Protein AF-A0A2E6I2Q7-F1 (afdb_monomer)

Mean predicted aligned error: 8.38 Å

Radius of gyration: 29.11 Å; Cα contacts (8 Å, |Δi|>4): 1209; chains: 1; bounding box: 66×93×83 Å

Structure (mmCIF, N/CA/C/O backbone):
data_AF-A0A2E6I2Q7-F1
#
_entry.id   AF-A0A2E6I2Q7-F1
#
loop_
_atom_site.group_PDB
_atom_site.id
_atom_site.type_symbol
_atom_site.label_atom_id
_atom_site.label_alt_id
_atom_site.label_comp_id
_atom_site.label_asym_id
_atom_site.label_entity_id
_atom_site.label_seq_id
_atom_site.pdbx_PDB_ins_code
_atom_site.Cartn_x
_atom_site.Cartn_y
_atom_site.Cartn_z
_atom_site.occupancy
_atom_site.B_iso_or_equiv
_atom_site.auth_seq_id
_atom_site.auth_comp_id
_atom_site.auth_asym_id
_atom_site.auth_atom_id
_atom_site.pdbx_PDB_model_num
ATOM 1 N N . MET A 1 1 ? 5.937 -63.994 14.236 1.00 36.28 1 MET A N 1
ATOM 2 C CA . MET A 1 1 ? 5.675 -63.828 15.689 1.00 36.28 1 MET A CA 1
ATOM 3 C C . MET A 1 1 ? 6.270 -62.483 16.083 1.00 36.28 1 MET A C 1
ATOM 5 O O . MET A 1 1 ? 7.462 -62.324 15.919 1.00 36.28 1 MET A O 1
ATOM 9 N N . LYS A 1 2 ? 5.528 -61.443 16.451 1.00 28.77 2 LYS A N 1
ATOM 10 C CA . LYS A 1 2 ? 4.569 -61.344 17.556 1.00 28.77 2 LYS A CA 1
ATOM 11 C C . LYS A 1 2 ? 3.398 -60.422 17.185 1.00 28.77 2 LYS A C 1
ATOM 13 O O . LYS A 1 2 ? 3.476 -59.636 16.251 1.00 28.77 2 LYS A O 1
ATOM 18 N N . ARG A 1 3 ? 2.306 -60.644 17.910 1.00 29.02 3 ARG A N 1
ATOM 19 C CA . ARG A 1 3 ? 0.933 -60.189 17.692 1.00 29.02 3 ARG A CA 1
ATOM 20 C C . ARG A 1 3 ? 0.737 -58.694 17.960 1.00 29.02 3 ARG A C 1
ATOM 22 O O . ARG A 1 3 ? 1.338 -58.149 18.880 1.00 29.02 3 ARG A O 1
ATOM 29 N N . LEU A 1 4 ? -0.186 -58.116 17.191 1.00 35.72 4 LEU A N 1
ATOM 30 C CA . LEU A 1 4 ? -0.936 -56.898 17.498 1.00 35.72 4 LEU A CA 1
ATOM 31 C C . LEU A 1 4 ? -1.652 -57.019 18.856 1.00 35.72 4 LEU A C 1
ATOM 33 O O . LEU A 1 4 ? -2.206 -58.074 19.171 1.00 35.72 4 LEU A O 1
ATOM 37 N N . LEU A 1 5 ? -1.672 -55.922 19.616 1.00 29.50 5 LEU A N 1
ATOM 38 C CA . LEU A 1 5 ? -2.554 -55.685 20.767 1.00 29.50 5 LEU A CA 1
ATOM 39 C C . LEU A 1 5 ? -3.507 -54.512 20.437 1.00 29.50 5 LEU A C 1
ATOM 41 O O . LEU A 1 5 ? -3.139 -53.656 19.631 1.00 29.50 5 LEU A O 1
ATOM 45 N N . PRO A 1 6 ? -4.734 -54.499 20.994 1.00 28.12 6 PRO A N 1
ATOM 46 C CA . PRO A 1 6 ? -5.872 -53.750 20.467 1.00 28.12 6 PRO A CA 1
ATOM 47 C C . PRO A 1 6 ? -5.968 -52.303 20.975 1.00 28.12 6 PRO A C 1
ATOM 49 O O . PRO A 1 6 ? -5.444 -51.937 22.025 1.00 28.12 6 PRO A O 1
ATOM 52 N N . LEU A 1 7 ? -6.714 -51.508 20.206 1.00 31.45 7 LEU A N 1
ATOM 53 C CA . LEU A 1 7 ? -6.889 -50.051 20.241 1.00 31.45 7 LEU A CA 1
ATOM 54 C C . LEU A 1 7 ? -7.639 -49.482 21.473 1.00 31.45 7 LEU A C 1
ATOM 56 O O . LEU A 1 7 ? -8.220 -48.406 21.387 1.00 31.45 7 LEU A O 1
ATOM 60 N N . SER A 1 8 ? -7.669 -50.174 22.613 1.00 27.73 8 SER A N 1
ATOM 61 C CA . SER A 1 8 ? -8.579 -49.849 23.728 1.00 27.73 8 SER A CA 1
ATOM 62 C C . SER A 1 8 ? -7.911 -49.614 25.092 1.00 27.73 8 SER A C 1
ATOM 64 O O . SER A 1 8 ? -8.584 -49.685 26.114 1.00 27.73 8 SER A O 1
ATOM 66 N N . VAL A 1 9 ? -6.610 -49.289 25.142 1.00 29.27 9 VAL A N 1
ATOM 67 C CA . VAL A 1 9 ? -5.896 -48.964 26.409 1.00 29.27 9 VAL A CA 1
ATOM 68 C C . VAL A 1 9 ? -5.180 -47.596 26.392 1.00 29.27 9 VAL A C 1
ATOM 70 O O . VAL A 1 9 ? -4.558 -47.198 27.369 1.00 29.27 9 VAL A O 1
ATOM 73 N N . LEU A 1 10 ? -5.339 -46.783 25.344 1.00 28.17 10 LEU A N 1
ATOM 74 C CA . LEU A 1 10 ? -4.699 -45.456 25.237 1.00 28.17 10 LEU A CA 1
ATOM 75 C C . LEU A 1 10 ? -5.596 -44.274 25.668 1.00 28.17 10 LEU A C 1
ATOM 77 O O . LEU A 1 10 ? -5.403 -43.158 25.204 1.00 28.17 10 LEU A O 1
ATOM 81 N N . ILE A 1 11 ? -6.567 -44.509 26.564 1.00 31.52 11 ILE A N 1
ATOM 82 C CA . ILE A 1 11 ? -7.495 -43.472 27.075 1.00 31.52 11 ILE A CA 1
ATOM 83 C C . ILE A 1 11 ? -7.308 -43.154 28.579 1.00 31.52 11 ILE A C 1
ATOM 85 O O . ILE A 1 11 ? -7.930 -42.231 29.085 1.00 31.52 11 ILE A O 1
ATOM 89 N N . ALA A 1 12 ? -6.407 -43.810 29.319 1.00 29.00 12 ALA A N 1
ATOM 90 C CA . ALA A 1 12 ? -6.385 -43.675 30.789 1.00 29.00 12 ALA A CA 1
ATOM 91 C C . ALA A 1 12 ? -5.090 -43.134 31.433 1.00 29.00 12 ALA A C 1
ATOM 93 O O . ALA A 1 12 ? -4.896 -43.348 32.625 1.00 29.00 12 ALA A O 1
ATOM 94 N N . LEU A 1 13 ? -4.209 -42.427 30.710 1.00 27.28 13 LEU A N 1
ATOM 95 C CA . LEU A 1 13 ? -2.953 -41.896 31.290 1.00 27.28 13 LEU A CA 1
ATOM 96 C C . LEU A 1 13 ? -2.546 -40.489 30.796 1.00 27.28 13 LEU A C 1
ATOM 98 O O . LEU A 1 13 ? -1.367 -40.158 30.756 1.00 27.28 13 LEU A O 1
ATOM 102 N N . ALA A 1 14 ? -3.522 -39.636 30.466 1.00 27.73 14 ALA A N 1
ATOM 103 C CA . ALA A 1 14 ? -3.295 -38.227 30.109 1.00 27.73 14 ALA A CA 1
ATOM 104 C C . ALA A 1 14 ? -4.132 -37.249 30.961 1.00 27.73 14 ALA A C 1
ATOM 106 O O . ALA A 1 14 ? -4.573 -36.215 30.470 1.00 27.73 14 ALA A O 1
ATOM 107 N N . SER A 1 15 ? -4.362 -37.579 32.239 1.00 27.61 15 SER A N 1
ATOM 108 C CA . SER A 1 15 ? -5.183 -36.766 33.160 1.00 27.61 15 SER A CA 1
ATOM 109 C C . SER A 1 15 ? -4.407 -36.163 34.336 1.00 27.61 15 SER A C 1
ATOM 111 O O . SER A 1 15 ? -5.010 -35.661 35.279 1.00 27.61 15 SER A O 1
ATOM 113 N N . CYS A 1 16 ? -3.076 -36.165 34.301 1.00 29.89 16 CYS A N 1
ATOM 114 C CA . CYS A 1 16 ? -2.260 -35.449 35.279 1.00 29.89 16 CYS A CA 1
ATOM 115 C C . CYS A 1 16 ? -1.178 -34.679 34.525 1.00 29.89 16 CYS A C 1
ATOM 117 O O . CYS A 1 16 ? -0.432 -35.290 33.767 1.00 29.89 16 CYS A O 1
ATOM 119 N N . LEU A 1 17 ? -1.096 -33.366 34.770 1.00 28.59 17 LEU A N 1
ATOM 120 C CA . LEU A 1 17 ? -0.281 -32.353 34.075 1.00 28.59 17 LEU A CA 1
ATOM 121 C C . LEU A 1 17 ? -0.970 -31.667 32.880 1.00 28.59 17 LEU A C 1
ATOM 123 O O . LEU A 1 17 ? -0.380 -31.475 31.821 1.00 28.59 17 LEU A O 1
ATOM 127 N N . ALA A 1 18 ? -2.207 -31.210 33.086 1.00 23.94 18 ALA A N 1
ATOM 128 C CA . ALA A 1 18 ? -2.623 -29.953 32.470 1.00 23.94 18 ALA A CA 1
ATOM 129 C C . ALA A 1 18 ? -1.931 -28.808 33.239 1.00 23.94 18 ALA A C 1
ATOM 131 O O . ALA A 1 18 ? -1.984 -28.822 34.473 1.00 23.94 18 ALA A O 1
ATOM 132 N N . PRO A 1 19 ? -1.294 -27.818 32.586 1.00 23.38 19 PRO A N 1
ATOM 133 C CA . PRO A 1 19 ? -1.153 -26.527 33.231 1.00 23.38 19 PRO A CA 1
ATOM 134 C C . PRO A 1 19 ? -2.575 -26.030 33.471 1.00 23.38 19 PRO A C 1
ATOM 136 O O . PRO A 1 19 ? -3.390 -26.009 32.544 1.00 23.38 19 PRO A O 1
ATOM 139 N N . SER A 1 20 ? -2.886 -25.708 34.723 1.00 22.42 20 SER A N 1
ATOM 140 C CA . SER A 1 20 ? -4.082 -24.957 35.060 1.00 22.42 20 SER A CA 1
ATOM 141 C C . SER A 1 20 ? -4.194 -23.799 34.070 1.00 22.42 20 SER A C 1
ATOM 143 O O . SER A 1 20 ? -3.276 -22.990 33.920 1.00 22.42 20 SER A O 1
ATOM 145 N N . SER A 1 21 ? -5.315 -23.740 33.349 1.00 25.91 21 SER A N 1
ATOM 146 C CA . SER A 1 21 ? -5.830 -22.469 32.846 1.00 25.91 21 SER A CA 1
ATOM 147 C C . SER A 1 21 ? -5.632 -21.438 33.956 1.00 25.91 21 SER A C 1
ATOM 149 O O . SER A 1 21 ? -5.912 -21.802 35.103 1.00 25.91 21 SER A O 1
ATOM 151 N N . PRO A 1 22 ? -5.134 -20.214 33.688 1.00 26.28 22 PRO A N 1
ATOM 152 C CA . PRO A 1 22 ? -5.161 -19.202 34.725 1.00 26.28 22 PRO A CA 1
ATOM 153 C C . PRO A 1 22 ? -6.625 -19.114 35.128 1.00 26.28 22 PRO A C 1
ATOM 155 O O . PRO A 1 22 ? -7.479 -18.770 34.306 1.00 26.28 22 PRO A O 1
ATOM 158 N N . GLU A 1 23 ? -6.926 -19.558 36.348 1.00 26.41 23 GLU A N 1
ATOM 159 C CA . GLU A 1 23 ? -8.170 -19.204 36.992 1.00 26.41 23 GLU A CA 1
ATOM 160 C C . GLU A 1 23 ? -8.253 -17.696 36.784 1.00 26.41 23 GLU A C 1
ATOM 162 O O . GLU A 1 23 ? -7.325 -16.957 37.126 1.00 26.41 23 GLU A O 1
ATOM 167 N N . GLN A 1 24 ? -9.305 -17.241 36.105 1.00 34.22 24 GLN A N 1
ATOM 168 C CA . GLN A 1 24 ? -9.755 -15.885 36.331 1.00 34.22 24 GLN A CA 1
ATOM 169 C C . GLN A 1 24 ? -10.048 -15.857 37.826 1.00 34.22 24 GLN A C 1
ATOM 171 O O . GLN A 1 24 ? -11.134 -16.256 38.243 1.00 34.22 24 GLN A O 1
ATOM 176 N N . GLU A 1 25 ? -9.046 -15.492 38.632 1.00 30.83 25 GLU A N 1
ATOM 177 C CA . GLU A 1 25 ? -9.269 -15.025 39.985 1.00 30.83 25 GLU A CA 1
ATOM 178 C C . GLU A 1 25 ? -10.396 -14.014 39.837 1.00 30.83 25 GLU A C 1
ATOM 180 O O . GLU A 1 25 ? -10.262 -13.000 39.143 1.00 30.83 25 GLU A O 1
ATOM 185 N N . LEU A 1 26 ? -11.559 -14.369 40.380 1.00 37.34 26 LEU A N 1
ATOM 186 C CA . LEU A 1 26 ? -12.657 -13.443 40.552 1.00 37.34 26 LEU A CA 1
ATOM 187 C C . LEU A 1 26 ? -12.105 -12.354 41.465 1.00 37.34 26 LEU A C 1
ATOM 189 O O . LEU A 1 26 ? -12.083 -12.507 42.683 1.00 37.34 26 LEU A O 1
ATOM 193 N N . LEU A 1 27 ? -11.566 -11.306 40.841 1.00 45.16 27 LEU A N 1
ATOM 194 C CA . LEU A 1 27 ? -11.111 -10.101 41.509 1.00 45.16 27 LEU A CA 1
ATOM 195 C C . LEU A 1 27 ? -12.231 -9.646 42.442 1.00 45.16 27 LEU A C 1
ATOM 197 O O . LEU A 1 27 ? -13.401 -9.644 42.049 1.00 45.16 27 LEU A O 1
ATOM 201 N N . ASP A 1 28 ? -11.864 -9.271 43.667 1.00 51.41 28 ASP A N 1
ATOM 202 C CA . ASP A 1 28 ? -12.798 -8.698 44.631 1.00 51.41 28 ASP A CA 1
ATOM 203 C C . ASP A 1 28 ? -13.603 -7.587 43.926 1.00 51.41 28 ASP A C 1
ATOM 205 O O . ASP A 1 28 ? -12.982 -6.679 43.356 1.00 51.41 28 ASP A O 1
ATOM 209 N N . PRO A 1 29 ? -14.950 -7.635 43.904 1.00 50.03 29 PRO A N 1
ATOM 210 C CA . PRO A 1 29 ? -15.783 -6.610 43.280 1.00 50.03 29 PRO A CA 1
ATOM 211 C C . PRO A 1 29 ? -15.428 -5.182 43.715 1.00 50.03 29 PRO A C 1
ATOM 213 O O . PRO A 1 29 ? -15.603 -4.249 42.934 1.00 50.03 29 PRO A O 1
ATOM 216 N N . ALA A 1 30 ? -14.870 -5.006 44.920 1.00 56.25 30 ALA A N 1
ATOM 217 C CA . ALA A 1 30 ? -14.390 -3.717 45.419 1.00 56.25 30 ALA A CA 1
ATOM 218 C C . ALA A 1 30 ? -13.174 -3.153 44.645 1.00 56.25 30 ALA A C 1
ATOM 220 O O . ALA A 1 30 ? -12.947 -1.943 44.632 1.00 56.25 30 ALA A O 1
ATOM 221 N N . SER A 1 31 ? -12.405 -4.004 43.959 1.00 67.69 31 SER A N 1
ATOM 222 C CA . SER A 1 31 ? -11.188 -3.636 43.218 1.00 67.69 31 SER A CA 1
ATOM 223 C C . SER A 1 31 ? -11.434 -3.211 41.761 1.00 67.69 31 SER A C 1
ATOM 225 O O . SER A 1 31 ? -10.535 -2.668 41.116 1.00 67.69 31 SER A O 1
ATOM 227 N N . SER A 1 32 ? -12.648 -3.415 41.239 1.00 75.44 32 SER A N 1
ATOM 228 C CA . SER A 1 32 ? -13.034 -3.012 39.880 1.00 75.44 32 SER A CA 1
ATOM 229 C C . SER A 1 32 ? -13.739 -1.650 39.884 1.00 75.44 32 SER A C 1
ATOM 231 O O . SER A 1 32 ? -14.563 -1.391 40.759 1.00 75.44 32 SER A O 1
ATOM 233 N N . PRO A 1 33 ? -13.464 -0.761 38.914 1.00 81.06 33 PRO A N 1
ATOM 234 C CA . PRO A 1 33 ? -14.113 0.529 38.829 1.00 81.06 33 PRO A CA 1
ATOM 235 C C . PRO A 1 33 ? -15.605 0.333 38.537 1.00 81.06 33 PRO A C 1
ATOM 237 O O . PRO A 1 33 ? -15.950 -0.486 37.674 1.00 81.06 33 PRO A O 1
ATOM 240 N N . PRO A 1 34 ? -16.487 1.114 39.188 1.00 84.81 34 PRO A N 1
ATOM 241 C CA . PRO A 1 34 ? -17.928 1.055 38.969 1.00 84.81 34 PRO A CA 1
ATOM 242 C C . PRO A 1 34 ? -18.341 1.065 37.493 1.00 84.81 34 PRO A C 1
ATOM 244 O O . PRO A 1 34 ? -19.224 0.311 37.090 1.00 84.81 34 PRO A O 1
ATOM 247 N N . ALA A 1 35 ? -17.687 1.890 36.673 1.00 89.31 35 ALA A N 1
ATOM 248 C CA . ALA A 1 35 ? -17.925 1.945 35.237 1.00 89.31 35 ALA A CA 1
ATOM 249 C C . ALA A 1 35 ? -16.655 2.333 34.478 1.00 89.31 35 ALA A C 1
ATOM 251 O O . ALA A 1 35 ? -15.845 3.131 34.956 1.00 89.31 35 ALA A O 1
ATOM 252 N N . TRP A 1 36 ? -16.485 1.812 33.265 1.00 88.69 36 TRP A N 1
ATOM 253 C CA . TRP A 1 36 ? -15.361 2.167 32.403 1.00 88.69 36 TRP A CA 1
ATOM 254 C C . TRP A 1 36 ? -15.689 1.972 30.927 1.00 88.69 36 TRP A C 1
ATOM 256 O O . TRP A 1 36 ? -16.446 1.074 30.562 1.00 88.69 36 TRP A O 1
ATOM 266 N N . ILE A 1 37 ? -15.093 2.806 30.076 1.00 87.44 37 ILE A N 1
ATOM 267 C CA . ILE A 1 37 ? -15.157 2.670 28.622 1.00 87.44 37 ILE A CA 1
ATOM 268 C C . ILE A 1 37 ? -13.765 2.838 28.012 1.00 87.44 37 ILE A C 1
ATOM 270 O O . ILE A 1 37 ? -13.032 3.785 28.315 1.00 87.44 37 ILE A O 1
ATOM 274 N N . HIS A 1 38 ? -13.416 1.903 27.133 1.00 86.81 38 HIS A N 1
ATOM 275 C CA . HIS A 1 38 ? -12.323 2.035 26.181 1.00 86.81 38 HIS A CA 1
ATOM 276 C C . HIS A 1 38 ? -12.922 2.093 24.785 1.00 86.81 38 HIS A C 1
ATOM 278 O O . HIS A 1 38 ? -13.833 1.326 24.473 1.00 86.81 38 HIS A O 1
ATOM 284 N N . PHE A 1 39 ? -12.417 3.011 23.970 1.00 88.31 39 PHE A N 1
ATOM 285 C CA . PHE A 1 39 ? -12.888 3.154 22.604 1.00 88.31 39 PHE A CA 1
ATOM 286 C C . PHE A 1 39 ? -12.444 1.963 21.751 1.00 88.31 39 PHE A C 1
ATOM 288 O O . PHE A 1 39 ? -11.485 1.249 22.062 1.00 88.31 39 PHE A O 1
ATOM 295 N N . THR A 1 40 ? -13.154 1.760 20.656 1.00 87.75 40 THR A N 1
ATOM 296 C CA . THR A 1 40 ? -12.981 0.681 19.692 1.00 87.75 40 THR A CA 1
ATOM 297 C C . THR A 1 40 ? -13.114 1.252 18.284 1.00 87.75 40 THR A C 1
ATOM 299 O O . THR A 1 40 ? -13.756 2.276 18.089 1.00 87.75 40 THR A O 1
ATOM 302 N N . ARG A 1 41 ? -12.612 0.551 17.264 1.00 86.25 41 ARG A N 1
ATOM 303 C CA . ARG A 1 41 ? -12.817 0.907 15.839 1.00 86.25 41 ARG A CA 1
ATOM 304 C C . ARG A 1 41 ? -14.274 1.041 15.385 1.00 86.25 41 ARG A C 1
ATOM 306 O O . ARG A 1 41 ? -14.517 1.500 14.272 1.00 86.25 41 ARG A O 1
ATOM 313 N N . PHE A 1 42 ? -15.222 0.549 16.182 1.00 89.94 42 PHE A N 1
ATOM 314 C CA . PHE A 1 42 ? -16.650 0.647 15.896 1.00 89.94 42 PHE A CA 1
ATOM 315 C C . PHE A 1 42 ? -17.273 1.917 16.470 1.00 89.94 42 PHE A C 1
ATOM 317 O O . PHE A 1 42 ? -18.465 2.145 16.272 1.00 89.94 42 PHE A O 1
ATOM 324 N N . ASP A 1 43 ? -16.504 2.732 17.184 1.00 89.38 43 ASP A N 1
ATOM 325 C CA . ASP A 1 43 ? -16.955 4.040 17.621 1.00 89.38 43 ASP A CA 1
ATOM 326 C C . ASP A 1 43 ? -16.769 5.059 16.488 1.00 89.38 43 ASP A C 1
ATOM 328 O O . ASP A 1 43 ? -15.783 5.022 15.746 1.00 89.38 43 ASP A O 1
ATOM 332 N N . ARG A 1 44 ? -17.768 5.923 16.276 1.00 87.06 44 ARG A N 1
ATOM 333 C CA . ARG A 1 44 ? -17.753 6.899 15.172 1.00 87.06 44 ARG A CA 1
ATOM 334 C C . ARG A 1 44 ? -16.731 7.994 15.461 1.00 87.06 44 ARG A C 1
ATOM 336 O O . ARG A 1 44 ? -16.617 8.401 16.605 1.00 87.06 44 ARG A O 1
ATOM 343 N N . ASP A 1 45 ? -16.010 8.473 14.452 1.00 84.12 45 ASP A N 1
ATOM 344 C CA . ASP A 1 45 ? -14.980 9.530 14.562 1.00 84.12 45 ASP A CA 1
ATOM 345 C C . ASP A 1 45 ? -13.732 9.146 15.382 1.00 84.12 45 ASP A C 1
ATOM 347 O O . ASP A 1 45 ? -12.889 9.986 15.696 1.00 84.12 45 ASP A O 1
ATOM 351 N N . VAL A 1 46 ? -13.588 7.864 15.721 1.00 86.69 46 VAL A N 1
ATOM 352 C CA . VAL A 1 46 ? -12.443 7.367 16.480 1.00 86.69 46 VAL A CA 1
ATOM 353 C C . VAL A 1 46 ? -11.181 7.318 15.620 1.00 86.69 46 VAL A C 1
ATOM 355 O O . VAL A 1 46 ? -11.212 6.946 14.447 1.00 86.69 46 VAL A O 1
ATOM 358 N N . ALA A 1 47 ? -10.046 7.623 16.233 1.00 81.81 47 ALA A N 1
ATOM 359 C CA . ALA A 1 47 ? -8.733 7.545 15.617 1.00 81.81 47 ALA A CA 1
ATOM 360 C C . ALA A 1 47 ? -7.917 6.382 16.193 1.00 81.81 47 ALA A C 1
ATOM 362 O O . ALA A 1 47 ? -8.004 6.097 17.384 1.00 81.81 47 ALA A O 1
ATOM 363 N N . LEU A 1 48 ? -7.091 5.727 15.375 1.00 80.50 48 LEU A N 1
ATOM 364 C CA . LEU A 1 48 ? -6.095 4.772 15.874 1.00 80.50 48 LEU A CA 1
ATOM 365 C C . LEU A 1 48 ? -4.789 5.517 16.192 1.00 80.50 48 LEU A C 1
ATOM 367 O O . LEU A 1 48 ? -4.344 6.374 15.421 1.00 80.50 48 LEU A O 1
ATOM 371 N N . TYR A 1 49 ? -4.210 5.234 17.359 1.00 77.38 49 TYR A N 1
ATOM 372 C CA . TYR A 1 49 ? -2.899 5.735 17.754 1.00 77.38 49 TYR A CA 1
ATOM 373 C C . TYR A 1 49 ? -2.157 4.752 18.663 1.00 77.38 49 TYR A C 1
ATOM 375 O O . TYR A 1 49 ? -2.577 4.511 19.800 1.00 77.38 49 TYR A O 1
ATOM 383 N N . ASN A 1 50 ? -1.017 4.222 18.203 1.00 71.94 50 ASN A N 1
ATOM 384 C CA . ASN A 1 50 ? -0.167 3.297 18.972 1.00 71.94 50 ASN A CA 1
ATOM 385 C C . ASN A 1 50 ? -0.961 2.125 19.592 1.00 71.94 50 ASN A C 1
ATOM 387 O O . ASN A 1 50 ? -0.761 1.758 20.755 1.00 71.94 50 ASN A O 1
ATOM 391 N N . GLY A 1 51 ? -1.908 1.579 18.826 1.00 72.75 51 GLY A N 1
ATOM 392 C CA . GLY A 1 51 ? -2.759 0.461 19.241 1.00 72.75 51 GLY A CA 1
ATOM 393 C C . GLY A 1 51 ? -3.905 0.835 20.188 1.00 72.75 51 GLY A C 1
ATOM 394 O O . GLY A 1 51 ? -4.587 -0.058 20.687 1.00 72.75 51 GLY A O 1
ATOM 395 N N . TYR A 1 52 ? -4.133 2.125 20.445 1.00 78.88 52 TYR A N 1
ATOM 396 C CA . TYR A 1 52 ? -5.309 2.617 21.157 1.00 78.88 52 TYR A CA 1
ATOM 397 C C . TYR A 1 52 ? -6.252 3.327 20.201 1.00 78.88 52 TYR A C 1
ATOM 399 O O . TYR A 1 52 ? -5.829 4.118 19.363 1.00 78.88 52 TYR A O 1
ATOM 407 N N . TYR A 1 53 ? -7.541 3.086 20.389 1.00 84.38 53 TYR A N 1
ATOM 408 C CA . TYR A 1 53 ? -8.583 3.912 19.809 1.00 84.38 53 TYR A CA 1
ATOM 409 C C . TYR A 1 53 ? -8.759 5.151 20.682 1.00 84.38 53 TYR A C 1
ATOM 411 O O . TYR A 1 53 ? -8.878 5.041 21.907 1.00 84.38 53 TYR A O 1
ATOM 419 N N . ILE A 1 54 ? -8.692 6.321 20.062 1.00 86.88 54 ILE A N 1
ATOM 420 C CA . ILE A 1 54 ? -8.620 7.612 20.733 1.00 86.88 54 ILE A CA 1
ATOM 421 C C . ILE A 1 54 ? -9.620 8.588 20.124 1.00 86.88 54 ILE A C 1
ATOM 423 O O . ILE A 1 54 ? -9.943 8.507 18.941 1.00 86.88 54 ILE A O 1
ATOM 427 N N . TYR A 1 55 ? -10.060 9.545 20.928 1.00 88.88 55 TYR A N 1
ATOM 428 C CA . TYR A 1 55 ? -10.836 10.686 20.472 1.00 88.88 55 TYR A CA 1
ATOM 429 C C . TYR A 1 55 ? -10.052 11.968 20.645 1.00 88.88 55 TYR A C 1
ATOM 431 O O . TYR A 1 55 ? -9.468 12.209 21.703 1.00 88.88 55 TYR A O 1
ATOM 439 N N . TYR A 1 56 ? -10.101 12.805 19.618 1.00 85.19 56 TYR A N 1
ATOM 440 C CA . TYR A 1 56 ? -9.798 14.217 19.752 1.00 85.19 56 TYR A CA 1
ATOM 441 C C . TYR A 1 56 ? -11.060 14.903 20.266 1.00 85.19 56 TYR A C 1
ATOM 443 O O . TYR A 1 56 ? -12.156 14.638 19.786 1.00 85.19 56 TYR A O 1
ATOM 451 N N . THR A 1 57 ? -10.919 15.772 21.258 1.00 81.94 57 THR A N 1
ATOM 452 C CA . THR A 1 57 ? -12.036 16.569 21.801 1.00 81.94 57 THR A CA 1
ATOM 453 C C . THR A 1 57 ? -12.423 17.735 20.887 1.00 81.94 57 THR A C 1
ATOM 455 O O . THR A 1 57 ? -12.950 18.724 21.386 1.00 81.94 57 THR A O 1
ATOM 458 N N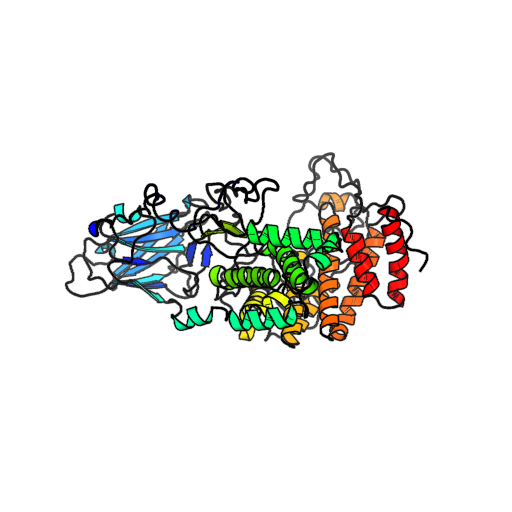 . ASP A 1 58 ? -12.102 17.640 19.592 1.00 73.62 58 ASP A N 1
ATOM 459 C CA . ASP A 1 58 ? -12.055 18.735 18.626 1.00 73.62 58 ASP A CA 1
ATOM 460 C C . ASP A 1 58 ? -13.318 19.617 18.597 1.00 73.62 58 ASP A C 1
ATOM 462 O O . ASP A 1 58 ? -14.370 19.329 19.172 1.00 73.62 58 ASP A O 1
ATOM 466 N N . ARG A 1 59 ? -13.210 20.762 17.923 1.00 58.81 59 ARG A N 1
ATOM 467 C CA . ARG A 1 59 ? -14.256 21.796 17.933 1.00 58.81 59 ARG A CA 1
ATOM 468 C C . ARG A 1 59 ? -15.540 21.412 17.176 1.00 58.81 59 ARG A C 1
ATOM 470 O O . ARG A 1 59 ? -16.453 22.232 17.126 1.00 58.81 59 ARG A O 1
ATOM 477 N N . GLY A 1 60 ? -15.616 20.230 16.561 1.00 69.56 60 GLY A N 1
ATOM 478 C CA . GLY A 1 60 ? -16.757 19.813 15.747 1.00 69.56 60 GLY A CA 1
ATOM 479 C C . GLY A 1 60 ? -17.891 19.214 16.573 1.00 69.56 60 GLY A C 1
ATOM 480 O O . GLY A 1 60 ? -19.004 19.743 16.578 1.00 69.56 60 GLY A O 1
ATOM 481 N N . THR A 1 61 ? -17.605 18.121 17.281 1.00 82.25 61 THR A N 1
ATOM 482 C CA . THR A 1 61 ? -18.627 17.313 17.961 1.00 82.25 61 THR A CA 1
ATOM 483 C C . THR A 1 61 ? -18.160 16.919 19.362 1.00 82.25 61 THR A C 1
ATOM 485 O O . THR A 1 61 ? -17.247 16.106 19.498 1.00 82.25 61 THR A O 1
ATOM 488 N N . PRO A 1 62 ? -18.798 17.434 20.427 1.00 90.69 62 PRO A N 1
ATOM 489 C CA . PRO A 1 62 ? -18.468 17.045 21.792 1.00 90.69 62 PRO A CA 1
ATOM 490 C C . PRO A 1 62 ? -18.694 15.556 22.046 1.00 90.69 62 PRO A C 1
ATOM 492 O O . PRO A 1 62 ? -19.655 14.958 21.547 1.00 90.69 62 PRO A O 1
ATOM 495 N N . LEU A 1 63 ? -17.834 14.984 22.886 1.00 94.06 63 LEU A N 1
ATOM 496 C CA . LEU A 1 63 ? -18.018 13.631 23.387 1.00 94.06 63 LEU A CA 1
ATOM 497 C C . LEU A 1 63 ? -19.070 13.660 24.485 1.00 94.06 63 LEU A C 1
ATOM 499 O O . LEU A 1 63 ? -18.912 14.374 25.475 1.00 94.06 63 LEU A O 1
ATOM 503 N N . GLU A 1 64 ? -20.116 12.861 24.341 1.00 95.50 64 GLU A N 1
ATOM 504 C CA . GLU A 1 64 ? -21.170 12.757 25.345 1.00 95.50 64 GLU A CA 1
ATOM 505 C C . GLU A 1 64 ? -21.268 11.337 25.878 1.00 95.50 64 GLU A C 1
ATOM 507 O O . GLU A 1 64 ? -21.239 10.372 25.113 1.00 95.50 64 GLU A O 1
ATOM 512 N N . PHE A 1 65 ? -21.410 11.205 27.195 1.00 96.00 65 PHE A N 1
ATOM 513 C CA . PHE A 1 65 ? -21.492 9.918 27.875 1.00 96.00 65 PHE A CA 1
ATOM 514 C C . PHE A 1 65 ? -22.644 9.892 28.872 1.00 96.00 65 PHE A C 1
ATOM 516 O O . PHE A 1 65 ? -22.941 10.892 29.527 1.00 96.00 65 PHE A O 1
ATOM 523 N N . ASN A 1 66 ? -23.238 8.713 29.036 1.00 96.31 66 ASN A N 1
ATOM 524 C CA . ASN A 1 66 ? -24.141 8.414 30.141 1.00 96.31 66 ASN A CA 1
ATOM 525 C C . ASN A 1 66 ? -23.576 7.250 30.960 1.00 96.31 66 ASN A C 1
ATOM 527 O O . ASN A 1 66 ? -23.276 6.200 30.388 1.00 96.31 66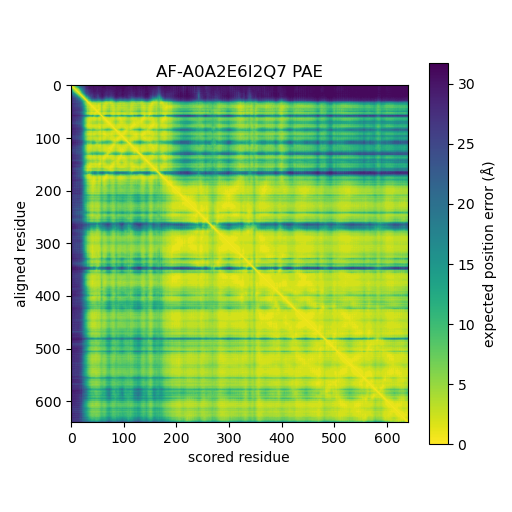 ASN A O 1
ATOM 531 N N . ILE A 1 67 ? -23.450 7.425 32.276 1.00 95.31 67 ILE A N 1
ATOM 532 C CA . ILE A 1 67 ? -23.021 6.382 33.216 1.00 95.31 67 ILE A CA 1
ATOM 533 C C . ILE A 1 67 ? -24.187 6.063 34.147 1.00 95.31 67 ILE A C 1
ATOM 535 O O . ILE A 1 67 ? -24.594 6.910 34.943 1.00 95.31 67 ILE A O 1
ATOM 539 N N . GLU A 1 68 ? -24.719 4.848 34.052 1.00 94.62 68 GLU A N 1
ATOM 540 C CA . GLU A 1 68 ? -25.896 4.374 34.790 1.00 94.62 68 GLU A CA 1
ATOM 541 C C . GLU A 1 68 ? -25.528 3.985 36.237 1.00 94.62 68 GLU A C 1
ATOM 543 O O . GLU A 1 68 ? -25.622 2.828 36.648 1.00 94.62 68 GLU A O 1
ATOM 548 N N . VAL A 1 69 ? -25.063 4.982 36.996 1.00 92.81 69 VAL A N 1
ATOM 549 C CA . VAL A 1 69 ? -24.669 4.904 38.410 1.00 92.81 69 VAL A CA 1
ATOM 550 C C . VAL A 1 69 ? -25.218 6.133 39.139 1.00 92.81 69 VAL A C 1
ATOM 552 O O . VAL A 1 69 ? -24.978 7.247 38.663 1.00 92.81 69 VAL A O 1
ATOM 555 N N . PRO A 1 70 ? -25.899 5.975 40.291 1.00 93.44 70 PRO A N 1
ATOM 556 C CA . PRO A 1 70 ? -26.301 7.107 41.116 1.00 93.44 70 PRO A CA 1
ATOM 557 C C . PRO A 1 70 ? -25.087 7.940 41.554 1.00 93.44 70 PRO A C 1
ATOM 559 O O . PRO A 1 70 ? -24.094 7.365 42.016 1.00 93.44 70 PRO A O 1
ATOM 562 N N . PRO A 1 71 ? -25.138 9.276 41.427 1.00 94.38 71 PRO A N 1
ATOM 563 C CA . PRO A 1 71 ? -24.042 10.114 41.876 1.00 94.38 71 PRO A CA 1
ATOM 564 C C . PRO A 1 71 ? -23.715 9.951 43.368 1.00 94.38 71 PRO A C 1
ATOM 566 O O . PRO A 1 71 ? -24.590 10.020 44.229 1.00 94.38 71 PRO A O 1
ATOM 569 N N . ASP A 1 72 ? -22.434 9.745 43.674 1.00 94.25 72 ASP A N 1
ATOM 570 C CA . ASP A 1 72 ? -21.908 9.612 45.036 1.00 94.25 72 ASP A CA 1
ATOM 571 C C . ASP A 1 72 ? -20.657 10.500 45.167 1.00 94.25 72 ASP A C 1
ATOM 573 O O . ASP A 1 72 ? -19.798 10.458 44.279 1.00 94.25 72 ASP A O 1
ATOM 577 N N . PRO A 1 73 ? -20.523 11.314 46.230 1.00 93.19 73 PRO A N 1
ATOM 578 C CA . PRO A 1 73 ? -19.370 12.195 46.424 1.00 93.19 73 PRO A CA 1
ATOM 579 C C . PRO A 1 73 ? -18.036 11.446 46.571 1.00 93.19 73 PRO A C 1
ATOM 581 O O . PRO A 1 73 ? -16.982 12.055 46.399 1.00 93.19 73 PRO A O 1
ATOM 584 N N . ALA A 1 74 ? -18.052 10.139 46.860 1.00 93.12 74 ALA A N 1
ATOM 585 C CA . ALA A 1 74 ? -16.850 9.307 46.861 1.00 93.12 74 ALA A CA 1
ATOM 586 C C . ALA A 1 74 ? -16.322 8.999 45.446 1.00 93.12 74 ALA A C 1
ATOM 588 O O . ALA A 1 74 ? -15.170 8.583 45.298 1.00 93.12 74 ALA A O 1
ATOM 589 N N . HIS A 1 75 ? -17.134 9.189 44.402 1.00 95.44 75 HIS A N 1
ATOM 590 C CA . HIS A 1 75 ? -16.723 8.915 43.031 1.00 95.44 75 HIS A CA 1
ATOM 591 C C . HIS A 1 75 ? -15.729 9.956 42.493 1.00 95.44 75 HIS A C 1
ATOM 593 O O . HIS A 1 75 ? -15.757 11.150 42.803 1.00 95.44 75 HIS A O 1
ATOM 599 N N . LYS A 1 76 ? -14.864 9.496 41.594 1.00 96.44 76 LYS A N 1
ATOM 600 C CA . LYS A 1 76 ? -13.919 10.297 40.820 1.00 96.44 76 LYS A CA 1
ATOM 601 C C . LYS A 1 76 ? -14.031 9.898 39.355 1.00 96.44 76 LYS A C 1
ATOM 603 O O . LYS A 1 76 ? -14.142 8.716 39.028 1.00 96.44 76 LYS A O 1
ATOM 608 N N . LEU A 1 77 ? -13.973 10.883 38.470 1.00 96.50 77 LEU A N 1
ATOM 609 C CA . LEU A 1 77 ? -13.870 10.670 37.033 1.00 96.50 77 LEU A CA 1
ATOM 610 C C . LEU A 1 77 ? -12.397 10.642 36.646 1.00 96.50 77 LEU A C 1
ATOM 612 O O . LEU A 1 77 ? -11.666 11.600 36.890 1.00 96.50 77 LEU A O 1
ATOM 616 N N . ALA A 1 78 ? -11.968 9.538 36.049 1.00 95.25 78 ALA A N 1
ATOM 617 C CA . ALA A 1 78 ? -10.617 9.350 35.562 1.00 95.25 78 ALA A CA 1
ATOM 618 C C . ALA A 1 78 ? -10.596 9.342 34.030 1.00 95.25 78 ALA A C 1
ATOM 620 O O . ALA A 1 78 ? -11.308 8.570 33.386 1.00 95.25 78 ALA A O 1
ATOM 621 N N . PHE A 1 79 ? -9.737 10.171 33.447 1.00 94.69 79 PHE A N 1
ATOM 622 C CA . PHE A 1 79 ? -9.586 10.334 32.003 1.00 94.69 79 PHE A CA 1
ATOM 623 C C . PHE A 1 79 ? -8.200 9.869 31.572 1.00 94.69 79 PHE A C 1
ATOM 625 O O . PHE A 1 79 ? -7.198 10.310 32.137 1.00 94.69 79 PHE A O 1
ATOM 632 N N . LYS A 1 80 ? -8.122 8.985 30.572 1.00 92.44 80 LYS A N 1
ATOM 633 C CA . LYS A 1 80 ? -6.838 8.544 30.015 1.00 92.44 80 LYS A CA 1
ATOM 634 C C . LYS A 1 80 ? -6.391 9.528 28.941 1.00 92.44 80 LYS A C 1
ATOM 636 O O . LYS A 1 80 ? -6.804 9.403 27.788 1.00 92.44 80 LYS A O 1
ATOM 641 N N . TRP A 1 81 ? -5.569 10.493 29.331 1.00 91.88 81 TRP A N 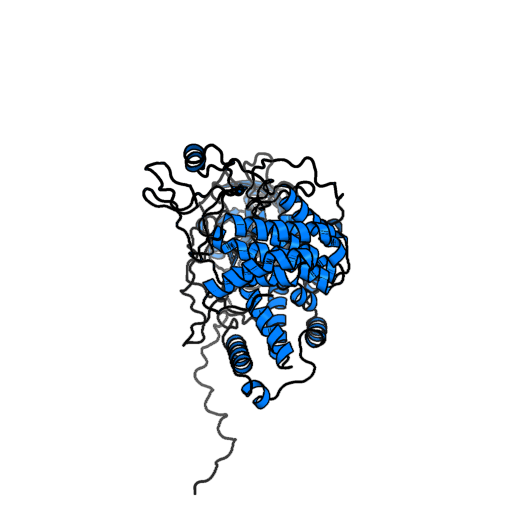1
ATOM 642 C CA . TRP A 1 81 ? -5.026 11.528 28.457 1.00 91.88 81 TRP A CA 1
ATOM 643 C C . TRP A 1 81 ? -3.876 11.026 27.599 1.00 91.88 81 TRP A C 1
ATOM 645 O O . TRP A 1 81 ? -3.124 10.138 28.006 1.00 91.88 81 TRP A O 1
ATOM 655 N N . ILE A 1 82 ? -3.715 11.665 26.441 1.00 86.75 82 ILE A N 1
ATOM 656 C CA . ILE A 1 82 ? -2.517 11.589 25.609 1.00 86.75 82 ILE A CA 1
ATOM 657 C C . ILE A 1 82 ? -1.996 13.010 25.370 1.00 86.75 82 ILE A C 1
ATOM 659 O O . ILE A 1 82 ? -2.652 13.808 24.700 1.00 86.75 82 ILE A O 1
ATOM 663 N N . THR A 1 83 ? -0.799 13.329 25.872 1.00 85.06 83 THR A N 1
ATOM 664 C CA . THR A 1 83 ? -0.130 14.614 25.601 1.00 85.06 83 THR A CA 1
ATOM 665 C C . THR A 1 83 ? 1.251 14.400 24.980 1.00 85.06 83 THR A C 1
ATOM 667 O O . THR A 1 83 ? 2.248 14.144 25.656 1.00 85.06 83 THR A O 1
ATOM 670 N N . LYS A 1 84 ? 1.313 14.495 23.647 1.00 76.69 84 LYS A N 1
ATOM 671 C CA . LYS A 1 84 ? 2.574 14.417 22.889 1.00 76.69 84 LYS A CA 1
ATOM 672 C C . LYS A 1 84 ? 3.356 15.728 22.975 1.00 76.69 84 LYS A C 1
ATOM 674 O O . LYS A 1 84 ? 2.778 16.730 23.385 1.00 76.69 84 LYS A O 1
ATOM 679 N N . HIS A 1 85 ? 4.621 15.744 22.536 1.00 74.62 85 HIS A N 1
ATOM 680 C CA . HIS A 1 85 ? 5.370 16.991 22.311 1.00 74.62 85 HIS A CA 1
ATOM 681 C C . HIS A 1 85 ? 4.533 18.018 21.547 1.00 74.62 85 HIS A C 1
ATOM 683 O O . HIS A 1 85 ? 3.982 17.700 20.493 1.00 74.62 85 HIS A O 1
ATOM 689 N N . GLY A 1 86 ? 4.466 19.233 22.082 1.00 80.38 86 GLY A N 1
ATOM 690 C CA . GLY A 1 86 ? 3.620 20.277 21.533 1.00 80.38 86 GLY A CA 1
ATOM 691 C C . GLY A 1 86 ? 3.118 21.250 22.601 1.00 80.38 86 GLY A C 1
ATOM 692 O O . GLY A 1 86 ? 3.627 21.237 23.726 1.00 80.38 86 GLY A O 1
ATOM 693 N N . PRO A 1 87 ? 2.149 22.098 22.227 1.00 85.94 87 PRO A N 1
ATOM 694 C CA . PRO A 1 87 ? 1.510 23.064 23.117 1.00 85.94 87 PRO A CA 1
ATOM 695 C C . PRO A 1 87 ? 0.696 22.402 24.242 1.00 85.94 87 PRO A C 1
ATOM 697 O O . PRO A 1 87 ? 0.578 21.175 24.340 1.00 85.94 87 PRO A O 1
ATOM 700 N N . ILE A 1 88 ? 0.133 23.231 25.122 1.00 91.44 88 ILE A N 1
ATOM 701 C CA . ILE A 1 88 ? -0.740 22.771 26.205 1.00 91.44 88 ILE A CA 1
ATOM 702 C C . ILE A 1 88 ? -2.057 22.260 25.614 1.00 91.44 88 ILE A C 1
ATOM 704 O O . ILE A 1 88 ? -2.756 22.972 24.895 1.00 91.44 88 ILE A O 1
ATOM 708 N N . ARG A 1 89 ? -2.447 21.038 25.986 1.00 91.81 89 ARG A N 1
ATOM 709 C CA . ARG A 1 89 ? -3.730 20.457 25.576 1.00 91.81 89 ARG A CA 1
ATOM 710 C C . ARG A 1 89 ? -4.804 20.711 26.612 1.00 91.81 89 ARG A C 1
ATOM 712 O O . ARG A 1 89 ? -4.544 20.640 27.814 1.00 91.81 89 ARG A O 1
ATOM 719 N N . SER A 1 90 ? -6.015 20.980 26.142 1.00 93.38 90 SER A N 1
ATOM 720 C CA . SER A 1 90 ? -7.121 21.405 26.995 1.00 93.38 90 SER A CA 1
ATOM 721 C C . SER A 1 90 ? -8.434 20.710 26.660 1.00 93.38 90 SER A C 1
ATOM 723 O O . SER A 1 90 ? -8.738 20.483 25.493 1.00 93.38 90 SER A O 1
ATOM 725 N N . MET A 1 91 ? -9.247 20.446 27.684 1.00 95.31 91 MET A N 1
ATOM 726 C CA . MET A 1 91 ? -10.663 20.112 27.513 1.00 95.31 91 MET A CA 1
ATOM 727 C C . MET A 1 91 ? -11.517 20.752 28.598 1.00 95.31 91 MET A C 1
ATOM 729 O O . MET A 1 91 ? -11.088 20.940 29.739 1.00 95.31 91 MET A O 1
ATOM 733 N N . THR A 1 92 ? -12.752 21.045 28.233 1.00 95.88 92 THR A N 1
ATOM 734 C CA . THR A 1 92 ? -13.841 21.345 29.147 1.00 95.88 92 THR A CA 1
ATOM 735 C C . THR A 1 92 ? -14.649 20.078 29.362 1.00 95.88 92 THR A C 1
ATOM 737 O O . THR A 1 92 ? -15.029 19.413 28.404 1.00 95.88 92 THR A O 1
ATOM 740 N N . ILE A 1 93 ? -14.919 19.767 30.623 1.00 96.94 93 ILE A N 1
ATOM 741 C CA . ILE A 1 93 ? -15.755 18.659 31.063 1.00 96.94 93 ILE A CA 1
ATOM 742 C C . ILE A 1 93 ? -16.970 19.261 31.759 1.00 96.94 93 ILE A C 1
ATOM 744 O O . ILE A 1 93 ? -16.837 20.097 32.655 1.00 96.94 93 ILE A O 1
ATOM 748 N N . GLU A 1 94 ? -18.148 18.815 31.365 1.00 97.44 94 GLU A N 1
ATOM 749 C CA . GLU A 1 94 ? -19.416 19.152 31.992 1.00 97.44 94 GLU A CA 1
ATOM 750 C C . GLU A 1 94 ? -20.045 17.865 32.524 1.00 97.44 94 GLU A C 1
ATOM 752 O O . GLU A 1 94 ? -20.105 16.869 31.805 1.00 97.44 94 GLU A O 1
ATOM 757 N N . VAL A 1 95 ? -20.476 17.864 33.784 1.00 97.25 95 VAL A N 1
ATOM 758 C CA . VAL A 1 95 ? -21.058 16.702 34.471 1.00 97.25 95 VAL A CA 1
ATOM 759 C C . VAL A 1 95 ? -22.283 17.166 35.239 1.00 97.25 95 VAL A C 1
ATOM 761 O O . VAL A 1 95 ? -22.165 17.994 36.138 1.00 97.25 95 VAL A O 1
ATOM 764 N N . ASN A 1 96 ? -23.464 16.657 34.880 1.00 95.38 96 ASN A N 1
ATOM 765 C CA . ASN A 1 96 ? -24.742 16.993 35.529 1.00 95.38 96 ASN A CA 1
ATOM 766 C C . ASN A 1 96 ? -24.977 18.514 35.721 1.00 95.38 96 ASN A C 1
ATOM 768 O O . ASN A 1 96 ? -25.608 18.936 36.684 1.00 95.38 96 ASN A O 1
ATOM 772 N N . GLY A 1 97 ? -24.477 19.344 34.797 1.00 91.00 97 GLY A N 1
ATOM 773 C CA . GLY A 1 97 ? -24.604 20.809 34.825 1.00 91.00 97 GLY A CA 1
ATOM 774 C C . GLY A 1 97 ? -23.433 21.559 35.476 1.00 91.00 97 GLY A C 1
ATOM 775 O O . GLY A 1 97 ? -23.284 22.756 35.236 1.00 91.00 97 GLY A O 1
ATOM 776 N N . GLY A 1 98 ? -22.568 20.882 36.236 1.00 95.81 98 GLY A N 1
ATOM 777 C CA . GLY A 1 98 ? -21.295 21.439 36.697 1.00 95.81 98 GLY A CA 1
ATOM 778 C C . GLY A 1 98 ? -20.242 21.413 35.593 1.00 95.81 98 GLY A C 1
ATOM 779 O O . GLY A 1 98 ? -20.239 20.506 34.765 1.00 95.81 98 GLY A O 1
ATOM 780 N N . LYS A 1 99 ? -19.329 22.389 35.573 1.00 96.69 99 LYS A N 1
ATOM 781 C CA . LYS A 1 99 ? -18.345 22.571 34.495 1.00 96.69 99 LYS A CA 1
ATOM 782 C C . LYS A 1 99 ? -16.945 22.799 35.045 1.00 96.69 99 LYS A C 1
ATOM 784 O O . LYS A 1 99 ? -16.754 23.633 35.926 1.00 96.69 99 LYS A O 1
ATOM 789 N N . LYS A 1 100 ? -15.956 22.117 34.467 1.00 96.69 100 LYS A N 1
ATOM 790 C CA . LYS A 1 100 ? -14.536 22.292 34.782 1.00 96.69 100 LYS A CA 1
ATOM 791 C C . LYS A 1 100 ? -13.688 22.218 33.523 1.00 96.69 100 LYS A C 1
ATOM 793 O O . LYS A 1 100 ? -13.888 21.353 32.678 1.00 96.69 100 LYS A O 1
ATOM 798 N N . THR A 1 101 ? -12.707 23.104 33.421 1.00 96.38 101 THR A N 1
ATOM 799 C CA . THR A 1 101 ? -11.708 23.073 32.352 1.00 96.38 101 THR A CA 1
ATOM 800 C C . THR A 1 101 ? -10.376 22.615 32.922 1.00 96.38 101 THR A C 1
ATOM 802 O O . THR A 1 101 ? -9.938 23.104 33.962 1.00 96.38 101 THR A O 1
ATOM 805 N N . VAL A 1 102 ? -9.736 21.672 32.238 1.00 96.44 102 VAL A N 1
ATOM 806 C CA . VAL A 1 102 ? -8.440 21.101 32.617 1.00 96.44 102 VAL A CA 1
ATOM 807 C C . VAL A 1 102 ? -7.437 21.279 31.485 1.00 96.44 102 VAL A C 1
ATOM 809 O O . VAL A 1 102 ? -7.800 21.260 30.304 1.00 96.44 102 VAL A O 1
ATOM 812 N N . ARG A 1 103 ? -6.174 21.497 31.859 1.00 95.88 103 ARG A N 1
ATOM 813 C CA . ARG A 1 103 ? -5.073 21.817 30.946 1.00 95.88 103 ARG A CA 1
ATOM 814 C C . ARG A 1 103 ? -3.836 21.031 31.346 1.00 95.88 103 ARG A C 1
ATOM 816 O O . ARG A 1 103 ? -3.460 21.061 32.516 1.00 95.88 103 ARG A O 1
ATOM 823 N N . HIS A 1 104 ? -3.195 20.370 30.387 1.00 94.56 104 HIS A N 1
ATOM 824 C CA . HIS A 1 104 ? -1.993 19.572 30.631 1.00 94.56 104 HIS A CA 1
ATOM 825 C C . HIS A 1 104 ? -0.890 19.892 29.615 1.00 94.56 104 HIS A C 1
ATOM 827 O O . HIS A 1 104 ? -1.164 19.919 28.412 1.00 94.56 104 HIS A O 1
ATOM 833 N N . PRO A 1 105 ? 0.365 20.095 30.062 1.00 92.31 105 PRO A N 1
ATOM 834 C CA . PRO A 1 105 ? 1.500 20.224 29.156 1.00 92.31 105 PRO A CA 1
ATOM 835 C C . PRO A 1 105 ? 1.843 18.881 28.488 1.00 92.31 105 PRO A C 1
ATOM 837 O O . PRO A 1 105 ? 1.434 17.801 28.937 1.00 92.31 105 PRO A O 1
ATOM 840 N N . SER A 1 106 ? 2.638 18.938 27.418 1.00 85.75 106 SER A N 1
ATOM 841 C CA . SER A 1 106 ? 3.185 17.748 26.760 1.00 85.75 106 SER A CA 1
ATOM 842 C C . SER A 1 106 ? 4.031 16.895 27.711 1.00 85.75 106 SER A C 1
ATOM 844 O O . SER A 1 106 ? 4.864 17.445 28.433 1.00 85.75 106 SER A O 1
ATOM 846 N N . ARG A 1 107 ? 3.892 15.563 27.660 1.00 85.12 107 ARG A N 1
ATOM 847 C CA . ARG A 1 107 ? 4.684 14.601 28.455 1.00 85.12 107 ARG A CA 1
ATOM 848 C C . ARG A 1 107 ? 5.629 13.725 27.617 1.00 85.12 107 ARG A C 1
ATOM 850 O O . ARG A 1 107 ? 6.030 12.657 28.058 1.00 85.12 107 ARG A O 1
ATOM 857 N N . GLY A 1 108 ? 6.002 14.168 26.415 1.00 72.50 108 GLY A N 1
ATOM 858 C CA . GLY A 1 108 ? 6.954 13.455 25.550 1.00 72.50 108 GLY A CA 1
ATOM 859 C C . GLY A 1 108 ? 6.281 12.604 24.471 1.00 72.50 108 GLY A C 1
ATOM 860 O O . GLY A 1 108 ? 5.281 13.020 23.891 1.00 72.50 108 GLY A O 1
ATOM 861 N N . GLN A 1 109 ? 6.846 11.442 24.138 1.00 66.06 109 GLN A N 1
ATOM 862 C CA . GLN A 1 109 ? 6.350 10.542 23.081 1.00 66.06 109 GLN A CA 1
ATOM 863 C C . GLN A 1 109 ? 6.126 9.120 23.612 1.00 66.06 109 GLN A C 1
ATOM 865 O O . GLN A 1 109 ? 6.510 8.775 24.728 1.00 66.06 109 GLN A O 1
ATOM 870 N N . GLY A 1 110 ? 5.479 8.271 22.811 1.00 64.69 110 GLY A N 1
ATOM 871 C CA . GLY A 1 110 ? 5.268 6.864 23.164 1.00 64.69 110 GLY A CA 1
ATOM 872 C C . GLY A 1 110 ? 4.422 6.692 24.432 1.00 64.69 110 GLY A C 1
ATOM 873 O O . GLY A 1 110 ? 3.423 7.388 24.613 1.00 64.69 110 GLY A O 1
ATOM 874 N N . LYS A 1 111 ? 4.799 5.755 25.313 1.00 64.81 111 LYS A N 1
ATOM 875 C CA . LYS A 1 111 ? 4.036 5.442 26.539 1.00 64.81 111 LYS A CA 1
ATOM 876 C C . LYS A 1 111 ? 3.976 6.595 27.542 1.00 64.81 111 LYS A C 1
ATOM 878 O O . LYS A 1 111 ? 2.971 6.715 28.229 1.00 64.81 111 LYS A O 1
ATOM 883 N N . GLU A 1 112 ? 5.011 7.428 27.605 1.00 70.44 112 GLU A N 1
ATOM 884 C CA . GLU A 1 112 ? 5.108 8.549 28.555 1.00 70.44 112 GLU A CA 1
ATOM 885 C C . GLU A 1 112 ? 4.046 9.623 28.292 1.00 70.44 112 GLU A C 1
ATOM 887 O O . GLU A 1 112 ? 3.606 10.312 29.211 1.00 70.44 112 GLU A O 1
ATOM 892 N N . SER A 1 113 ? 3.557 9.697 27.049 1.00 77.00 113 SER A N 1
ATOM 893 C CA . SER A 1 113 ? 2.451 10.583 26.686 1.00 77.00 113 SER A CA 1
ATOM 894 C C . SER A 1 113 ? 1.104 10.169 27.294 1.00 77.00 113 SER A C 1
ATOM 896 O O . SER A 1 113 ? 0.205 11.005 27.348 1.00 77.00 113 SER A O 1
ATOM 898 N N . PHE A 1 114 ? 0.948 8.922 27.764 1.00 84.88 114 PHE A N 1
ATOM 899 C CA . PHE A 1 114 ? -0.300 8.414 28.341 1.00 84.88 114 PHE A CA 1
ATOM 900 C C . PHE A 1 114 ? -0.304 8.537 29.866 1.00 84.88 114 PHE A C 1
ATOM 902 O O . PHE A 1 114 ? 0.587 8.022 30.540 1.00 84.88 114 PHE A O 1
ATOM 909 N N . PHE A 1 115 ? -1.355 9.124 30.434 1.00 89.56 115 PHE A N 1
ATOM 910 C CA . PHE A 1 115 ? -1.546 9.179 31.885 1.00 89.56 115 PHE A CA 1
ATOM 911 C C . PHE A 1 115 ? -3.026 9.264 32.258 1.00 89.56 115 PHE A C 1
ATOM 913 O O . PHE A 1 115 ? -3.865 9.632 31.438 1.00 89.56 115 PHE A O 1
ATOM 920 N N . TRP A 1 116 ? -3.343 8.912 33.503 1.00 92.38 116 TRP A N 1
ATOM 921 C CA . TRP A 1 116 ? -4.672 9.126 34.066 1.00 92.38 116 TRP A CA 1
ATOM 922 C C . TRP A 1 116 ? -4.726 10.471 34.788 1.00 92.38 116 TRP A C 1
ATOM 924 O O . TRP A 1 116 ? -3.870 10.759 35.622 1.00 92.38 116 TRP A O 1
ATOM 934 N N . ASP A 1 117 ? -5.741 11.267 34.473 1.00 94.44 117 ASP A N 1
ATOM 935 C CA . ASP A 1 117 ? -6.114 12.483 35.195 1.00 94.44 117 ASP A CA 1
ATOM 936 C C . ASP A 1 117 ? -7.384 12.206 36.003 1.00 94.44 117 ASP A C 1
ATOM 938 O O . ASP A 1 117 ? -8.359 11.715 35.431 1.00 94.44 117 ASP A O 1
ATOM 942 N N . LEU A 1 1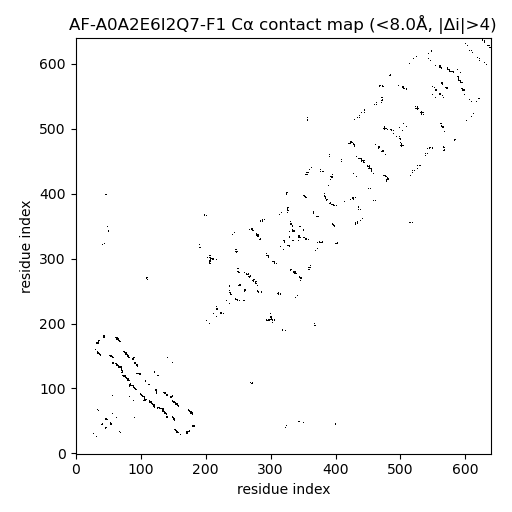18 ? -7.364 12.461 37.313 1.00 95.81 118 LEU A N 1
ATOM 943 C CA . LEU A 1 118 ? -8.472 12.149 38.221 1.00 95.81 118 LEU A CA 1
ATOM 944 C C . LEU A 1 118 ? -9.108 13.434 38.733 1.00 95.81 118 LEU A C 1
ATOM 946 O O . LEU A 1 118 ? -8.434 14.260 39.346 1.00 95.81 118 LEU A O 1
ATOM 950 N N . LEU A 1 119 ? -10.423 13.540 38.578 1.00 96.69 119 LEU A N 1
ATOM 951 C CA . LEU A 1 119 ? -11.213 14.665 39.060 1.00 96.69 119 LEU A CA 1
ATOM 952 C C . LEU A 1 119 ? -12.310 14.157 40.006 1.00 96.69 119 LEU A C 1
ATOM 954 O O . LEU A 1 119 ? -13.129 13.333 39.584 1.00 96.69 119 LEU A O 1
ATOM 958 N N . PRO A 1 120 ? -12.355 14.596 41.276 1.00 96.44 120 PRO A N 1
ATOM 959 C CA . PRO A 1 120 ? -13.463 14.264 42.163 1.00 96.44 120 PRO A CA 1
ATOM 960 C C . PRO A 1 120 ? -14.769 14.862 41.634 1.00 96.44 120 PRO A C 1
ATOM 962 O O . PRO A 1 120 ? -14.789 15.981 41.121 1.00 96.44 120 PRO A O 1
ATOM 965 N N . VAL A 1 121 ? -15.886 14.143 41.775 1.00 96.12 121 VAL A N 1
ATOM 966 C CA . VAL A 1 121 ? -17.180 14.630 41.255 1.00 96.12 121 VAL A CA 1
ATOM 967 C C . VAL A 1 121 ? -17.675 15.896 41.972 1.00 96.12 121 VAL A C 1
ATOM 969 O O . VAL A 1 121 ? -18.463 16.656 41.409 1.00 96.12 121 VAL A O 1
ATOM 972 N N . SER A 1 122 ? -17.148 16.182 43.167 1.00 95.19 122 SER A N 1
ATOM 973 C CA . SER A 1 122 ? -17.380 17.432 43.900 1.00 95.19 122 SER A CA 1
ATOM 974 C C . SER A 1 122 ? -16.932 18.677 43.135 1.00 95.19 122 SER A C 1
ATOM 976 O O . SER A 1 122 ? -17.525 19.738 43.315 1.00 95.19 122 SER A O 1
ATOM 978 N N . ASP A 1 123 ? -15.946 18.555 42.239 1.00 96.19 123 ASP A N 1
ATOM 979 C CA . ASP A 1 123 ? -15.515 19.648 41.356 1.00 96.19 123 ASP A CA 1
ATOM 980 C C . ASP A 1 123 ? -16.622 20.109 40.396 1.00 96.19 123 ASP A C 1
ATOM 982 O O . ASP A 1 123 ? -16.554 21.208 39.848 1.00 96.19 123 ASP A O 1
ATOM 986 N N . PHE A 1 124 ? -17.642 19.273 40.198 1.00 96.50 124 PHE A N 1
ATOM 987 C CA . PHE A 1 124 ? -18.809 19.541 39.364 1.00 96.50 124 PHE A CA 1
ATOM 988 C C . PHE A 1 124 ? -20.069 19.813 40.205 1.00 96.50 124 PHE A C 1
ATOM 990 O O . PHE A 1 124 ? -21.177 19.801 39.679 1.00 96.50 124 PHE A O 1
ATOM 997 N N . GLY A 1 125 ? -19.921 20.060 41.512 1.00 93.38 125 GLY A N 1
ATOM 998 C CA . GLY A 1 125 ? -21.029 20.390 42.416 1.00 93.38 125 GLY A CA 1
ATOM 999 C C . GLY A 1 125 ? -21.756 19.188 43.031 1.00 93.38 125 GLY A C 1
ATOM 1000 O O . GLY A 1 125 ? -22.728 19.381 43.757 1.00 93.38 125 GLY A O 1
ATOM 1001 N N . ILE A 1 126 ? -21.283 17.959 42.799 1.00 93.12 126 ILE A N 1
ATOM 1002 C CA . ILE A 1 126 ? -21.868 16.737 43.370 1.00 93.12 126 ILE A CA 1
ATOM 1003 C C . ILE A 1 126 ? -21.235 16.481 44.742 1.00 93.12 126 ILE A C 1
ATOM 1005 O O . ILE A 1 126 ? -20.169 15.879 44.855 1.00 93.12 126 ILE A O 1
ATOM 1009 N N . THR A 1 127 ? -21.874 16.986 45.795 1.00 92.44 127 THR A N 1
ATOM 1010 C CA . THR A 1 127 ? -21.363 16.926 47.179 1.00 92.44 127 THR A CA 1
ATOM 1011 C C . THR A 1 127 ? -22.175 16.013 48.098 1.00 92.44 127 THR A C 1
ATOM 1013 O O . THR A 1 127 ? -21.741 15.721 49.210 1.00 92.44 127 THR A O 1
ATOM 1016 N N . GLY A 1 128 ? -23.336 15.541 47.640 1.00 89.12 128 GLY A N 1
ATOM 1017 C CA . GLY A 1 128 ? -24.222 14.640 48.372 1.00 89.12 128 GLY A CA 1
ATOM 1018 C C . GLY A 1 128 ? -24.496 13.364 47.587 1.00 89.12 128 GLY A C 1
ATOM 1019 O O . GLY A 1 128 ? -24.367 13.336 46.365 1.00 89.12 128 GLY A O 1
ATOM 1020 N N . LYS A 1 129 ? -24.861 12.299 48.302 1.00 89.06 129 LYS A N 1
ATOM 1021 C CA . LYS A 1 129 ? -25.236 11.026 47.690 1.00 89.06 129 LYS A CA 1
ATOM 1022 C C . LYS A 1 129 ? -26.657 11.104 47.140 1.00 89.06 129 LYS A C 1
ATOM 1024 O O . LYS A 1 129 ? -27.587 11.433 47.876 1.00 89.06 129 LYS A O 1
ATOM 1029 N N . GLU A 1 130 ? -26.827 10.757 45.875 1.00 89.69 130 GLU A N 1
ATOM 1030 C CA . GLU A 1 130 ? -28.128 10.674 45.221 1.00 89.69 130 GLU A CA 1
ATOM 1031 C C . GLU A 1 130 ? -28.651 9.231 45.273 1.00 89.69 130 GLU A C 1
ATOM 1033 O O . GLU A 1 130 ? -27.924 8.275 45.008 1.00 89.69 130 GLU A O 1
ATOM 1038 N N . ALA A 1 131 ? -29.927 9.051 45.629 1.00 76.50 131 ALA A N 1
ATOM 1039 C CA . ALA A 1 131 ? -30.547 7.721 45.699 1.00 76.50 131 ALA A CA 1
ATOM 1040 C C . ALA A 1 131 ? -30.886 7.148 44.310 1.00 76.50 131 ALA A C 1
ATOM 1042 O O . ALA A 1 131 ? -30.942 5.935 44.124 1.00 76.50 131 ALA A O 1
ATOM 1043 N N . THR A 1 132 ? -31.118 8.028 43.336 1.00 78.94 132 THR A N 1
ATOM 1044 C CA . THR A 1 132 ? -31.461 7.708 41.947 1.00 78.94 132 THR A CA 1
ATOM 1045 C C . THR A 1 132 ? -30.806 8.741 41.045 1.00 78.94 132 THR A C 1
ATOM 1047 O O . THR A 1 132 ? -30.881 9.925 41.357 1.00 78.94 132 THR A O 1
ATOM 1050 N N . GLY A 1 133 ? -30.218 8.332 39.924 1.00 85.94 133 GLY A N 1
ATOM 1051 C CA . GLY A 1 133 ? -29.579 9.265 38.999 1.00 85.94 133 GLY A CA 1
ATOM 1052 C C . GLY A 1 133 ? -28.586 8.573 38.075 1.00 85.94 133 GLY A C 1
ATOM 1053 O O . GLY A 1 133 ? -28.351 7.370 38.185 1.00 85.94 133 GLY A O 1
ATOM 1054 N N . SER A 1 134 ? -28.020 9.343 37.153 1.00 94.31 134 SER A N 1
ATOM 1055 C CA . SER A 1 134 ? -26.928 8.919 36.279 1.00 94.31 134 SER A CA 1
ATOM 1056 C C . SER A 1 134 ? -25.957 10.082 36.087 1.00 94.31 134 SER A C 1
ATOM 1058 O O . SER A 1 134 ? -26.331 11.248 36.249 1.00 94.31 134 SER A O 1
ATOM 1060 N N . TYR A 1 135 ? -24.709 9.786 35.734 1.00 96.25 135 TYR A N 1
ATOM 1061 C CA . TYR A 1 135 ? -23.799 10.829 35.271 1.00 96.25 135 TYR A CA 1
ATOM 1062 C C . TYR A 1 135 ? -24.049 11.082 33.789 1.00 96.25 135 TYR A C 1
ATOM 1064 O O . TYR A 1 135 ? -23.866 10.184 32.967 1.00 96.25 135 TYR A O 1
ATOM 1072 N N . ARG A 1 136 ? -24.425 12.311 33.445 1.00 96.75 136 ARG A N 1
ATOM 1073 C CA . ARG A 1 136 ? -24.426 12.826 32.076 1.00 96.75 136 ARG A CA 1
ATOM 1074 C C . ARG A 1 136 ? -23.213 13.711 31.905 1.00 96.75 136 ARG A C 1
ATOM 1076 O O . ARG A 1 136 ? -23.086 14.725 32.591 1.00 96.75 136 ARG A O 1
ATOM 1083 N N . MET A 1 137 ? -22.329 13.303 31.008 1.00 96.62 137 MET A N 1
ATOM 1084 C CA . MET A 1 137 ? -21.065 13.978 30.774 1.00 96.62 137 MET A CA 1
ATOM 1085 C C . MET A 1 137 ? -20.998 14.515 29.355 1.00 96.62 137 MET A C 1
ATOM 1087 O O . MET A 1 137 ? -21.399 13.825 28.420 1.00 96.62 137 MET A O 1
ATOM 1091 N N . ARG A 1 138 ? -20.420 15.702 29.200 1.00 96.12 138 ARG A N 1
ATOM 1092 C CA . ARG A 1 138 ? -20.066 16.297 27.912 1.00 96.12 138 ARG A CA 1
ATOM 1093 C C . ARG A 1 138 ? -18.629 16.797 27.972 1.00 96.12 138 ARG A C 1
ATOM 1095 O O . ARG A 1 138 ? -18.252 17.473 28.923 1.00 96.12 138 ARG A O 1
ATOM 1102 N N . ILE A 1 139 ? -17.821 16.448 26.979 1.00 95.44 139 ILE A N 1
ATOM 1103 C CA . ILE A 1 139 ? -16.414 16.839 26.880 1.00 95.44 139 ILE A CA 1
ATOM 1104 C C . ILE A 1 139 ? -16.200 17.546 25.548 1.00 95.44 139 ILE A C 1
ATOM 1106 O O . ILE A 1 139 ? -16.551 17.009 24.499 1.00 95.44 139 ILE A O 1
ATOM 1110 N N . SER A 1 140 ? -15.611 18.734 25.581 1.00 93.75 140 SER A N 1
ATOM 1111 C CA . SER A 1 140 ? -15.362 19.550 24.390 1.00 93.75 140 SER A CA 1
ATOM 1112 C C . SER A 1 140 ? -14.049 20.316 24.491 1.00 93.75 140 SER A C 1
ATOM 1114 O O . SER A 1 140 ? -13.592 20.640 25.589 1.00 93.75 140 SER A O 1
ATOM 1116 N N . CYS A 1 141 ? -13.466 20.673 23.352 1.00 92.06 141 CYS A N 1
ATOM 1117 C CA . CYS A 1 141 ? -12.344 21.599 23.300 1.00 92.06 141 CYS A CA 1
ATOM 1118 C C . CYS A 1 141 ? -12.808 23.030 23.653 1.00 92.06 141 CYS A C 1
ATOM 1120 O O . CYS A 1 141 ? -13.781 23.514 23.065 1.00 92.06 141 CYS A O 1
ATOM 1122 N N . PRO A 1 142 ? -12.167 23.719 24.618 1.00 92.12 142 PRO A N 1
ATOM 1123 C CA . PRO A 1 142 ? -12.498 25.104 24.930 1.00 92.12 142 PRO A CA 1
ATOM 1124 C C . PRO A 1 142 ? -12.011 26.060 23.831 1.00 92.12 142 PRO A C 1
ATOM 1126 O O . PRO A 1 142 ? -11.007 25.810 23.167 1.00 92.12 142 PRO A O 1
ATOM 1129 N N . GLU A 1 143 ? -12.701 27.189 23.655 1.00 89.00 143 GLU A N 1
ATOM 1130 C CA . GLU A 1 143 ? -12.408 28.153 22.578 1.00 89.00 143 GLU A CA 1
ATOM 1131 C C . GLU A 1 143 ? -10.983 28.726 22.642 1.00 89.00 143 GLU A C 1
ATOM 1133 O O . GLU A 1 143 ? -10.368 28.974 21.600 1.00 89.00 143 GLU A O 1
ATOM 1138 N N . ASP A 1 144 ? -10.456 28.883 23.860 1.00 91.00 144 ASP A N 1
ATOM 1139 C CA . ASP A 1 144 ? -9.124 29.405 24.170 1.00 91.00 144 ASP A CA 1
ATOM 1140 C C . ASP A 1 144 ? -8.017 28.334 24.176 1.00 91.00 144 ASP A C 1
ATOM 1142 O O . ASP A 1 144 ? -6.883 28.631 24.547 1.00 91.00 144 ASP A O 1
ATOM 1146 N N . ALA A 1 145 ? -8.320 27.087 23.799 1.00 87.06 145 ALA A N 1
ATOM 1147 C CA . ALA A 1 145 ? -7.320 26.026 23.747 1.00 87.06 145 ALA A CA 1
ATOM 1148 C C . ALA A 1 145 ? -6.234 26.316 22.702 1.00 87.06 145 ALA A C 1
ATOM 1150 O O . ALA A 1 145 ? -6.548 26.603 21.544 1.00 87.06 145 ALA A O 1
ATOM 1151 N N . GLU A 1 146 ? -4.968 26.134 23.092 1.00 88.25 146 GLU A N 1
ATOM 1152 C CA . GLU A 1 146 ? -3.853 26.047 22.141 1.00 88.25 146 GLU A CA 1
ATOM 1153 C C . GLU A 1 146 ? -3.978 24.787 21.272 1.00 88.25 146 GLU A C 1
ATOM 1155 O O . GLU A 1 146 ? -3.770 24.845 20.061 1.00 88.25 146 GLU A O 1
ATOM 1160 N N . GLU A 1 147 ? -4.339 23.650 21.883 1.00 86.19 147 GLU A N 1
ATOM 1161 C CA . GLU A 1 147 ? -4.576 22.392 21.179 1.00 86.19 147 GLU A CA 1
ATOM 1162 C C . GLU A 1 147 ? -5.603 21.497 21.898 1.00 86.19 147 GLU A C 1
ATOM 1164 O O . GLU A 1 147 ? -5.751 21.521 23.127 1.00 86.19 147 GLU A O 1
ATOM 1169 N N . ASP A 1 148 ? -6.303 20.677 21.115 1.00 85.31 148 ASP A N 1
ATOM 1170 C CA . ASP A 1 148 ? -7.353 19.776 21.586 1.00 85.31 148 ASP A CA 1
ATOM 1171 C C . ASP A 1 148 ? -6.792 18.672 22.499 1.00 85.31 148 ASP A C 1
ATOM 1173 O O . ASP A 1 148 ? -5.716 18.099 22.257 1.00 85.31 148 ASP A O 1
ATOM 1177 N N . ALA A 1 149 ? -7.549 18.315 23.540 1.00 88.44 149 ALA A N 1
ATOM 1178 C CA . ALA A 1 149 ? -7.271 17.115 24.319 1.00 88.44 149 ALA A CA 1
ATOM 1179 C C . ALA A 1 149 ? -7.499 15.848 23.496 1.00 88.44 149 ALA A C 1
ATOM 1181 O O . ALA A 1 149 ? -8.366 15.798 22.618 1.00 88.44 149 ALA A O 1
ATOM 1182 N N . VAL A 1 150 ? -6.747 14.809 23.852 1.00 88.81 150 VAL A N 1
ATOM 1183 C CA . VAL A 1 150 ? -6.826 13.488 23.238 1.00 88.81 150 VAL A CA 1
ATOM 1184 C C . VAL A 1 150 ? -7.066 12.452 24.327 1.00 88.81 150 VAL A C 1
ATOM 1186 O O . VAL A 1 150 ? -6.303 12.378 25.294 1.00 88.81 150 VAL A O 1
ATOM 1189 N N . LEU A 1 151 ? -8.119 11.654 24.170 1.00 91.94 151 LEU A N 1
ATOM 1190 C CA . LEU A 1 151 ? -8.587 10.695 25.167 1.00 91.94 151 LEU A CA 1
ATOM 1191 C C . LEU A 1 151 ? -8.540 9.268 24.628 1.00 91.94 151 LEU A C 1
ATOM 1193 O O . LEU A 1 151 ? -8.974 9.016 23.512 1.00 91.94 151 LEU A O 1
ATOM 1197 N N . ALA A 1 152 ? -8.085 8.321 25.449 1.00 88.56 152 ALA A N 1
ATOM 1198 C CA . ALA A 1 152 ? -8.059 6.882 25.141 1.00 88.56 152 ALA A CA 1
ATOM 1199 C C . ALA A 1 152 ? -9.058 6.051 25.976 1.00 88.56 152 ALA A C 1
ATOM 1201 O O . ALA A 1 152 ? -9.098 4.820 25.890 1.00 88.56 152 ALA A O 1
ATOM 1202 N N . GLY A 1 153 ? -9.822 6.700 26.854 1.00 90.44 153 GLY A N 1
ATOM 1203 C CA . GLY A 1 153 ? -10.839 6.055 27.679 1.00 90.44 153 GLY A CA 1
ATOM 1204 C C . GLY A 1 153 ? -11.181 6.850 28.932 1.00 90.44 153 GLY A C 1
ATOM 1205 O O . GLY A 1 153 ? -10.482 7.800 29.296 1.00 90.44 153 GLY A O 1
ATOM 1206 N N . ILE A 1 154 ? -12.261 6.433 29.588 1.00 92.94 154 ILE A N 1
ATOM 1207 C CA . ILE A 1 154 ? -12.818 7.073 30.785 1.00 92.94 154 ILE A CA 1
ATOM 1208 C C . ILE A 1 154 ? -13.171 5.987 31.802 1.00 92.94 154 ILE A C 1
ATOM 1210 O O . ILE A 1 154 ? -13.643 4.910 31.429 1.00 92.94 154 ILE A O 1
ATOM 1214 N N . ARG A 1 155 ? -12.944 6.261 33.087 1.00 92.75 155 ARG A N 1
ATOM 1215 C CA . ARG A 1 155 ? -13.353 5.408 34.208 1.00 92.75 155 ARG A CA 1
ATOM 1216 C C . ARG A 1 155 ? -14.056 6.247 35.272 1.00 92.75 155 ARG A C 1
ATOM 1218 O O . ARG A 1 155 ? -13.642 7.369 35.545 1.00 92.75 155 ARG A O 1
ATOM 1225 N N . LEU A 1 156 ? -15.087 5.686 35.887 1.00 94.00 156 LEU A N 1
ATOM 1226 C CA . LEU A 1 156 ? -15.621 6.139 37.166 1.00 94.00 156 LEU A CA 1
ATOM 1227 C C . LEU A 1 156 ? -14.990 5.256 38.240 1.00 94.00 156 LEU A C 1
ATOM 1229 O O . LEU A 1 156 ? -15.105 4.037 38.150 1.00 94.00 156 LEU A O 1
ATOM 1233 N N . VAL A 1 157 ? -14.302 5.852 39.209 1.00 93.00 157 VAL A N 1
ATOM 1234 C CA . VAL A 1 157 ? -13.548 5.137 40.250 1.00 93.00 157 VAL A CA 1
ATOM 1235 C C . VAL A 1 157 ? -13.916 5.659 41.636 1.00 93.00 157 VAL A C 1
ATOM 1237 O O . VAL A 1 157 ? -14.301 6.814 41.782 1.00 93.00 157 VAL A O 1
ATOM 1240 N N . THR A 1 158 ? -13.777 4.829 42.661 1.00 91.44 158 THR A N 1
ATOM 1241 C CA . THR A 1 158 ? -13.825 5.219 44.081 1.00 91.44 158 THR A CA 1
ATOM 1242 C C . THR A 1 158 ? -12.421 5.298 44.678 1.00 91.44 158 THR A C 1
ATOM 1244 O O . THR A 1 158 ? -12.157 6.132 45.543 1.00 91.44 158 THR A O 1
ATOM 1247 N N . ASP A 1 159 ? -11.495 4.482 44.165 1.00 87.44 159 ASP A N 1
ATOM 1248 C CA . ASP A 1 159 ? -10.105 4.400 44.610 1.00 87.44 159 ASP A CA 1
ATOM 1249 C C . ASP A 1 159 ? -9.132 4.571 43.427 1.00 87.44 159 ASP A C 1
ATOM 1251 O O . ASP A 1 159 ? -9.406 4.165 42.298 1.00 87.44 159 ASP A O 1
ATOM 1255 N N . GLN A 1 160 ? -7.979 5.190 43.674 1.00 86.38 160 GLN A N 1
ATOM 1256 C CA . GLN A 1 160 ? -6.930 5.364 42.672 1.00 86.38 160 GLN A CA 1
ATOM 1257 C C . GLN A 1 160 ? -6.261 4.035 42.280 1.00 86.38 160 GLN A C 1
ATOM 1259 O O . GLN A 1 160 ? -5.798 3.906 41.143 1.00 86.38 160 GLN A O 1
ATOM 1264 N N . GLU A 1 161 ? -6.251 3.028 43.158 1.00 85.88 161 GLU A N 1
ATOM 1265 C CA . GLU A 1 161 ? -5.729 1.691 42.848 1.00 85.88 161 GLU A CA 1
ATOM 1266 C C . GLU A 1 161 ? -6.468 1.044 41.662 1.00 85.88 161 GLU A C 1
ATOM 1268 O O . GLU A 1 161 ? -5.849 0.340 40.856 1.00 85.88 161 GLU A O 1
ATOM 1273 N N . GLN A 1 162 ? -7.741 1.409 41.446 1.00 85.50 162 GLN A N 1
ATOM 1274 C CA . GLN A 1 162 ? -8.576 0.981 40.311 1.00 85.50 162 GLN A CA 1
ATOM 1275 C C . GLN A 1 162 ? -8.085 1.525 38.947 1.00 85.50 162 GLN A C 1
ATOM 1277 O O . GLN A 1 162 ? -8.671 1.252 37.899 1.00 85.50 162 GLN A O 1
ATOM 1282 N N . LEU A 1 163 ? -6.999 2.300 38.894 1.00 84.12 163 LEU A N 1
ATOM 1283 C CA . LEU A 1 163 ? -6.376 2.739 37.636 1.00 84.12 163 LEU A CA 1
ATOM 1284 C C . LEU A 1 163 ? -5.207 1.865 37.189 1.00 84.12 163 LEU A C 1
ATOM 1286 O O . LEU A 1 163 ? -4.865 1.870 36.004 1.00 84.12 163 LEU A O 1
ATOM 1290 N N . SER A 1 164 ? -4.612 1.114 38.115 1.00 74.31 164 SER A N 1
ATOM 1291 C CA . SER A 1 164 ? -3.442 0.271 37.854 1.00 74.31 164 SER A CA 1
ATOM 1292 C C . SER A 1 164 ? -3.781 -1.001 37.068 1.00 74.31 164 SER A C 1
ATOM 1294 O O . SER A 1 164 ? -2.906 -1.586 36.428 1.00 74.31 164 SER A O 1
ATOM 1296 N N . GLN A 1 165 ? -5.056 -1.400 37.046 1.00 65.81 165 GLN A N 1
ATOM 1297 C CA . GLN A 1 165 ? -5.484 -2.638 36.408 1.00 65.81 165 GLN A CA 1
ATOM 1298 C C . GLN A 1 165 ? -5.654 -2.477 34.877 1.00 65.81 165 GLN A C 1
ATOM 1300 O O . GLN A 1 165 ? -6.353 -1.560 34.406 1.00 65.81 165 GLN A O 1
ATOM 1305 N N . PRO A 1 166 ? -5.006 -3.348 34.075 1.00 53.56 166 PRO A N 1
ATOM 1306 C CA . PRO A 1 166 ? -4.920 -3.199 32.623 1.00 53.56 166 PRO A CA 1
ATOM 1307 C C . PRO A 1 166 ? -6.182 -3.647 31.869 1.00 53.56 166 PRO A C 1
ATOM 1309 O O . PRO A 1 166 ? -6.388 -3.191 30.744 1.00 53.56 166 PRO A O 1
ATOM 1312 N N . GLN A 1 167 ? -7.024 -4.496 32.467 1.00 54.66 167 GLN A N 1
ATOM 1313 C CA . GLN A 1 167 ? -8.252 -5.020 31.864 1.00 54.66 167 GLN A CA 1
ATOM 1314 C C . GLN A 1 167 ? -9.215 -5.455 32.972 1.00 54.66 167 GLN A C 1
ATOM 1316 O O . GLN A 1 167 ? -8.846 -6.271 33.809 1.00 54.66 167 GLN A O 1
ATOM 1321 N N . PHE A 1 168 ? -10.430 -4.914 32.974 1.00 59.09 168 PHE A N 1
ATOM 1322 C CA . PHE A 1 168 ? -11.489 -5.375 33.870 1.00 59.09 168 PHE A CA 1
ATOM 1323 C C . PHE A 1 168 ? -12.344 -6.434 33.182 1.00 59.09 168 PHE A C 1
ATOM 1325 O O . PHE A 1 168 ? -12.465 -6.457 31.954 1.00 59.09 168 PHE A O 1
ATOM 1332 N N . SER A 1 169 ? -12.998 -7.255 33.999 1.00 58.09 169 SER A N 1
ATOM 1333 C CA . SER A 1 169 ? -14.261 -7.905 33.652 1.00 58.09 169 SER A CA 1
ATOM 1334 C C . SER A 1 169 ? -15.319 -6.859 33.242 1.00 58.09 169 SER A C 1
ATOM 1336 O O . SER A 1 169 ? -15.072 -5.647 33.260 1.00 58.09 169 SER A O 1
ATOM 1338 N N . GLN A 1 170 ? -16.504 -7.307 32.811 1.00 67.75 170 GLN A N 1
ATOM 1339 C CA . GLN A 1 170 ? -17.599 -6.382 32.492 1.00 67.75 170 GLN A CA 1
ATOM 1340 C C . GLN A 1 170 ? -17.806 -5.372 33.637 1.00 67.75 170 GLN A C 1
ATOM 1342 O O . GLN A 1 170 ? -17.801 -5.780 34.800 1.00 67.75 170 GLN A O 1
ATOM 1347 N N . PRO A 1 171 ? -17.954 -4.068 33.334 1.00 77.50 171 PRO A N 1
ATOM 1348 C CA . PRO A 1 171 ? -18.155 -3.068 34.372 1.00 77.50 171 PRO A CA 1
ATOM 1349 C C . PRO A 1 171 ? -19.425 -3.382 35.169 1.00 77.50 171 PRO A C 1
ATOM 1351 O O . PRO A 1 171 ? -20.426 -3.811 34.592 1.00 77.50 171 PRO A O 1
ATOM 1354 N N . ALA A 1 172 ? -19.396 -3.129 36.481 1.00 83.56 172 ALA A N 1
ATOM 1355 C CA . ALA A 1 172 ? -20.554 -3.326 37.358 1.00 83.56 172 ALA A CA 1
ATOM 1356 C C . ALA A 1 172 ? -21.760 -2.478 36.920 1.00 83.56 172 ALA A C 1
ATOM 1358 O O . ALA A 1 172 ? -22.911 -2.856 37.134 1.00 83.56 172 ALA A O 1
ATOM 1359 N N . HIS A 1 173 ? -21.486 -1.349 36.266 1.00 88.94 173 HIS A N 1
ATOM 1360 C CA . HIS A 1 173 ? -22.486 -0.454 35.721 1.00 88.94 173 HIS A CA 1
ATOM 1361 C C . HIS A 1 173 ? -22.189 -0.063 34.279 1.00 88.94 173 HIS A C 1
ATOM 1363 O O . HIS A 1 173 ? -21.044 0.063 33.840 1.00 88.94 173 HIS A O 1
ATOM 1369 N N . LYS A 1 174 ? -23.259 0.179 33.527 1.00 90.50 174 LYS A N 1
ATOM 1370 C CA . LYS A 1 174 ? -23.168 0.514 32.114 1.00 90.50 174 LYS A CA 1
ATOM 1371 C C . LYS A 1 174 ? -22.715 1.960 31.918 1.00 90.50 174 LYS A C 1
ATOM 1373 O O . LYS A 1 174 ? -23.259 2.890 32.509 1.00 90.50 174 LYS A O 1
ATOM 1378 N N . ILE A 1 175 ? -21.768 2.144 31.007 1.00 92.12 175 ILE A N 1
ATOM 1379 C CA . ILE A 1 175 ? -21.403 3.437 30.429 1.00 92.12 175 ILE A CA 1
ATOM 1380 C C . ILE A 1 175 ? -21.652 3.382 28.924 1.00 92.12 175 ILE A C 1
ATOM 1382 O O . ILE A 1 175 ? -21.319 2.400 28.263 1.00 92.12 175 ILE A O 1
ATOM 1386 N N . THR A 1 176 ? -22.269 4.427 28.385 1.00 92.94 176 THR A N 1
ATOM 1387 C CA . THR A 1 176 ? -22.614 4.530 26.964 1.00 92.94 176 THR A CA 1
ATOM 1388 C C . THR A 1 176 ? -21.994 5.792 26.385 1.00 92.94 176 THR A C 1
ATOM 1390 O O . THR A 1 176 ? -22.230 6.877 26.913 1.00 92.94 176 THR A O 1
ATOM 1393 N N . LEU A 1 177 ? -21.238 5.655 25.292 1.00 93.88 177 LEU A N 1
ATOM 1394 C CA . LEU A 1 177 ? -20.876 6.775 24.423 1.00 93.88 177 LEU A CA 1
ATOM 1395 C C . LEU A 1 177 ? -22.125 7.167 23.619 1.00 93.88 177 LEU A C 1
ATOM 1397 O O . LEU A 1 177 ? -22.615 6.378 22.812 1.00 93.88 177 LEU A O 1
ATOM 1401 N N . VAL A 1 178 ? -22.660 8.357 23.878 1.00 94.62 178 VAL A N 1
ATOM 1402 C CA . VAL A 1 178 ? -23.885 8.892 23.264 1.00 94.62 178 VAL A CA 1
ATOM 1403 C C . VAL A 1 178 ? -23.562 9.613 21.958 1.00 94.62 178 VAL A C 1
ATOM 1405 O O . VAL A 1 178 ? -24.188 9.346 20.938 1.00 94.62 178 VAL A O 1
ATOM 1408 N N . SER A 1 179 ? -22.553 10.483 21.983 1.00 92.31 179 SER A N 1
ATOM 1409 C CA . SER A 1 179 ? -22.082 11.252 20.829 1.00 92.31 179 SER A CA 1
ATOM 1410 C C . SER A 1 179 ? -20.558 11.184 20.767 1.00 92.31 179 SER A C 1
ATOM 1412 O O . SER A 1 179 ? -19.931 11.369 21.813 1.00 92.31 179 SER A O 1
ATOM 1414 N N . PRO A 1 180 ? -19.946 10.908 19.599 1.00 89.88 180 PRO A N 1
ATOM 1415 C CA . PRO A 1 180 ? -20.560 10.526 18.310 1.00 89.88 180 PRO A CA 1
ATOM 1416 C C . PRO A 1 180 ? -21.271 9.159 18.315 1.00 89.88 180 PRO A C 1
ATOM 1418 O O . PRO A 1 180 ? -21.987 8.791 17.378 1.00 89.88 180 PRO A O 1
ATOM 1421 N N . GLY A 1 181 ? -21.079 8.399 19.393 1.00 90.06 181 GLY A N 1
ATOM 1422 C CA . GLY A 1 181 ? -21.721 7.114 19.620 1.00 90.06 181 GLY A CA 1
ATOM 1423 C C . GLY A 1 181 ? -21.041 5.951 18.904 1.00 90.06 181 GLY A C 1
ATOM 1424 O O . GLY A 1 181 ? -20.250 6.112 17.973 1.00 90.06 181 GLY A O 1
ATOM 1425 N N . SER A 1 182 ? -21.382 4.743 19.337 1.00 90.56 182 SER A N 1
ATOM 1426 C CA . SER A 1 182 ? -20.909 3.511 18.709 1.00 90.56 182 SER A CA 1
ATOM 1427 C C . SER A 1 182 ? -21.811 3.078 17.554 1.00 90.56 182 SER A C 1
ATOM 1429 O O . SER A 1 182 ? -23.021 3.328 17.554 1.00 90.56 182 SER A O 1
ATOM 1431 N N . MET A 1 183 ? -21.246 2.348 16.595 1.00 91.31 183 MET A N 1
ATOM 1432 C CA . MET A 1 183 ? -22.022 1.545 15.652 1.00 91.31 183 MET A CA 1
ATOM 1433 C C . MET A 1 183 ? -22.910 0.558 16.424 1.00 91.31 183 MET A C 1
ATOM 1435 O O . MET A 1 183 ? -22.459 -0.093 17.378 1.00 91.31 183 MET A O 1
ATOM 1439 N N . SER A 1 184 ? -24.156 0.429 15.981 1.00 91.88 184 SER A N 1
ATOM 1440 C CA . SER A 1 184 ? -25.108 -0.597 16.399 1.00 91.88 184 SER A CA 1
ATOM 1441 C C . SER A 1 184 ? -24.596 -1.999 16.067 1.00 91.88 184 SER A C 1
ATOM 1443 O O . SER A 1 184 ? -23.706 -2.179 15.234 1.00 91.88 184 SER A O 1
ATOM 1445 N N . GLN A 1 185 ? -25.174 -3.017 16.701 1.00 90.75 185 GLN A N 1
ATOM 1446 C CA . GLN A 1 185 ? -24.821 -4.408 16.419 1.00 90.75 185 GLN A CA 1
ATOM 1447 C C . GLN A 1 185 ? -25.025 -4.764 14.937 1.00 90.75 185 GLN A C 1
ATOM 1449 O O . GLN A 1 185 ? -24.120 -5.325 14.330 1.00 90.75 185 GLN A O 1
ATOM 1454 N N . ALA A 1 186 ? -26.146 -4.351 14.338 1.00 92.50 186 ALA A N 1
ATOM 1455 C CA . ALA A 1 186 ? -26.426 -4.581 12.921 1.00 92.50 186 ALA A CA 1
ATOM 1456 C C . ALA A 1 186 ? -25.389 -3.908 12.003 1.00 92.50 186 ALA A C 1
ATOM 1458 O O . ALA A 1 186 ? -24.920 -4.516 11.043 1.00 92.50 186 ALA A O 1
ATOM 1459 N N . GLU A 1 187 ? -24.969 -2.675 12.317 1.00 90.44 187 GLU A N 1
ATOM 1460 C CA . GLU A 1 187 ? -23.893 -1.999 11.581 1.00 90.44 187 GLU A CA 1
ATOM 1461 C C . GLU A 1 187 ? -22.564 -2.763 11.695 1.00 90.44 187 GLU A C 1
ATOM 1463 O O . GLU A 1 187 ? -21.834 -2.856 10.709 1.00 90.44 187 GLU A O 1
ATOM 1468 N N . ARG A 1 188 ? -22.240 -3.326 12.869 1.00 90.38 188 ARG A N 1
ATOM 1469 C CA . ARG A 1 188 ? -21.023 -4.133 13.078 1.00 90.38 188 ARG A CA 1
ATOM 1470 C C . ARG A 1 188 ? -21.088 -5.460 12.331 1.00 90.38 188 ARG A C 1
ATOM 1472 O O . ARG A 1 188 ? -20.116 -5.830 11.677 1.00 90.38 188 ARG A O 1
ATOM 1479 N N . GLU A 1 189 ? -22.216 -6.157 12.387 1.00 89.56 189 GLU A N 1
ATOM 1480 C CA . GLU A 1 189 ? -22.446 -7.405 11.653 1.00 89.56 189 GLU A CA 1
ATOM 1481 C C . GLU A 1 189 ? -22.341 -7.181 10.142 1.00 89.56 189 GLU A C 1
ATOM 1483 O O . GLU A 1 189 ? -21.673 -7.952 9.459 1.00 89.56 189 GLU A O 1
ATOM 1488 N N . ALA A 1 190 ? -22.850 -6.056 9.634 1.00 88.19 190 ALA A N 1
ATOM 1489 C CA . ALA A 1 190 ? -22.700 -5.660 8.235 1.00 88.19 190 ALA A CA 1
ATOM 1490 C C . ALA A 1 190 ? -21.240 -5.386 7.813 1.00 88.19 190 ALA A C 1
ATOM 1492 O O . ALA A 1 190 ? -20.954 -5.265 6.621 1.00 88.19 190 ALA A O 1
ATOM 1493 N N . THR A 1 191 ? -20.295 -5.283 8.759 1.00 88.00 191 THR A N 1
ATOM 1494 C CA . THR A 1 191 ? -18.861 -5.203 8.437 1.00 88.00 191 THR A CA 1
ATOM 1495 C C . THR A 1 191 ? -18.200 -6.564 8.229 1.00 88.00 191 THR A C 1
ATOM 1497 O O . THR A 1 191 ? -17.058 -6.590 7.759 1.00 88.00 191 THR A O 1
ATOM 1500 N N . ARG A 1 192 ? -18.872 -7.669 8.572 1.00 93.94 192 ARG A N 1
ATOM 1501 C CA . ARG A 1 192 ? -18.373 -9.031 8.362 1.00 93.94 192 ARG A CA 1
ATOM 1502 C C . ARG A 1 192 ? -18.485 -9.424 6.890 1.00 93.94 192 ARG A C 1
ATOM 1504 O O . ARG A 1 192 ? -19.330 -8.922 6.151 1.00 93.94 192 ARG A O 1
ATOM 1511 N N . ILE A 1 193 ? -17.592 -10.298 6.452 1.00 97.00 193 ILE A N 1
ATOM 1512 C CA . ILE A 1 193 ? -17.554 -10.827 5.093 1.00 97.00 193 ILE A CA 1
ATOM 1513 C C . ILE A 1 193 ? -18.284 -12.168 5.093 1.00 97.00 193 ILE A C 1
ATOM 1515 O O . ILE A 1 193 ? -17.946 -13.068 5.860 1.00 97.00 193 ILE A O 1
ATOM 1519 N N . ASP A 1 194 ? -19.241 -12.320 4.177 1.00 96.81 194 ASP A N 1
ATOM 1520 C CA . ASP A 1 194 ? -19.864 -13.609 3.874 1.00 96.81 194 ASP A CA 1
ATOM 1521 C C . ASP A 1 194 ? -18.807 -14.571 3.303 1.00 96.81 194 ASP A C 1
ATOM 1523 O O . ASP A 1 194 ? -18.434 -14.502 2.124 1.00 96.81 194 ASP A O 1
ATOM 1527 N N . ARG A 1 195 ? -18.296 -15.451 4.173 1.00 97.06 195 ARG A N 1
ATOM 1528 C CA . ARG A 1 195 ? -17.260 -16.436 3.842 1.00 97.06 195 ARG A CA 1
ATOM 1529 C C . ARG A 1 195 ? -17.725 -17.452 2.812 1.00 97.06 195 ARG A C 1
ATOM 1531 O O . ARG A 1 195 ? -16.909 -17.889 2.007 1.00 97.06 195 ARG A O 1
ATOM 1538 N N . ASP A 1 196 ? -19.007 -17.797 2.777 1.00 98.12 196 ASP A N 1
ATOM 1539 C CA . ASP A 1 196 ? -19.512 -18.778 1.820 1.00 98.12 196 ASP A CA 1
ATOM 1540 C C . ASP A 1 196 ? -19.612 -18.172 0.423 1.00 98.12 196 ASP A C 1
ATOM 1542 O O . ASP A 1 196 ? -19.235 -18.807 -0.564 1.00 98.12 196 ASP A O 1
ATOM 1546 N N . ALA A 1 197 ? -20.061 -16.919 0.319 1.00 98.19 197 ALA A N 1
ATOM 1547 C CA . ALA A 1 197 ? -20.029 -16.187 -0.941 1.00 98.19 197 ALA A CA 1
ATOM 1548 C C . ALA A 1 197 ? -18.597 -15.942 -1.430 1.00 98.19 197 ALA A C 1
ATOM 1550 O O . ALA A 1 197 ? -18.340 -16.087 -2.627 1.00 98.19 197 ALA A O 1
ATOM 1551 N N . ALA A 1 198 ? -17.674 -15.600 -0.527 1.00 98.50 198 ALA A N 1
ATOM 1552 C CA . ALA A 1 198 ? -16.255 -15.477 -0.848 1.00 98.50 198 ALA A CA 1
ATOM 1553 C C . ALA A 1 198 ? -15.695 -16.805 -1.375 1.00 98.50 198 ALA A C 1
ATOM 1555 O O . ALA A 1 198 ? -15.187 -16.845 -2.493 1.00 98.50 198 ALA A O 1
ATOM 1556 N N . ARG A 1 199 ? -15.894 -17.911 -0.646 1.00 98.62 199 ARG A N 1
ATOM 1557 C CA . ARG A 1 199 ? -15.411 -19.244 -1.036 1.00 98.62 199 ARG A CA 1
ATOM 1558 C C . ARG A 1 199 ? -15.936 -19.665 -2.404 1.00 98.62 199 ARG A C 1
ATOM 1560 O O . ARG A 1 199 ? -15.157 -20.145 -3.217 1.00 98.62 199 ARG A O 1
ATOM 1567 N N . ARG A 1 200 ? -17.216 -19.414 -2.713 1.00 98.62 200 ARG A N 1
ATOM 1568 C CA . ARG A 1 200 ? -17.774 -19.688 -4.051 1.00 98.62 200 ARG A CA 1
ATOM 1569 C C . ARG A 1 200 ? -17.032 -18.939 -5.164 1.00 98.62 200 ARG A C 1
ATOM 1571 O O . ARG A 1 200 ? -16.692 -19.558 -6.165 1.00 98.62 200 ARG A O 1
ATOM 1578 N N . ARG A 1 201 ? -16.751 -17.640 -4.993 1.00 98.44 201 ARG A N 1
ATOM 1579 C CA . ARG A 1 201 ? -15.985 -16.854 -5.985 1.00 98.44 201 ARG A CA 1
ATOM 1580 C C . ARG A 1 201 ? -14.537 -17.327 -6.096 1.00 98.44 201 ARG A C 1
ATOM 1582 O O . ARG A 1 201 ? -14.010 -17.405 -7.201 1.00 98.44 201 ARG A O 1
ATOM 1589 N N . ILE A 1 202 ? -13.915 -17.674 -4.969 1.00 98.56 202 ILE A N 1
ATOM 1590 C CA . ILE A 1 202 ? -12.549 -18.202 -4.938 1.00 98.56 202 ILE A CA 1
ATOM 1591 C C . ILE A 1 202 ? -12.451 -19.537 -5.680 1.00 98.56 202 ILE A C 1
ATOM 1593 O O . ILE A 1 202 ? -11.573 -19.691 -6.522 1.00 98.56 202 ILE A O 1
ATOM 1597 N N . HIS A 1 203 ? -13.373 -20.468 -5.443 1.00 98.50 203 HIS A N 1
ATOM 1598 C CA . HIS A 1 203 ? -13.409 -21.747 -6.161 1.00 98.50 203 HIS A CA 1
ATOM 1599 C C . HIS A 1 203 ? -13.632 -21.573 -7.663 1.00 98.50 203 HIS A C 1
ATOM 1601 O O . HIS A 1 203 ? -12.978 -22.238 -8.456 1.00 98.50 203 HIS A O 1
ATOM 1607 N N . ASP A 1 204 ? -14.512 -20.655 -8.058 1.00 98.19 204 ASP A N 1
ATOM 1608 C CA . ASP A 1 204 ? -14.806 -20.390 -9.470 1.00 98.19 204 ASP A CA 1
ATOM 1609 C C . ASP A 1 204 ? -13.603 -19.801 -10.234 1.00 98.19 204 ASP A C 1
ATOM 1611 O O . ASP A 1 204 ? -13.351 -20.166 -11.383 1.00 98.19 204 ASP A O 1
ATOM 1615 N N . ARG A 1 205 ? -12.839 -18.901 -9.598 1.00 97.69 205 ARG A N 1
ATOM 1616 C CA . ARG A 1 205 ? -11.829 -18.069 -10.281 1.00 97.69 205 ARG A CA 1
ATOM 1617 C C . ARG A 1 205 ? -10.380 -18.430 -9.983 1.00 97.69 205 ARG A C 1
ATOM 1619 O O . ARG A 1 205 ? -9.508 -18.082 -10.774 1.00 97.69 205 ARG A O 1
ATOM 1626 N N . TRP A 1 206 ? -10.117 -19.094 -8.859 1.00 98.38 206 TRP A N 1
ATOM 1627 C CA . TRP A 1 206 ? -8.768 -19.310 -8.322 1.00 98.38 206 TRP A CA 1
ATOM 1628 C C . TRP A 1 206 ? -8.452 -20.775 -8.014 1.00 98.38 206 TRP A C 1
ATOM 1630 O O . TRP A 1 206 ? -7.380 -21.066 -7.490 1.00 98.38 206 TRP A O 1
ATOM 1640 N N . VAL A 1 207 ? -9.339 -21.711 -8.357 1.00 98.69 207 VAL A N 1
ATOM 1641 C CA . VAL A 1 207 ? -9.095 -23.151 -8.204 1.00 98.69 207 VAL A CA 1
ATOM 1642 C C . VAL A 1 207 ? -9.148 -23.823 -9.571 1.00 98.69 207 VAL A C 1
ATOM 1644 O O . VAL A 1 207 ? -10.084 -23.640 -10.349 1.00 98.69 207 VAL A O 1
ATOM 1647 N N . GLY A 1 208 ? -8.107 -24.592 -9.892 1.00 97.81 208 GLY A N 1
ATOM 1648 C CA . GLY A 1 208 ? -8.042 -25.360 -11.129 1.00 97.81 208 GLY A CA 1
ATOM 1649 C C . GLY A 1 208 ? -9.200 -26.357 -11.227 1.00 97.81 208 GLY A C 1
ATOM 1650 O O . GLY A 1 208 ? -9.504 -27.071 -10.277 1.00 97.81 208 GLY A O 1
ATOM 1651 N N . LYS A 1 209 ? -9.829 -26.454 -12.405 1.00 95.31 209 LYS A N 1
ATOM 1652 C CA . LYS A 1 209 ? -11.021 -27.301 -12.637 1.00 95.31 209 LYS A CA 1
ATOM 1653 C C . LYS A 1 209 ? -10.807 -28.791 -12.354 1.00 95.31 209 LYS A C 1
ATOM 1655 O O . LYS A 1 209 ? -11.777 -29.529 -12.197 1.00 95.31 209 LYS A O 1
ATOM 1660 N N . ARG A 1 210 ? -9.553 -29.245 -12.367 1.00 96.56 210 ARG A N 1
ATOM 1661 C CA . ARG A 1 210 ? -9.164 -30.627 -12.102 1.00 96.56 210 ARG A CA 1
ATOM 1662 C C . ARG A 1 210 ? -8.067 -30.639 -11.037 1.00 96.56 210 ARG A C 1
ATOM 1664 O O . ARG A 1 210 ? -7.015 -30.056 -11.298 1.00 96.56 210 ARG A O 1
ATOM 1671 N N . PRO A 1 211 ? -8.262 -31.341 -9.911 1.00 97.06 211 PRO A N 1
ATOM 1672 C CA . PRO A 1 211 ? -7.187 -31.568 -8.959 1.00 97.06 211 PRO A CA 1
ATOM 1673 C C . PRO A 1 211 ? -6.128 -32.495 -9.571 1.00 97.06 211 PRO A C 1
ATOM 1675 O O . PRO A 1 211 ? -6.447 -33.533 -10.163 1.00 97.06 211 PRO A O 1
ATOM 1678 N N . LEU A 1 212 ? -4.866 -32.099 -9.449 1.00 98.25 212 LEU A N 1
ATOM 1679 C CA . LEU A 1 212 ? -3.709 -32.919 -9.776 1.00 98.25 212 LEU A CA 1
ATOM 1680 C C . LEU A 1 212 ? -3.445 -33.916 -8.647 1.00 98.25 212 LEU A C 1
ATOM 1682 O O . LEU A 1 212 ? -3.652 -33.632 -7.471 1.00 98.25 212 LEU A O 1
ATOM 1686 N N . THR A 1 213 ? -2.950 -35.092 -9.010 1.00 98.00 213 THR A N 1
ATOM 1687 C CA . THR A 1 213 ? -2.439 -36.077 -8.054 1.00 98.00 213 THR A CA 1
ATOM 1688 C C . THR A 1 213 ? -1.028 -35.713 -7.589 1.00 98.00 213 THR A C 1
ATOM 1690 O O . THR A 1 213 ? -0.266 -35.079 -8.320 1.00 98.00 213 THR A O 1
ATOM 1693 N N . ASP A 1 214 ? -0.610 -36.221 -6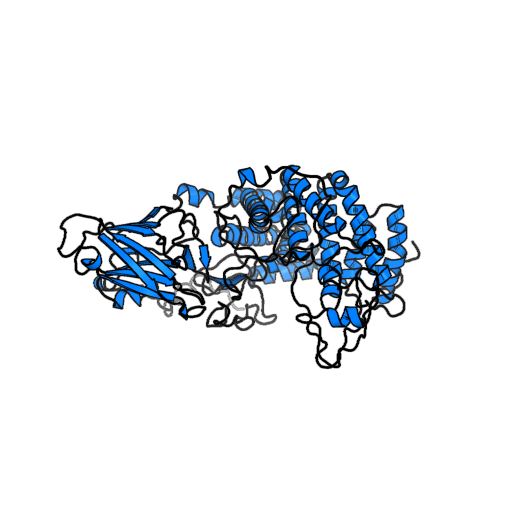.427 1.00 96.50 214 ASP A N 1
ATOM 1694 C CA . ASP A 1 214 ? 0.768 -36.070 -5.933 1.00 96.50 214 ASP A CA 1
ATOM 1695 C C . ASP A 1 214 ? 1.826 -36.503 -6.956 1.00 96.50 214 ASP A C 1
ATOM 1697 O O . ASP A 1 214 ? 2.914 -35.934 -7.015 1.00 96.50 214 ASP A O 1
ATOM 1701 N N . LYS A 1 215 ? 1.524 -37.530 -7.761 1.00 97.94 215 LYS A N 1
ATOM 1702 C CA . LYS A 1 215 ? 2.430 -38.019 -8.805 1.00 97.94 215 LYS A CA 1
ATOM 1703 C C . LYS A 1 215 ? 2.584 -37.002 -9.936 1.00 97.94 215 LYS A C 1
ATOM 1705 O O . LYS A 1 215 ? 3.691 -36.841 -10.433 1.00 97.94 215 LYS A O 1
ATOM 1710 N N . GLU A 1 216 ? 1.497 -36.346 -10.342 1.00 98.19 216 GLU A N 1
ATOM 1711 C CA . GLU A 1 216 ? 1.528 -35.296 -11.368 1.00 98.19 216 GLU A CA 1
ATOM 1712 C C . GLU A 1 216 ? 2.282 -34.062 -10.870 1.00 98.19 216 GLU A C 1
ATOM 1714 O O . GLU A 1 216 ? 3.118 -33.540 -11.596 1.00 98.19 216 GLU A O 1
ATOM 1719 N N . ILE A 1 217 ? 2.058 -33.649 -9.618 1.00 97.62 217 ILE A N 1
ATOM 1720 C CA . ILE A 1 217 ? 2.790 -32.529 -9.009 1.00 97.62 217 ILE A CA 1
ATOM 1721 C C . ILE A 1 217 ? 4.288 -32.846 -8.938 1.00 97.62 217 ILE A C 1
ATOM 1723 O O . ILE A 1 217 ? 5.104 -32.040 -9.364 1.00 97.62 217 ILE A O 1
ATOM 1727 N N . LYS A 1 218 ? 4.661 -34.042 -8.463 1.00 97.44 218 LYS A N 1
ATOM 1728 C CA . LYS A 1 218 ? 6.068 -34.476 -8.356 1.00 97.44 218 LYS A CA 1
ATOM 1729 C C . LYS A 1 218 ? 6.761 -34.703 -9.701 1.00 97.44 218 LYS A C 1
ATOM 1731 O O . LYS A 1 218 ? 7.977 -34.867 -9.713 1.00 97.44 218 LYS A O 1
ATOM 1736 N N . ALA A 1 219 ? 6.018 -34.761 -10.806 1.00 97.94 219 ALA A N 1
ATOM 1737 C CA . ALA A 1 219 ? 6.600 -34.890 -12.138 1.00 97.94 219 ALA A CA 1
ATOM 1738 C C . ALA A 1 219 ? 7.192 -33.567 -12.660 1.00 97.94 219 ALA A C 1
ATOM 1740 O O . ALA A 1 219 ? 8.004 -33.606 -13.580 1.00 97.94 219 ALA A O 1
ATOM 1741 N N . ASP A 1 220 ? 6.818 -32.426 -12.071 1.00 97.88 220 ASP A N 1
ATOM 1742 C CA . ASP A 1 220 ? 7.385 -31.105 -12.352 1.00 97.88 220 ASP A CA 1
ATOM 1743 C C . ASP A 1 220 ? 8.131 -30.600 -11.107 1.00 97.88 220 ASP A C 1
ATOM 1745 O O . ASP A 1 220 ? 7.536 -30.371 -10.053 1.00 97.88 220 ASP A O 1
ATOM 1749 N N . GLU A 1 221 ? 9.454 -30.449 -11.207 1.00 97.88 221 GLU A N 1
ATOM 1750 C CA . GLU A 1 221 ? 10.290 -30.086 -10.057 1.00 97.88 221 GLU A CA 1
ATOM 1751 C C . GLU A 1 221 ? 9.969 -28.694 -9.487 1.00 97.88 221 GLU A C 1
ATOM 1753 O O . GLU A 1 221 ? 10.036 -28.497 -8.270 1.00 97.88 221 GLU A O 1
ATOM 1758 N N . PHE A 1 222 ? 9.567 -27.740 -10.334 1.00 97.69 222 PHE A N 1
ATOM 1759 C CA . PHE A 1 222 ? 9.248 -26.378 -9.914 1.00 97.69 222 PHE A CA 1
ATOM 1760 C C . PHE A 1 222 ? 7.887 -26.325 -9.231 1.00 97.69 222 PHE A C 1
ATOM 1762 O O . PHE A 1 222 ? 7.750 -25.698 -8.177 1.00 97.69 222 PHE A O 1
ATOM 1769 N N . LEU A 1 223 ? 6.889 -27.012 -9.790 1.00 97.94 223 LEU A N 1
ATOM 1770 C CA . LEU A 1 223 ? 5.571 -27.117 -9.177 1.00 97.94 223 LEU A CA 1
ATOM 1771 C C . LEU A 1 223 ? 5.642 -27.875 -7.850 1.00 97.94 223 LEU A C 1
ATOM 1773 O O . LEU A 1 223 ? 5.036 -27.435 -6.874 1.00 97.94 223 LEU A O 1
ATOM 1777 N N . ALA A 1 224 ? 6.415 -28.961 -7.779 1.00 98.38 224 ALA A N 1
ATOM 1778 C CA . ALA A 1 224 ? 6.635 -29.705 -6.543 1.00 98.38 224 ALA A CA 1
ATOM 1779 C C . ALA A 1 224 ? 7.275 -28.831 -5.453 1.00 98.38 224 ALA A C 1
ATOM 1781 O O . ALA A 1 224 ? 6.790 -28.812 -4.320 1.00 98.38 224 ALA A O 1
ATOM 1782 N N . ALA A 1 225 ? 8.318 -28.066 -5.793 1.00 98.50 225 ALA A N 1
ATOM 1783 C CA . ALA A 1 225 ? 8.963 -27.148 -4.857 1.00 98.50 225 ALA A CA 1
ATOM 1784 C C . ALA A 1 225 ? 8.012 -26.029 -4.395 1.00 98.50 225 ALA A C 1
ATOM 1786 O O . ALA A 1 225 ? 7.964 -25.702 -3.207 1.00 98.50 225 ALA A O 1
ATOM 1787 N N . ALA A 1 226 ? 7.222 -25.463 -5.311 1.00 98.19 226 ALA A N 1
ATOM 1788 C CA . ALA A 1 226 ? 6.251 -24.422 -4.991 1.00 98.19 226 ALA A CA 1
ATOM 1789 C C . ALA A 1 226 ? 5.111 -24.950 -4.101 1.00 98.19 226 ALA A C 1
ATOM 1791 O O . ALA A 1 226 ? 4.748 -24.292 -3.125 1.00 98.19 226 ALA A O 1
ATOM 1792 N N . ALA A 1 227 ? 4.590 -26.148 -4.380 1.00 98.38 227 ALA A N 1
ATOM 1793 C CA . ALA A 1 227 ? 3.578 -26.806 -3.554 1.00 98.38 227 ALA A CA 1
ATOM 1794 C C . ALA A 1 227 ? 4.117 -27.115 -2.149 1.00 98.38 227 ALA A C 1
ATOM 1796 O O . ALA A 1 227 ? 3.465 -26.785 -1.160 1.00 98.38 227 ALA A O 1
ATOM 1797 N N . GLN A 1 228 ? 5.347 -27.635 -2.045 1.00 98.06 228 GLN A N 1
ATOM 1798 C CA . GLN A 1 228 ? 6.013 -27.862 -0.760 1.00 98.06 228 GLN A CA 1
ATOM 1799 C C . GLN A 1 228 ? 6.183 -26.558 0.031 1.00 98.06 228 GLN A C 1
ATOM 1801 O O . GLN A 1 228 ? 5.948 -26.534 1.242 1.00 98.06 228 GLN A O 1
ATOM 1806 N N . TYR A 1 229 ? 6.574 -25.465 -0.631 1.00 98.00 229 TYR A N 1
ATOM 1807 C CA . TYR A 1 229 ? 6.632 -24.144 -0.005 1.00 98.00 229 TYR A CA 1
ATOM 1808 C C . TYR A 1 229 ? 5.251 -23.712 0.509 1.00 98.00 229 TYR A C 1
ATOM 1810 O O . TYR A 1 229 ? 5.141 -23.329 1.673 1.00 98.00 229 TYR A O 1
ATOM 1818 N N . GLY A 1 230 ? 4.205 -23.832 -0.317 1.00 98.19 230 GLY A N 1
ATOM 1819 C CA . GLY A 1 230 ? 2.817 -23.525 0.042 1.00 98.19 230 GLY A CA 1
ATOM 1820 C C . GLY A 1 230 ? 2.324 -24.315 1.258 1.00 98.19 230 GLY A C 1
ATOM 1821 O O . GLY A 1 230 ? 1.789 -23.735 2.202 1.00 98.19 230 GLY A O 1
ATOM 1822 N N . ASP A 1 231 ? 2.569 -25.625 1.279 1.00 98.44 231 ASP A N 1
ATOM 1823 C CA . ASP A 1 231 ? 2.218 -26.493 2.407 1.00 98.44 231 ASP A CA 1
ATOM 1824 C C . ASP A 1 231 ? 2.981 -26.082 3.672 1.00 98.44 231 ASP A C 1
ATOM 1826 O O . ASP A 1 231 ? 2.411 -26.024 4.763 1.00 98.44 231 ASP A O 1
ATOM 1830 N N . THR A 1 232 ? 4.261 -25.727 3.529 1.00 98.06 232 THR A N 1
ATOM 1831 C CA . THR A 1 232 ? 5.104 -25.293 4.649 1.00 98.06 232 THR A CA 1
ATOM 1832 C C . THR A 1 232 ? 4.581 -24.000 5.267 1.00 98.06 232 THR A C 1
ATOM 1834 O O . THR A 1 232 ? 4.433 -23.922 6.485 1.00 98.06 232 THR A O 1
ATOM 1837 N N . VAL A 1 233 ? 4.275 -22.982 4.460 1.00 97.44 233 VAL A N 1
ATOM 1838 C CA . VAL A 1 233 ? 3.810 -21.683 4.977 1.00 97.44 233 VAL A CA 1
ATOM 1839 C C . VAL A 1 233 ? 2.397 -21.750 5.550 1.00 97.44 233 VAL A C 1
ATOM 1841 O O . VAL A 1 233 ? 2.141 -21.094 6.553 1.00 97.44 233 VAL A O 1
ATOM 1844 N N . ILE A 1 234 ? 1.501 -22.575 5.001 1.00 98.12 234 ILE A N 1
ATOM 1845 C CA . ILE A 1 234 ? 0.174 -22.813 5.597 1.00 98.12 234 ILE A CA 1
ATOM 1846 C C . ILE A 1 234 ? 0.299 -23.557 6.928 1.00 98.12 234 ILE A C 1
ATOM 1848 O O . ILE A 1 234 ? -0.406 -23.240 7.880 1.00 98.12 234 ILE A O 1
ATOM 1852 N N . THR A 1 235 ? 1.216 -24.517 7.028 1.00 97.25 235 THR A N 1
ATOM 1853 C CA . THR A 1 235 ? 1.379 -25.313 8.253 1.00 97.25 235 THR A CA 1
ATOM 1854 C C . THR A 1 235 ? 2.093 -24.540 9.364 1.00 97.25 235 THR A C 1
ATOM 1856 O O . THR A 1 235 ? 1.741 -24.657 10.535 1.00 97.25 235 THR A O 1
ATOM 1859 N N . HIS A 1 236 ? 3.115 -23.758 9.013 1.00 97.12 236 HIS A N 1
ATOM 1860 C CA . HIS A 1 236 ? 4.066 -23.193 9.975 1.00 97.12 236 HIS A CA 1
ATOM 1861 C C . HIS A 1 236 ? 4.107 -21.664 10.002 1.00 97.12 236 HIS A C 1
ATOM 1863 O O . HIS A 1 236 ? 4.617 -21.074 10.955 1.00 97.12 236 HIS A O 1
ATOM 1869 N N . GLY A 1 237 ? 3.604 -21.019 8.953 1.00 96.19 237 GLY A N 1
ATOM 1870 C CA . GLY A 1 237 ? 3.627 -19.570 8.791 1.00 96.19 237 GLY A CA 1
ATOM 1871 C C . GLY A 1 237 ? 2.405 -18.858 9.355 1.00 96.19 237 GLY A C 1
ATOM 1872 O O . GLY A 1 237 ? 2.376 -17.638 9.292 1.00 96.19 237 GLY A O 1
ATOM 1873 N N . LEU A 1 238 ? 1.406 -19.565 9.887 1.00 96.06 238 LEU A N 1
ATOM 1874 C CA . LEU A 1 238 ? 0.228 -18.940 10.491 1.00 96.06 238 LEU A CA 1
ATOM 1875 C C . LEU A 1 238 ? 0.518 -18.377 11.887 1.00 96.06 238 LEU A C 1
ATOM 1877 O O . LEU A 1 238 ? 1.437 -18.804 12.594 1.00 96.06 238 LEU A O 1
ATOM 1881 N N . ASP A 1 239 ? -0.306 -17.422 12.303 1.00 95.19 239 ASP A N 1
ATOM 1882 C CA . ASP A 1 239 ? -0.285 -16.879 13.649 1.00 95.19 239 ASP A CA 1
ATOM 1883 C C . ASP A 1 239 ? -0.781 -17.898 14.682 1.00 95.19 239 ASP A C 1
ATOM 1885 O O . ASP A 1 239 ? -1.977 -18.128 14.887 1.00 95.19 239 ASP A O 1
ATOM 1889 N N . VAL A 1 240 ? 0.195 -18.467 15.385 1.00 93.62 240 VAL A N 1
ATOM 1890 C CA . VAL A 1 240 ? -0.017 -19.377 16.507 1.00 93.62 240 VAL A CA 1
ATOM 1891 C C . VAL A 1 240 ? 0.556 -18.844 17.822 1.00 93.62 240 VAL A C 1
ATOM 1893 O O . VAL A 1 240 ? 0.731 -19.615 18.769 1.00 93.62 240 VAL A O 1
ATOM 1896 N N . TYR A 1 241 ? 0.867 -17.549 17.915 1.00 89.94 241 TYR A N 1
ATOM 1897 C CA . TYR A 1 241 ? 1.726 -17.010 18.980 1.00 89.94 241 TYR A CA 1
ATOM 1898 C C . TYR A 1 241 ? 0.928 -16.362 20.109 1.00 89.94 241 TYR A C 1
ATOM 1900 O O . TYR A 1 241 ? 1.218 -16.624 21.275 1.00 89.94 241 TYR A O 1
ATOM 1908 N N . GLY A 1 242 ? -0.087 -15.566 19.772 1.00 86.50 242 GLY A N 1
ATOM 1909 C CA . GLY A 1 242 ? -0.942 -14.871 20.733 1.00 86.50 242 GLY A CA 1
ATOM 1910 C C . GLY A 1 242 ? -1.981 -15.764 21.420 1.00 86.50 242 GLY A C 1
ATOM 1911 O O . GLY A 1 242 ? -2.088 -16.956 21.114 1.00 86.50 242 GLY A O 1
ATOM 1912 N N . PRO A 1 243 ? -2.765 -15.212 22.364 1.00 83.81 243 PRO A N 1
ATOM 1913 C CA . PRO A 1 243 ? -3.927 -15.902 22.931 1.00 83.81 243 PRO A CA 1
ATOM 1914 C C . PRO A 1 243 ? -4.984 -16.198 21.856 1.00 83.81 243 PRO A C 1
ATOM 1916 O O . PRO A 1 243 ? -5.591 -17.267 21.863 1.00 83.81 243 PRO A O 1
ATOM 1919 N N . THR A 1 244 ? -5.141 -15.286 20.896 1.00 86.31 244 THR A N 1
ATOM 1920 C CA . THR A 1 244 ? -5.937 -15.487 19.686 1.00 86.31 244 THR A CA 1
ATOM 1921 C C . THR A 1 244 ? -5.064 -16.150 18.627 1.00 86.31 244 THR A C 1
ATOM 1923 O O . THR A 1 244 ? -3.943 -15.713 18.387 1.00 86.31 244 THR A O 1
ATOM 1926 N N . LYS A 1 245 ? -5.566 -17.217 18.004 1.00 93.88 245 LYS A N 1
ATOM 1927 C CA . LYS A 1 245 ? -4.944 -17.836 16.826 1.00 93.88 245 LYS A CA 1
ATOM 1928 C C . LYS A 1 245 ? -5.681 -17.315 15.601 1.00 93.88 245 LYS A C 1
ATOM 1930 O O . LYS A 1 245 ? -6.911 -17.379 15.573 1.00 93.88 245 LYS A O 1
ATOM 1935 N N . THR A 1 246 ? -4.961 -16.782 14.623 1.00 95.44 246 THR A N 1
ATOM 1936 C CA . THR A 1 246 ? -5.562 -16.109 13.462 1.00 95.44 246 THR A CA 1
ATOM 1937 C C . THR A 1 246 ? -5.073 -16.741 12.155 1.00 95.44 246 THR A C 1
ATOM 1939 O O . THR A 1 246 ? -4.016 -17.372 12.130 1.00 95.44 246 THR A O 1
ATOM 1942 N N . PRO A 1 247 ? -5.810 -16.595 11.037 1.00 96.75 247 PRO A N 1
ATOM 1943 C CA . PRO A 1 247 ? -5.359 -17.092 9.737 1.00 96.75 247 PRO A CA 1
ATOM 1944 C C . PRO A 1 247 ? -4.280 -16.199 9.097 1.00 96.75 247 PRO A C 1
ATOM 1946 O O . PRO A 1 247 ? -3.928 -16.402 7.938 1.00 96.75 247 PRO A O 1
ATOM 1949 N N . MET A 1 248 ? -3.777 -15.176 9.796 1.00 95.75 248 MET A N 1
ATOM 1950 C CA . MET A 1 248 ? -2.748 -14.293 9.253 1.00 95.75 248 MET A CA 1
ATOM 1951 C C . MET A 1 248 ? -1.395 -14.997 9.180 1.00 95.75 248 MET A C 1
ATOM 1953 O O . MET A 1 248 ? -1.038 -15.783 10.055 1.00 95.75 248 MET A O 1
ATOM 1957 N N . PHE A 1 249 ? -0.614 -14.653 8.158 1.00 96.31 249 PHE A N 1
ATOM 1958 C CA . PHE A 1 249 ? 0.747 -15.153 8.009 1.00 96.31 249 PHE A CA 1
ATOM 1959 C C . PHE A 1 249 ? 1.751 -14.275 8.757 1.00 96.31 249 PHE A C 1
ATOM 1961 O O . PHE A 1 249 ? 1.670 -13.044 8.722 1.00 96.31 249 PHE A O 1
ATOM 1968 N N . THR A 1 250 ? 2.733 -14.897 9.399 1.00 94.44 250 THR A N 1
ATOM 1969 C CA . THR A 1 250 ? 3.895 -14.215 9.960 1.00 94.44 250 THR A CA 1
ATOM 1970 C C . THR A 1 250 ? 4.751 -13.637 8.838 1.00 94.44 250 THR A C 1
ATOM 1972 O O . THR A 1 250 ? 4.863 -14.195 7.747 1.00 94.44 250 THR A O 1
ATOM 1975 N N . ARG A 1 251 ? 5.411 -12.511 9.111 1.00 91.19 251 ARG A N 1
ATOM 1976 C CA . ARG A 1 251 ? 6.295 -11.853 8.140 1.00 91.19 251 ARG A CA 1
ATOM 1977 C C . ARG A 1 251 ? 7.535 -12.688 7.824 1.00 91.19 251 ARG A C 1
ATOM 1979 O O . ARG A 1 251 ? 8.059 -12.632 6.715 1.00 91.19 251 ARG A O 1
ATOM 1986 N N . TYR A 1 252 ? 8.017 -13.431 8.814 1.00 90.94 252 TYR A N 1
ATOM 1987 C CA . TYR A 1 252 ? 9.238 -14.215 8.722 1.00 90.94 252 TYR A CA 1
ATOM 1988 C C . TYR A 1 252 ? 9.006 -15.630 9.234 1.00 90.94 252 TYR A C 1
ATOM 1990 O O . TYR A 1 252 ? 8.202 -15.857 10.139 1.00 90.94 252 TYR A O 1
ATOM 1998 N N . LEU A 1 253 ? 9.772 -16.570 8.687 1.00 92.00 253 LEU A N 1
ATOM 1999 C CA . LEU A 1 253 ? 9.840 -17.943 9.159 1.00 92.00 253 LEU A CA 1
ATOM 2000 C C . LEU A 1 253 ? 11.308 -18.366 9.214 1.00 92.00 253 LEU A C 1
ATOM 2002 O O . LEU A 1 253 ? 12.032 -18.251 8.224 1.00 92.00 253 LEU A O 1
ATOM 2006 N N . HIS A 1 254 ? 11.771 -18.832 10.372 1.00 92.56 254 HIS A N 1
ATOM 2007 C CA . HIS A 1 254 ? 13.119 -19.373 10.495 1.00 92.56 254 HIS A CA 1
ATOM 2008 C C . HIS A 1 254 ? 13.229 -20.658 9.669 1.00 92.56 254 HIS A C 1
ATOM 2010 O O . HIS A 1 254 ? 12.443 -21.581 9.871 1.00 92.56 254 HIS A O 1
ATOM 2016 N N . ARG A 1 255 ? 14.217 -20.740 8.772 1.00 91.88 255 ARG A N 1
ATOM 2017 C CA . ARG A 1 255 ? 14.333 -21.830 7.782 1.00 91.88 255 ARG A CA 1
ATOM 2018 C C . ARG A 1 255 ? 14.439 -23.228 8.397 1.00 91.88 255 ARG A C 1
ATOM 2020 O O . ARG A 1 255 ? 13.984 -24.183 7.787 1.00 91.88 255 ARG A O 1
ATOM 2027 N N . GLU A 1 256 ? 15.025 -23.335 9.587 1.00 92.00 256 GLU A N 1
ATOM 2028 C CA . GLU A 1 256 ? 15.205 -24.621 10.280 1.00 92.00 256 GLU A CA 1
ATOM 2029 C C . GLU A 1 256 ? 14.122 -24.901 11.324 1.00 92.00 256 GLU A C 1
ATOM 2031 O O . GLU A 1 256 ? 13.684 -26.034 11.480 1.00 92.00 256 GLU A O 1
ATOM 2036 N N . LEU A 1 257 ? 13.681 -23.867 12.050 1.00 92.62 257 LEU A N 1
ATOM 2037 C CA . LEU A 1 257 ? 12.754 -24.036 13.173 1.00 92.62 257 LEU A CA 1
ATOM 2038 C C . LEU A 1 257 ? 11.301 -23.985 12.712 1.00 92.62 257 LEU A C 1
ATOM 2040 O O . LEU A 1 257 ? 10.412 -24.363 13.470 1.00 92.62 257 LEU A O 1
ATOM 2044 N N . LEU A 1 258 ? 11.069 -23.451 11.507 1.00 94.00 258 LEU A N 1
ATOM 2045 C CA . LEU A 1 258 ? 9.754 -23.181 10.941 1.00 94.00 258 LEU A CA 1
ATOM 2046 C C . LEU A 1 258 ? 8.857 -22.445 11.945 1.00 94.00 258 LEU A C 1
ATOM 2048 O O . LEU A 1 258 ? 7.699 -22.780 12.166 1.00 94.00 258 LEU A O 1
ATOM 2052 N N . ARG A 1 259 ? 9.445 -21.437 12.594 1.00 91.44 259 ARG A N 1
ATOM 2053 C CA . ARG A 1 259 ? 8.778 -20.525 13.524 1.00 91.44 259 ARG A CA 1
ATOM 2054 C C . ARG A 1 259 ? 9.225 -19.103 13.256 1.00 91.44 259 ARG A C 1
ATOM 2056 O O . ARG A 1 259 ? 10.368 -18.865 12.865 1.00 91.44 259 ARG A O 1
ATOM 2063 N N . SER A 1 260 ? 8.323 -18.161 13.470 1.00 90.06 260 SER A N 1
ATOM 2064 C CA . SER A 1 260 ? 8.613 -16.746 13.335 1.00 90.06 260 SER A CA 1
ATOM 2065 C C . SER A 1 260 ? 9.505 -16.294 14.490 1.00 90.06 260 SER A C 1
ATOM 2067 O O . SER A 1 260 ? 9.138 -16.470 15.655 1.00 90.06 260 SER A O 1
ATOM 2069 N N . PRO A 1 261 ? 10.668 -15.696 14.205 1.00 85.06 261 PRO A N 1
ATOM 2070 C CA . PRO A 1 261 ? 11.518 -15.141 15.242 1.00 85.06 261 PRO A CA 1
ATOM 2071 C C . PRO A 1 261 ? 10.929 -13.820 15.755 1.00 85.06 261 PRO A C 1
ATOM 2073 O O . PRO A 1 261 ? 10.711 -12.889 14.983 1.00 85.06 261 PRO A O 1
ATOM 2076 N N . ALA A 1 262 ? 10.717 -13.704 17.067 1.00 73.31 262 ALA A N 1
ATOM 2077 C CA . ALA A 1 262 ? 10.282 -12.442 17.675 1.00 73.31 262 ALA A CA 1
ATOM 2078 C C . ALA A 1 262 ? 11.379 -11.354 17.629 1.00 73.31 262 ALA A C 1
ATOM 2080 O O . ALA A 1 262 ? 11.088 -10.164 17.684 1.00 73.31 262 ALA A O 1
ATOM 2081 N N . SER A 1 263 ? 12.652 -11.756 17.534 1.00 66.19 263 SER A N 1
ATOM 2082 C CA . SER A 1 263 ? 13.833 -10.888 17.657 1.00 66.19 263 SER A CA 1
ATOM 2083 C C . SER A 1 263 ? 14.205 -10.100 16.401 1.00 66.19 263 SER A C 1
ATOM 2085 O O . SER A 1 263 ? 15.020 -9.188 16.494 1.00 66.19 263 SER A O 1
ATOM 2087 N N . VAL A 1 264 ? 13.645 -10.428 15.232 1.00 64.44 264 VAL A N 1
ATOM 2088 C CA . VAL A 1 264 ? 14.109 -9.856 13.952 1.00 64.44 264 VAL A CA 1
ATOM 2089 C C . VAL A 1 264 ? 13.634 -8.418 13.746 1.00 64.44 264 VAL A C 1
ATOM 2091 O O . VAL A 1 264 ? 14.176 -7.709 12.903 1.00 64.44 264 VAL A O 1
ATOM 2094 N N . ALA A 1 265 ? 12.668 -7.946 14.535 1.00 59.06 265 ALA A N 1
ATOM 2095 C CA . ALA A 1 265 ? 12.184 -6.588 14.382 1.00 59.06 265 ALA A CA 1
ATOM 2096 C C . ALA A 1 265 ? 11.652 -6.004 15.700 1.00 59.06 265 ALA A C 1
ATOM 2098 O O . ALA A 1 265 ? 10.495 -6.175 16.089 1.00 59.06 265 ALA A O 1
ATOM 2099 N N . SER A 1 266 ? 12.535 -5.278 16.386 1.00 59.91 266 SER A N 1
ATOM 2100 C CA . SER A 1 266 ? 12.177 -4.350 17.455 1.00 59.91 266 SER A CA 1
ATOM 2101 C C . SER A 1 266 ? 12.075 -2.941 16.875 1.00 59.91 266 SER A C 1
ATOM 2103 O O . SER A 1 266 ? 13.082 -2.386 16.434 1.00 59.91 266 SER A O 1
ATOM 2105 N N . MET A 1 267 ? 10.886 -2.342 16.897 1.00 62.44 267 MET A N 1
ATOM 2106 C CA . MET A 1 267 ? 10.781 -0.891 16.737 1.00 62.44 267 MET A CA 1
ATOM 2107 C C . MET A 1 267 ? 11.091 -0.243 18.090 1.00 62.44 267 MET A C 1
ATOM 2109 O O . MET A 1 267 ? 10.478 -0.640 19.084 1.00 62.44 267 MET A O 1
ATOM 2113 N N . PRO A 1 268 ? 12.029 0.718 18.176 1.00 60.78 268 PRO A N 1
ATOM 2114 C CA . PRO A 1 268 ? 12.317 1.395 19.432 1.00 60.78 268 PRO A CA 1
ATOM 2115 C C . PRO A 1 268 ? 11.043 2.020 20.028 1.00 60.78 268 PRO A C 1
ATOM 2117 O O . PRO A 1 268 ? 10.296 2.671 19.296 1.00 60.78 268 PRO A O 1
ATOM 2120 N N . PRO A 1 269 ? 10.798 1.912 21.346 1.00 61.81 269 PRO A N 1
ATOM 2121 C CA . PRO A 1 269 ? 9.635 2.536 21.991 1.00 61.81 269 PRO A CA 1
ATOM 2122 C C . PRO A 1 269 ? 9.541 4.050 21.795 1.00 61.81 269 PRO A C 1
ATOM 2124 O O . PRO A 1 269 ? 8.444 4.600 21.720 1.00 61.81 269 PRO A O 1
ATOM 2127 N N . ALA A 1 270 ? 10.693 4.718 21.665 1.00 57.69 270 ALA A N 1
ATOM 2128 C CA . ALA A 1 270 ? 10.784 6.144 21.353 1.00 57.69 270 ALA A CA 1
ATOM 2129 C C . ALA A 1 270 ? 10.163 6.501 19.988 1.00 57.69 270 ALA A C 1
ATOM 2131 O O . ALA A 1 270 ? 9.750 7.636 19.773 1.00 57.69 270 ALA A O 1
ATOM 2132 N N . LEU A 1 271 ? 10.062 5.518 19.093 1.00 57.34 271 LEU A N 1
ATOM 2133 C CA . LEU A 1 271 ? 9.432 5.602 17.782 1.00 57.34 271 LEU A CA 1
ATOM 2134 C C . LEU A 1 271 ? 8.067 4.892 17.775 1.00 57.34 271 LEU A C 1
ATOM 2136 O O . LEU A 1 271 ? 7.685 4.303 16.778 1.00 57.34 271 LEU A O 1
ATOM 2140 N N . GLY A 1 272 ? 7.338 4.874 18.895 1.00 60.56 272 GLY A N 1
ATOM 2141 C CA . GLY A 1 272 ? 5.997 4.268 18.955 1.00 60.56 272 GLY A CA 1
ATOM 2142 C C . GLY A 1 272 ? 5.976 2.734 18.925 1.00 60.56 272 GLY A C 1
ATOM 2143 O O . GLY A 1 272 ? 4.905 2.136 18.993 1.00 60.56 272 GLY A O 1
ATOM 2144 N N . GLY A 1 273 ? 7.144 2.088 18.885 1.00 67.00 273 GLY A N 1
ATOM 2145 C CA . GLY A 1 273 ? 7.282 0.638 18.867 1.00 67.00 273 GLY A CA 1
ATOM 2146 C C . GLY A 1 273 ? 6.997 -0.061 20.199 1.00 67.00 273 GLY A C 1
ATOM 2147 O O . GLY A 1 273 ? 6.856 0.550 21.263 1.00 67.00 273 GLY A O 1
ATOM 2148 N N . ALA A 1 274 ? 6.934 -1.390 20.152 1.00 71.38 274 ALA A N 1
ATOM 2149 C CA . ALA A 1 274 ? 6.771 -2.207 21.347 1.00 71.38 274 ALA A CA 1
ATOM 2150 C C . ALA A 1 274 ? 8.024 -2.148 22.253 1.00 71.38 274 ALA A C 1
ATOM 2152 O O . ALA A 1 274 ? 9.149 -2.147 21.761 1.00 71.38 274 ALA A O 1
ATOM 2153 N N . PRO A 1 275 ? 7.872 -2.193 23.594 1.00 70.00 275 PRO A N 1
ATOM 2154 C CA . PRO A 1 275 ? 8.993 -2.242 24.551 1.00 70.00 275 PRO A CA 1
ATOM 2155 C C . PRO A 1 275 ? 9.729 -3.587 24.574 1.00 70.00 275 PRO A C 1
ATOM 2157 O O . PRO A 1 275 ? 10.616 -3.794 25.396 1.00 70.00 275 PRO A O 1
ATOM 2160 N N . ARG A 1 276 ? 9.314 -4.523 23.723 1.00 77.19 276 ARG A N 1
ATOM 2161 C CA . ARG A 1 276 ? 9.821 -5.885 23.630 1.00 77.19 276 ARG A CA 1
ATOM 2162 C C . ARG A 1 276 ? 9.881 -6.299 22.158 1.00 77.19 276 ARG A C 1
ATOM 2164 O O . ARG A 1 276 ? 9.151 -5.721 21.352 1.00 77.19 276 ARG A O 1
ATOM 2171 N N . PRO A 1 277 ? 10.676 -7.322 21.815 1.00 80.81 277 PRO A N 1
ATOM 2172 C CA . PRO A 1 277 ? 10.558 -7.996 20.528 1.00 80.81 277 PRO A CA 1
ATOM 2173 C C . PRO A 1 277 ? 9.111 -8.463 20.265 1.00 80.81 277 PRO A C 1
ATOM 2175 O O . PRO A 1 277 ? 8.378 -8.815 21.201 1.00 80.81 277 PRO A O 1
ATOM 2178 N N . ILE A 1 278 ? 8.693 -8.441 18.999 1.00 82.38 278 ILE A N 1
ATOM 2179 C CA . ILE A 1 278 ? 7.327 -8.778 18.571 1.00 82.38 278 ILE A CA 1
ATOM 2180 C C . ILE A 1 278 ? 7.345 -9.812 17.451 1.00 82.38 278 ILE A C 1
ATOM 2182 O O . ILE A 1 278 ? 8.251 -9.836 16.618 1.00 82.38 278 ILE A O 1
ATOM 2186 N N . VAL A 1 279 ? 6.315 -10.654 17.409 1.00 88.75 279 VAL A N 1
ATOM 2187 C CA . VAL A 1 279 ? 6.089 -11.541 16.266 1.00 88.75 279 VAL A CA 1
ATOM 2188 C C . VAL A 1 279 ? 5.279 -10.756 15.247 1.00 88.75 279 VAL A C 1
ATOM 2190 O O . VAL A 1 279 ? 4.135 -10.402 15.507 1.00 88.75 279 VAL A O 1
ATOM 2193 N N . GLN A 1 280 ? 5.894 -10.428 14.116 1.00 87.25 280 GLN A N 1
ATOM 2194 C CA . GLN A 1 280 ? 5.314 -9.471 13.179 1.00 87.25 280 GLN A CA 1
ATOM 2195 C C . GLN A 1 280 ? 4.468 -10.132 12.102 1.00 87.25 280 GLN A C 1
ATOM 2197 O O . GLN A 1 280 ? 4.875 -11.136 11.515 1.00 87.25 280 GLN A O 1
ATOM 2202 N N . THR A 1 281 ? 3.380 -9.463 11.739 1.00 90.19 281 THR A N 1
ATOM 2203 C CA . THR A 1 281 ? 2.819 -9.522 10.390 1.00 90.19 281 THR A CA 1
ATOM 2204 C C . THR A 1 281 ? 2.746 -8.122 9.776 1.00 90.19 281 THR A C 1
ATOM 2206 O O . THR A 1 281 ? 2.626 -7.113 10.477 1.00 90.19 281 THR A O 1
ATOM 2209 N N . GLN A 1 282 ? 2.866 -8.076 8.451 1.00 89.81 282 GLN A N 1
ATOM 2210 C CA . GLN A 1 282 ? 2.704 -6.886 7.623 1.00 89.81 282 GLN A CA 1
ATOM 2211 C C . GLN A 1 282 ? 1.958 -7.291 6.355 1.00 89.81 282 GLN A C 1
ATOM 2213 O O . GLN A 1 282 ? 2.504 -7.972 5.477 1.00 89.81 282 GLN A O 1
ATOM 2218 N N . PHE A 1 283 ? 0.679 -6.925 6.280 1.00 91.56 283 PHE A N 1
ATOM 2219 C CA . PHE A 1 283 ? -0.191 -7.414 5.215 1.00 91.56 283 PHE A CA 1
ATOM 2220 C C . PHE A 1 283 ? 0.213 -6.866 3.835 1.00 91.56 283 PHE A C 1
ATOM 2222 O O . PHE A 1 283 ? 0.101 -7.581 2.839 1.00 91.56 283 PHE A O 1
ATOM 2229 N N . ASP A 1 284 ? 0.794 -5.667 3.763 1.00 90.88 284 ASP A N 1
ATOM 2230 C CA . ASP A 1 284 ? 1.386 -5.085 2.549 1.00 90.88 284 ASP A CA 1
ATOM 2231 C C . ASP A 1 284 ? 2.551 -5.922 2.011 1.00 90.88 284 ASP A C 1
ATOM 2233 O O . ASP A 1 284 ? 2.642 -6.180 0.812 1.00 90.88 284 ASP A O 1
ATOM 2237 N N . ARG A 1 285 ? 3.386 -6.465 2.900 1.00 91.06 285 ARG A N 1
ATOM 2238 C CA . ARG A 1 285 ? 4.503 -7.345 2.526 1.00 91.06 285 ARG A CA 1
ATOM 2239 C C . ARG A 1 285 ? 4.076 -8.791 2.251 1.00 91.06 285 ARG A C 1
ATOM 2241 O O . ARG A 1 285 ? 4.879 -9.580 1.765 1.00 91.06 285 ARG A O 1
ATOM 2248 N N . THR A 1 286 ? 2.811 -9.131 2.501 1.00 93.25 286 THR A N 1
ATOM 2249 C CA . THR A 1 286 ? 2.254 -10.481 2.297 1.00 93.25 286 THR A CA 1
ATOM 2250 C C . THR A 1 286 ? 1.616 -10.652 0.910 1.00 93.25 286 THR A C 1
ATOM 2252 O O . THR A 1 286 ? 1.334 -11.770 0.490 1.00 93.25 286 THR A O 1
ATOM 2255 N N . GLN A 1 287 ? 1.436 -9.578 0.132 1.00 96.19 287 GLN A N 1
ATOM 2256 C CA . GLN A 1 287 ? 0.671 -9.618 -1.125 1.00 96.19 287 GLN A CA 1
ATOM 2257 C C . GLN A 1 287 ? 1.212 -10.616 -2.162 1.00 96.19 287 GLN A C 1
ATOM 2259 O O . GLN A 1 287 ? 0.430 -11.284 -2.838 1.00 96.19 287 GLN A O 1
ATOM 2264 N N . ASN A 1 288 ? 2.534 -10.779 -2.268 1.00 96.81 288 ASN A N 1
ATOM 2265 C CA . ASN A 1 288 ? 3.120 -11.779 -3.168 1.00 96.81 288 ASN A CA 1
ATOM 2266 C C . ASN A 1 288 ? 2.945 -13.214 -2.658 1.00 96.81 288 ASN A C 1
ATOM 2268 O O . ASN A 1 288 ? 2.751 -14.108 -3.473 1.00 96.81 288 ASN A O 1
ATOM 2272 N N . LEU A 1 289 ? 2.924 -13.438 -1.339 1.00 97.88 289 LEU A N 1
ATOM 2273 C CA . LEU A 1 289 ? 2.569 -14.745 -0.783 1.00 97.88 289 LEU A CA 1
ATOM 2274 C C . LEU A 1 289 ? 1.120 -15.108 -1.142 1.00 97.88 289 LEU A C 1
ATOM 2276 O O . LEU A 1 289 ? 0.870 -16.222 -1.593 1.00 97.88 289 LEU A O 1
ATOM 2280 N N . LEU A 1 290 ? 0.181 -14.161 -1.029 1.00 98.50 290 LEU A N 1
ATOM 2281 C CA . LEU A 1 290 ? -1.217 -14.392 -1.417 1.00 98.50 290 LEU A CA 1
ATOM 2282 C C . LEU A 1 290 ? -1.345 -14.752 -2.904 1.00 98.50 290 LEU A C 1
ATOM 2284 O O . LEU A 1 290 ? -2.063 -15.689 -3.246 1.00 98.50 290 LEU A O 1
ATOM 2288 N N . ARG A 1 291 ? -0.610 -14.052 -3.784 1.00 98.56 291 ARG A N 1
ATOM 2289 C CA . ARG A 1 291 ? -0.537 -14.384 -5.218 1.00 98.56 291 ARG A CA 1
ATOM 2290 C C . ARG A 1 291 ? -0.007 -15.791 -5.453 1.00 98.56 291 ARG A C 1
ATOM 2292 O O . ARG A 1 291 ? -0.601 -16.524 -6.235 1.00 98.56 291 ARG A O 1
ATOM 2299 N N . THR A 1 292 ? 1.068 -16.172 -4.767 1.00 98.56 292 THR A N 1
ATOM 2300 C CA . THR A 1 292 ? 1.652 -17.515 -4.868 1.00 98.56 292 THR A CA 1
ATOM 2301 C C . THR A 1 292 ? 0.654 -18.589 -4.445 1.00 98.56 292 THR A C 1
ATOM 2303 O O . THR A 1 292 ? 0.458 -19.553 -5.177 1.00 98.56 292 THR A O 1
ATOM 2306 N N . LEU A 1 293 ? -0.022 -18.417 -3.307 1.00 98.88 293 LEU A N 1
ATOM 2307 C CA . LEU A 1 293 ? -1.003 -19.386 -2.816 1.00 98.88 293 LEU A CA 1
ATOM 2308 C C . LEU A 1 293 ? -2.215 -19.505 -3.756 1.00 98.88 293 LEU A C 1
ATOM 2310 O O . LEU A 1 293 ? -2.598 -20.610 -4.127 1.00 98.88 293 LEU A O 1
ATOM 2314 N N . ALA A 1 294 ? -2.777 -18.387 -4.219 1.00 98.69 294 ALA A N 1
ATOM 2315 C CA . ALA A 1 294 ? -3.873 -18.424 -5.187 1.00 98.69 294 ALA A CA 1
ATOM 2316 C C . ALA A 1 294 ? -3.450 -19.084 -6.516 1.00 98.69 294 ALA A C 1
ATOM 2318 O O . ALA A 1 294 ? -4.189 -19.890 -7.079 1.00 98.69 294 ALA A O 1
ATOM 2319 N N . ALA A 1 295 ? -2.235 -18.800 -7.000 1.00 98.50 295 ALA A N 1
ATOM 2320 C CA . ALA A 1 295 ? -1.692 -19.422 -8.206 1.00 98.50 295 ALA A CA 1
ATOM 2321 C C . ALA A 1 295 ? -1.443 -20.932 -8.037 1.00 98.50 295 ALA A C 1
ATOM 2323 O O . ALA A 1 295 ? -1.648 -21.688 -8.986 1.00 98.50 295 ALA A O 1
ATOM 2324 N N . LEU A 1 296 ? -1.059 -21.393 -6.842 1.00 98.69 296 LEU A N 1
ATOM 2325 C CA . LEU A 1 296 ? -0.927 -22.821 -6.547 1.00 98.69 296 LEU A CA 1
ATOM 2326 C C . LEU A 1 296 ? -2.271 -23.543 -6.639 1.00 98.69 296 LEU A C 1
ATOM 2328 O O . LEU A 1 296 ? -2.328 -24.606 -7.253 1.00 98.69 296 LEU A O 1
ATOM 2332 N N . SER A 1 297 ? -3.360 -22.974 -6.118 1.00 98.81 297 SER A N 1
ATOM 2333 C CA . SER A 1 297 ? -4.699 -23.552 -6.311 1.00 98.81 297 SER A CA 1
ATOM 2334 C C . SER A 1 297 ? -5.123 -23.593 -7.776 1.00 98.81 297 SER A C 1
ATOM 2336 O O . SER A 1 297 ? -5.719 -24.579 -8.207 1.00 98.81 297 SER A O 1
ATOM 2338 N N . LEU A 1 298 ? -4.772 -22.578 -8.571 1.00 98.25 298 LEU A N 1
ATOM 2339 C CA . LEU A 1 298 ? -5.010 -22.594 -10.016 1.00 98.25 298 LEU A CA 1
ATOM 2340 C C . LEU A 1 298 ? -4.226 -23.709 -10.721 1.00 98.25 298 LEU A C 1
ATOM 2342 O O . LEU A 1 298 ? -4.788 -24.419 -11.553 1.00 98.25 298 LEU A O 1
ATOM 2346 N N . ALA A 1 299 ? -2.943 -23.864 -10.393 1.00 98.06 299 ALA A N 1
ATOM 2347 C CA . ALA A 1 299 ? -2.050 -24.820 -11.044 1.00 98.06 299 ALA A CA 1
ATOM 2348 C C . ALA A 1 299 ? -2.321 -26.274 -10.627 1.00 98.06 299 ALA A C 1
ATOM 2350 O O . ALA A 1 299 ? -2.234 -27.179 -11.452 1.00 98.06 299 ALA A O 1
ATOM 2351 N N . THR A 1 300 ? -2.647 -26.499 -9.353 1.00 98.44 300 THR A N 1
ATOM 2352 C CA . THR A 1 300 ? -2.811 -27.842 -8.772 1.00 98.44 300 THR A CA 1
ATOM 2353 C C . THR A 1 300 ? -4.263 -28.299 -8.686 1.00 98.44 300 THR A C 1
ATOM 2355 O O . THR A 1 300 ? -4.507 -29.491 -8.543 1.00 98.44 300 THR A O 1
ATOM 2358 N N . GLY A 1 301 ? -5.232 -27.382 -8.731 1.00 98.50 301 GLY A N 1
ATOM 2359 C CA . GLY A 1 301 ? -6.638 -27.670 -8.437 1.00 98.50 301 GLY A CA 1
ATOM 2360 C C . GLY A 1 301 ? -6.941 -27.958 -6.959 1.00 98.50 301 GLY A C 1
ATOM 2361 O O . GLY A 1 301 ? -8.086 -28.256 -6.630 1.00 98.50 301 GLY A O 1
ATOM 2362 N N . ASP A 1 302 ? -5.956 -27.864 -6.058 1.00 98.50 302 ASP A N 1
ATOM 2363 C CA . ASP A 1 302 ? -6.161 -27.989 -4.612 1.00 98.50 302 ASP A CA 1
ATOM 2364 C C . ASP A 1 302 ? -6.589 -26.634 -4.030 1.00 98.50 302 ASP A C 1
ATOM 2366 O O . ASP A 1 302 ? -5.808 -25.678 -3.996 1.00 98.50 302 ASP A O 1
ATOM 2370 N N . ALA A 1 303 ? -7.837 -26.533 -3.571 1.00 98.62 303 ALA A N 1
ATOM 2371 C CA . ALA A 1 303 ? -8.409 -25.277 -3.089 1.00 98.62 303 ALA A CA 1
ATOM 2372 C C . ALA A 1 303 ? -7.760 -24.739 -1.803 1.00 98.62 303 ALA A C 1
ATOM 2374 O O . ALA A 1 303 ? -7.899 -23.548 -1.513 1.00 98.62 303 ALA A O 1
ATOM 2375 N N . LYS A 1 304 ? -7.030 -25.567 -1.040 1.00 98.50 304 LYS A N 1
ATOM 2376 C CA . LYS A 1 304 ? -6.517 -25.178 0.284 1.00 98.50 304 LYS A CA 1
ATOM 2377 C C . LYS A 1 304 ? -5.631 -23.929 0.247 1.00 98.50 304 LYS A C 1
ATOM 2379 O O . LYS A 1 304 ? -5.654 -23.139 1.187 1.00 98.50 304 LYS A O 1
ATOM 2384 N N . TYR A 1 305 ? -4.865 -23.731 -0.830 1.00 98.81 305 TYR A N 1
ATOM 2385 C CA . TYR A 1 305 ? -3.945 -22.599 -0.941 1.00 98.81 305 TYR A CA 1
ATOM 2386 C C . TYR A 1 305 ? -4.702 -21.272 -1.101 1.00 98.81 305 TYR A C 1
ATOM 2388 O O . TYR A 1 305 ? -4.479 -20.331 -0.337 1.00 98.81 305 TYR A O 1
ATOM 2396 N N . ALA A 1 306 ? -5.643 -21.202 -2.044 1.00 98.81 306 ALA A N 1
ATOM 2397 C CA . ALA A 1 306 ? -6.487 -20.032 -2.245 1.00 98.81 306 ALA A CA 1
ATOM 2398 C C . ALA A 1 306 ? -7.417 -19.786 -1.047 1.00 98.81 306 ALA A C 1
ATOM 2400 O O . ALA A 1 306 ? -7.623 -18.633 -0.674 1.00 98.81 306 ALA A O 1
ATOM 2401 N N . GLU A 1 307 ? -7.930 -20.832 -0.393 1.00 98.75 307 GLU A N 1
ATOM 2402 C CA . GLU A 1 307 ? -8.724 -20.672 0.831 1.00 98.75 307 GLU A CA 1
ATOM 2403 C C . GLU A 1 307 ? -7.900 -20.091 1.987 1.00 98.75 307 GLU A C 1
ATOM 2405 O O . GLU A 1 307 ? -8.367 -19.170 2.654 1.00 98.75 307 GLU A O 1
ATOM 2410 N N . ALA A 1 308 ? -6.653 -20.528 2.186 1.00 98.75 308 ALA A N 1
ATOM 2411 C CA . ALA A 1 308 ? -5.777 -19.941 3.201 1.00 98.75 308 ALA A CA 1
ATOM 2412 C C . ALA A 1 308 ? -5.503 -18.448 2.930 1.00 98.75 308 ALA A C 1
ATOM 2414 O O . ALA A 1 308 ? -5.566 -17.619 3.841 1.00 98.75 308 ALA A O 1
ATOM 2415 N N . ALA A 1 309 ? -5.267 -18.076 1.666 1.00 98.75 309 ALA A N 1
ATOM 2416 C CA . ALA A 1 309 ? -5.117 -16.676 1.269 1.00 98.75 309 ALA A CA 1
ATOM 2417 C C . ALA A 1 309 ? -6.413 -15.861 1.469 1.00 98.75 309 ALA A C 1
ATOM 2419 O O . ALA A 1 309 ? -6.356 -14.698 1.890 1.00 98.75 309 ALA A O 1
ATOM 2420 N N . MET A 1 310 ? -7.577 -16.461 1.195 1.00 98.75 310 MET A N 1
ATOM 2421 C CA . MET A 1 310 ? -8.895 -15.857 1.411 1.00 98.75 310 MET A CA 1
ATOM 2422 C C . MET A 1 310 ? -9.127 -15.579 2.895 1.00 98.75 310 MET A C 1
ATOM 2424 O O . MET A 1 310 ? -9.479 -14.453 3.242 1.00 98.75 310 MET A O 1
ATOM 2428 N N . GLU A 1 311 ? -8.903 -16.562 3.768 1.00 98.62 311 GLU A N 1
ATOM 2429 C CA . GLU A 1 311 ? -9.128 -16.418 5.209 1.00 98.62 311 GLU A CA 1
ATOM 2430 C C . GLU A 1 311 ? -8.207 -15.360 5.828 1.00 98.62 311 GLU A C 1
ATOM 2432 O O . GLU A 1 311 ? -8.680 -14.515 6.590 1.00 98.62 311 GLU A O 1
ATOM 2437 N N . ALA A 1 312 ? -6.927 -15.323 5.438 1.00 98.00 312 ALA A N 1
ATOM 2438 C CA . ALA A 1 312 ? -5.995 -14.277 5.866 1.00 98.00 312 ALA A CA 1
ATOM 2439 C C . ALA A 1 312 ? -6.479 -12.876 5.447 1.00 98.00 312 ALA A C 1
ATOM 2441 O O . ALA A 1 312 ? -6.548 -11.959 6.266 1.00 98.00 312 ALA A O 1
ATOM 2442 N N . THR A 1 313 ? -6.863 -12.718 4.175 1.00 98.38 313 THR A N 1
ATOM 2443 C CA . THR A 1 313 ? -7.357 -11.443 3.624 1.00 98.38 313 THR A CA 1
ATOM 2444 C C . THR A 1 313 ? -8.631 -10.988 4.324 1.00 98.38 313 THR A C 1
ATOM 2446 O O . THR A 1 313 ? -8.778 -9.823 4.698 1.00 98.38 313 THR A O 1
ATOM 2449 N N . ALA A 1 314 ? -9.562 -11.914 4.512 1.00 98.25 314 ALA A N 1
ATOM 2450 C CA . ALA A 1 314 ? -10.852 -11.617 5.087 1.00 98.25 314 ALA A CA 1
ATOM 2451 C C . ALA A 1 314 ? -10.735 -11.268 6.578 1.00 98.25 314 ALA A C 1
ATOM 2453 O O . ALA A 1 314 ? -11.349 -10.297 7.015 1.00 98.25 314 ALA A O 1
ATOM 2454 N N . HIS A 1 315 ? -9.874 -11.964 7.328 1.00 96.38 315 HIS A N 1
ATOM 2455 C CA . HIS A 1 315 ? -9.564 -11.622 8.715 1.00 96.38 315 HIS A CA 1
ATOM 2456 C C . HIS A 1 315 ? -8.955 -10.222 8.836 1.00 96.38 315 HIS A C 1
ATOM 2458 O O . HIS A 1 315 ? -9.388 -9.437 9.674 1.00 96.38 315 HIS A O 1
ATOM 2464 N N . VAL A 1 316 ? -8.019 -9.851 7.956 1.00 94.81 316 VAL A N 1
ATOM 2465 C CA . VAL A 1 316 ? -7.432 -8.503 7.968 1.00 94.81 316 VAL A CA 1
ATOM 2466 C C . VAL A 1 316 ? -8.490 -7.418 7.728 1.00 94.81 316 VAL A C 1
ATOM 2468 O O . VAL A 1 316 ? -8.555 -6.440 8.474 1.00 94.81 316 VAL A O 1
ATOM 2471 N N . PHE A 1 317 ? -9.375 -7.595 6.744 1.00 95.81 317 PHE A N 1
ATOM 2472 C CA . PHE A 1 317 ? -10.479 -6.655 6.504 1.00 95.81 317 PHE A CA 1
ATOM 2473 C C . PHE A 1 317 ? -11.526 -6.619 7.616 1.00 95.81 317 PHE A C 1
ATOM 2475 O O . PHE A 1 317 ? -12.260 -5.631 7.766 1.00 95.81 317 PHE A O 1
ATOM 2482 N N . GLU A 1 318 ? -11.661 -7.717 8.344 1.00 93.00 318 GLU A N 1
ATOM 2483 C CA . GLU A 1 318 ? -12.616 -7.842 9.424 1.00 93.00 318 GLU A CA 1
ATOM 2484 C C . GLU A 1 318 ? -12.089 -7.329 10.733 1.00 93.00 318 GLU A C 1
ATOM 2486 O O . GLU A 1 318 ? -12.920 -6.793 11.442 1.00 93.00 318 GLU A O 1
ATOM 2491 N N . GLU A 1 319 ? -10.793 -7.426 11.040 1.00 89.62 319 GLU A N 1
ATOM 2492 C CA . GLU A 1 319 ? -10.209 -7.081 12.346 1.00 89.62 319 GLU A CA 1
ATOM 2493 C C . GLU A 1 319 ? -9.321 -5.831 12.330 1.00 89.62 319 GLU A C 1
ATOM 2495 O O . GLU A 1 319 ? -9.297 -5.084 13.307 1.00 89.62 319 GLU A O 1
ATOM 2500 N N . TYR A 1 320 ? -8.712 -5.504 11.189 1.00 89.88 320 TYR A N 1
ATOM 2501 C CA . TYR A 1 320 ? -7.737 -4.413 11.084 1.00 89.88 320 TYR A CA 1
ATOM 2502 C C . TYR A 1 320 ? -8.138 -3.301 10.102 1.00 89.88 320 TYR A C 1
ATOM 2504 O O . TYR A 1 320 ? -7.369 -2.367 9.881 1.00 89.88 320 TYR A O 1
ATOM 2512 N N . ALA A 1 321 ? -9.344 -3.352 9.529 1.00 90.50 321 ALA A N 1
ATOM 2513 C CA . ALA A 1 321 ? -9.905 -2.234 8.768 1.00 90.50 321 ALA A CA 1
ATOM 2514 C C . ALA A 1 321 ? -10.584 -1.199 9.678 1.00 90.50 321 ALA A C 1
ATOM 2516 O O . ALA A 1 321 ? -11.307 -1.564 10.609 1.00 90.50 321 ALA A O 1
ATOM 2517 N N . MET A 1 322 ? -10.410 0.081 9.352 1.00 88.69 322 MET A N 1
ATOM 2518 C CA . MET A 1 322 ? -11.134 1.218 9.918 1.00 88.69 322 MET A CA 1
ATOM 2519 C C . MET A 1 322 ? -12.407 1.458 9.095 1.00 88.69 322 MET A C 1
ATOM 2521 O O . MET A 1 322 ? -12.311 1.900 7.949 1.00 88.69 322 MET A O 1
ATOM 2525 N N . PRO A 1 323 ? -13.619 1.177 9.616 1.00 88.69 323 PRO A N 1
ATOM 2526 C CA . PRO A 1 323 ? -14.842 1.246 8.812 1.00 88.69 323 PRO A CA 1
ATOM 2527 C C . PRO A 1 323 ? -15.136 2.629 8.214 1.00 88.69 323 PRO A C 1
ATOM 2529 O O . PRO A 1 323 ? -15.697 2.701 7.121 1.00 88.69 323 PRO A O 1
ATOM 2532 N N . HIS A 1 324 ? -14.760 3.698 8.920 1.00 86.88 324 HIS A N 1
ATOM 2533 C CA . HIS A 1 324 ? -15.065 5.083 8.561 1.00 86.88 324 HIS A CA 1
ATOM 2534 C C . HIS A 1 324 ? -14.172 5.646 7.442 1.00 86.88 324 HIS A C 1
ATOM 2536 O O . HIS A 1 324 ? -14.636 6.474 6.660 1.00 86.88 324 HIS A O 1
ATOM 2542 N N . SER A 1 325 ? -12.921 5.182 7.339 1.00 91.06 325 SER A N 1
ATOM 2543 C CA . SER A 1 325 ? -11.982 5.588 6.284 1.00 91.06 325 SER A CA 1
ATOM 2544 C C . SER A 1 325 ? -11.773 4.516 5.215 1.00 91.06 325 SER A C 1
ATOM 2546 O O . SER A 1 325 ? -11.314 4.805 4.114 1.00 91.06 325 SER A O 1
ATOM 2548 N N . GLY A 1 326 ? -12.126 3.264 5.513 1.00 92.81 326 GLY A N 1
ATOM 2549 C CA . GLY A 1 326 ? -11.922 2.116 4.630 1.00 92.81 326 GLY A CA 1
ATOM 2550 C C . GLY A 1 326 ? -10.476 1.624 4.600 1.00 92.81 326 GLY A C 1
ATOM 2551 O O . GLY A 1 326 ? -10.206 0.584 4.001 1.00 92.81 326 GLY A O 1
ATOM 2552 N N . LEU A 1 327 ? -9.555 2.333 5.257 1.00 92.62 327 LEU A N 1
ATOM 2553 C CA . LEU A 1 327 ? -8.155 1.949 5.339 1.00 92.62 327 LEU A CA 1
ATOM 2554 C C . LEU A 1 327 ? -7.971 0.734 6.243 1.00 92.62 327 LEU A C 1
ATOM 2556 O O . LEU A 1 327 ? -8.734 0.497 7.176 1.00 92.62 327 LEU A O 1
ATOM 2560 N N . VAL A 1 328 ? -6.928 -0.029 5.961 1.00 91.38 328 VAL A N 1
ATOM 2561 C CA . VAL A 1 328 ? -6.512 -1.203 6.730 1.00 91.38 328 VAL A CA 1
ATOM 2562 C C . VAL A 1 328 ? -5.200 -0.855 7.412 1.00 91.38 328 VAL A C 1
ATOM 2564 O O . VAL A 1 328 ? -4.407 -0.145 6.803 1.00 91.38 328 VAL A O 1
ATOM 2567 N N . VAL A 1 329 ? -4.949 -1.347 8.631 1.00 87.94 329 VAL A N 1
ATOM 2568 C CA . VAL A 1 329 ? -3.614 -1.301 9.258 1.00 87.94 329 VAL A CA 1
ATOM 2569 C C . VAL A 1 329 ? -2.622 -2.016 8.331 1.00 87.94 329 VAL A C 1
ATOM 2571 O O . VAL A 1 329 ? -2.493 -3.238 8.325 1.00 87.94 329 VAL A O 1
ATOM 2574 N N . PHE A 1 330 ? -2.001 -1.224 7.468 1.00 85.31 330 PHE A N 1
ATOM 2575 C CA . PHE A 1 330 ? -1.354 -1.623 6.225 1.00 85.31 330 PHE A CA 1
ATOM 2576 C C . PHE A 1 330 ? -0.391 -0.505 5.826 1.00 85.31 330 PHE A C 1
ATOM 2578 O O . PHE A 1 330 ? -0.622 0.657 6.167 1.00 85.31 330 PHE A O 1
ATOM 2585 N N . GLY A 1 331 ? 0.650 -0.841 5.070 1.00 82.62 331 GLY A N 1
ATOM 2586 C CA . GLY A 1 331 ? 1.598 0.136 4.543 1.00 82.62 331 GLY A CA 1
ATOM 2587 C C . GLY A 1 331 ? 2.912 0.189 5.316 1.00 82.62 331 GLY A C 1
ATOM 2588 O O . GLY A 1 331 ? 3.055 -0.418 6.378 1.00 82.62 331 GLY A O 1
ATOM 2589 N N . ASN A 1 332 ? 3.879 0.927 4.767 1.00 83.50 332 ASN A N 1
ATOM 2590 C CA . ASN A 1 332 ? 5.296 0.832 5.141 1.00 83.50 332 ASN A CA 1
ATOM 2591 C C . ASN A 1 332 ? 5.570 1.141 6.626 1.00 83.50 332 ASN A C 1
ATOM 2593 O O . ASN A 1 332 ? 6.507 0.606 7.217 1.00 83.50 332 ASN A O 1
ATOM 2597 N N . HIS A 1 333 ? 4.707 1.955 7.232 1.00 83.94 333 HIS A N 1
ATOM 2598 C CA . HIS A 1 333 ? 4.833 2.418 8.609 1.00 83.94 333 HIS A CA 1
ATOM 2599 C C . HIS A 1 333 ? 3.996 1.634 9.622 1.00 83.94 333 HIS A C 1
ATOM 2601 O O . HIS A 1 333 ? 4.085 1.924 10.809 1.00 83.94 333 HIS A O 1
ATOM 2607 N N . MET A 1 334 ? 3.223 0.628 9.200 1.00 84.31 334 MET A N 1
ATOM 2608 C CA . MET A 1 334 ? 2.344 -0.130 10.094 1.00 84.31 334 MET A CA 1
ATOM 2609 C C . MET A 1 334 ? 2.829 -1.565 10.282 1.00 84.31 334 MET A C 1
ATOM 2611 O O . MET A 1 334 ? 3.227 -2.243 9.340 1.00 84.31 334 MET A O 1
ATOM 2615 N N . THR A 1 335 ? 2.778 -2.059 11.515 1.00 84.94 335 THR A N 1
ATOM 2616 C CA . THR A 1 335 ? 3.089 -3.455 11.860 1.00 84.94 335 THR A CA 1
ATOM 2617 C C . THR A 1 335 ? 2.070 -3.985 12.858 1.00 84.94 335 THR A C 1
ATOM 2619 O O . THR A 1 335 ? 1.650 -3.246 13.743 1.00 84.94 335 THR A O 1
ATOM 2622 N N . ILE A 1 336 ? 1.708 -5.265 12.764 1.00 87.62 336 ILE A N 1
ATOM 2623 C CA . ILE A 1 336 ? 0.862 -5.947 13.752 1.00 87.62 336 ILE A CA 1
ATOM 2624 C C . ILE A 1 336 ? 1.724 -6.939 14.551 1.00 87.62 336 ILE A C 1
ATOM 2626 O O . ILE A 1 336 ? 2.431 -7.766 13.972 1.00 87.62 336 ILE A O 1
ATOM 2630 N N . ASP A 1 337 ? 1.684 -6.836 15.881 1.00 86.94 337 ASP A N 1
ATOM 2631 C CA . ASP A 1 337 ? 2.234 -7.804 16.834 1.00 86.94 337 ASP A CA 1
ATOM 2632 C C . ASP A 1 337 ? 1.217 -8.912 17.087 1.00 86.94 337 ASP A C 1
ATOM 2634 O O . ASP A 1 337 ? 0.238 -8.721 17.807 1.00 86.94 337 ASP A O 1
ATOM 2638 N N . LEU A 1 338 ? 1.501 -10.084 16.534 1.00 88.81 338 LEU A N 1
ATOM 2639 C CA . LEU A 1 338 ? 0.681 -11.285 16.645 1.00 88.81 338 LEU A CA 1
ATOM 2640 C C . LEU A 1 338 ? 0.635 -11.850 18.074 1.00 88.81 338 LEU A C 1
ATOM 2642 O O . LEU A 1 338 ? -0.328 -12.502 18.458 1.00 88.81 338 LEU A O 1
ATOM 2646 N N . LEU A 1 339 ? 1.649 -11.581 18.907 1.00 86.06 339 LEU A N 1
ATOM 2647 C CA . LEU A 1 339 ? 1.637 -12.029 20.304 1.00 86.06 339 LEU A CA 1
ATOM 2648 C C . LEU A 1 339 ? 0.709 -11.162 21.166 1.00 86.06 339 LEU A C 1
ATOM 2650 O O . LEU A 1 339 ? 0.023 -11.667 22.052 1.00 86.06 339 LEU A O 1
ATOM 2654 N N . GLY A 1 340 ? 0.749 -9.848 20.941 1.00 78.94 340 GLY A N 1
ATOM 2655 C CA . GLY A 1 340 ? -0.006 -8.860 21.708 1.00 78.94 340 GLY A CA 1
ATOM 2656 C C . GLY A 1 340 ? -1.379 -8.515 21.138 1.00 78.94 340 GLY A C 1
ATOM 2657 O O . GLY A 1 340 ? -2.114 -7.809 21.826 1.00 78.94 340 GLY A O 1
ATOM 2658 N N . ASP A 1 341 ? -1.677 -8.968 19.917 1.00 82.00 341 ASP A N 1
ATOM 2659 C CA . ASP A 1 341 ? -2.834 -8.588 19.097 1.00 82.00 341 ASP A CA 1
ATOM 2660 C C . ASP A 1 341 ? -3.005 -7.061 19.005 1.00 82.00 341 ASP A C 1
ATOM 2662 O O . ASP A 1 341 ? -4.016 -6.471 19.391 1.00 82.00 341 ASP A O 1
ATOM 2666 N N . ARG A 1 342 ? -1.924 -6.382 18.597 1.00 79.19 342 ARG A N 1
ATOM 2667 C CA . ARG A 1 342 ? -1.837 -4.911 18.555 1.00 79.19 342 ARG A CA 1
ATOM 2668 C C . ARG A 1 342 ? -1.103 -4.421 17.328 1.00 79.19 342 ARG A C 1
ATOM 2670 O O . ARG A 1 342 ? -0.136 -5.034 16.895 1.00 79.19 342 ARG A O 1
ATOM 2677 N N . SER A 1 343 ? -1.493 -3.253 16.841 1.00 81.88 343 SER A N 1
ATOM 2678 C CA . SER A 1 343 ? -0.778 -2.547 15.785 1.00 81.88 343 SER A CA 1
ATOM 2679 C C . SER A 1 343 ? 0.145 -1.462 16.335 1.00 81.88 343 SER A C 1
ATOM 2681 O O . SER A 1 343 ? -0.181 -0.784 17.311 1.00 81.88 343 SER A O 1
ATOM 2683 N N . TYR A 1 344 ? 1.272 -1.264 15.662 1.00 77.75 344 TYR A N 1
ATOM 2684 C CA . TYR A 1 344 ? 2.269 -0.244 15.957 1.00 77.75 344 TYR A CA 1
ATOM 2685 C C . TYR A 1 344 ? 2.604 0.545 14.695 1.00 77.75 344 TYR A C 1
ATOM 2687 O O . TYR A 1 344 ? 2.717 -0.038 13.614 1.00 77.75 344 TYR A O 1
ATOM 2695 N N . SER A 1 345 ? 2.800 1.850 14.872 1.00 76.06 345 SER A N 1
ATOM 2696 C CA . SER A 1 345 ? 3.377 2.748 13.874 1.00 76.06 345 SER A CA 1
ATOM 2697 C C . SER A 1 345 ? 4.839 3.030 14.219 1.00 76.06 345 SER A C 1
ATOM 2699 O O . SER A 1 345 ? 5.182 3.086 15.401 1.00 76.06 345 SER A O 1
ATOM 2701 N N . ASP A 1 346 ? 5.706 3.230 13.227 1.00 68.44 346 ASP A N 1
ATOM 2702 C CA . ASP A 1 346 ? 7.141 3.509 13.422 1.00 68.44 346 ASP A CA 1
ATOM 2703 C C . ASP A 1 346 ? 7.473 4.968 13.823 1.00 68.44 346 ASP A C 1
ATOM 2705 O O . ASP A 1 346 ? 8.614 5.429 13.720 1.00 68.44 346 ASP A O 1
ATOM 2709 N N . GLY A 1 347 ? 6.486 5.697 14.356 1.00 52.50 347 GLY A N 1
ATOM 2710 C CA . GLY A 1 347 ? 6.744 6.773 15.315 1.00 52.50 347 GLY A CA 1
ATOM 2711 C C . GLY A 1 347 ? 7.032 8.156 14.762 1.00 52.50 347 GLY A C 1
ATOM 2712 O O . GLY A 1 347 ? 7.334 9.060 15.542 1.00 52.50 347 GLY A O 1
ATOM 2713 N N . ARG A 1 348 ? 6.891 8.388 13.456 1.00 56.19 348 ARG A N 1
ATOM 2714 C CA . ARG A 1 348 ? 7.069 9.720 12.843 1.00 56.19 348 ARG A CA 1
ATOM 2715 C C . ARG A 1 348 ? 5.875 10.667 13.064 1.00 56.19 348 ARG A C 1
ATOM 2717 O O . ARG A 1 348 ? 5.472 11.360 12.138 1.00 56.19 348 ARG A O 1
ATOM 2724 N N . SER A 1 349 ? 5.351 10.717 14.298 1.00 50.06 349 SER A N 1
ATOM 2725 C CA . SER A 1 349 ? 4.283 11.616 14.797 1.00 50.06 349 SER A CA 1
ATOM 2726 C C . SER A 1 349 ? 2.832 11.088 14.806 1.00 50.06 349 SER A C 1
ATOM 2728 O O . SER A 1 349 ? 1.921 11.836 15.165 1.00 50.06 349 SER A O 1
ATOM 2730 N N . GLY A 1 350 ? 2.574 9.807 14.528 1.00 60.69 350 GLY A N 1
ATOM 2731 C CA . GLY A 1 350 ? 1.217 9.234 14.560 1.00 60.69 350 GLY A CA 1
ATOM 2732 C C . GLY A 1 350 ? 1.125 7.867 13.888 1.00 60.69 350 GLY A C 1
ATOM 2733 O O . GLY A 1 350 ? 2.146 7.343 13.452 1.00 60.69 350 GLY A O 1
ATOM 2734 N N . ASP A 1 351 ? -0.086 7.319 13.777 1.00 68.75 351 ASP A N 1
ATOM 2735 C CA . ASP A 1 351 ? -0.355 6.173 12.904 1.00 68.75 351 ASP A CA 1
ATOM 2736 C C . ASP A 1 351 ? -0.443 6.690 11.467 1.00 68.75 351 ASP A C 1
ATOM 2738 O O . ASP A 1 351 ? -1.393 7.383 11.092 1.00 68.75 351 ASP A O 1
ATOM 2742 N N . ILE A 1 352 ? 0.618 6.436 10.701 1.00 79.62 352 ILE A N 1
ATOM 2743 C CA . ILE A 1 352 ? 0.798 6.954 9.346 1.00 79.62 352 ILE A CA 1
ATOM 2744 C C . ILE A 1 352 ? 0.474 5.848 8.354 1.00 79.62 352 ILE A C 1
ATOM 2746 O O . ILE A 1 352 ? 1.011 4.746 8.430 1.00 79.62 352 ILE A O 1
ATOM 2750 N N . PHE A 1 353 ? -0.383 6.173 7.395 1.00 88.06 353 PHE A N 1
ATOM 2751 C CA . PHE A 1 353 ? -0.655 5.330 6.247 1.00 88.06 353 PHE A CA 1
ATOM 2752 C C . PHE A 1 353 ? 0.271 5.711 5.085 1.00 88.06 353 PHE A C 1
ATOM 2754 O O . PHE A 1 353 ? 0.260 6.857 4.622 1.00 88.06 353 PHE A O 1
ATOM 2761 N N . GLU A 1 354 ? 1.053 4.744 4.604 1.00 89.25 354 GLU A N 1
ATOM 2762 C CA . GLU A 1 354 ? 1.933 4.879 3.435 1.00 89.25 354 GLU A CA 1
ATOM 2763 C C . GLU A 1 354 ? 1.851 3.637 2.538 1.00 89.25 354 GLU A C 1
ATOM 2765 O O . GLU A 1 354 ? 2.294 2.552 2.919 1.00 89.25 354 GLU A O 1
ATOM 2770 N N . LEU A 1 355 ? 1.288 3.806 1.340 1.00 88.31 355 LEU A N 1
ATOM 2771 C CA . LEU A 1 355 ? 1.410 2.862 0.232 1.00 88.31 355 LEU A CA 1
ATOM 2772 C C . LEU A 1 355 ? 2.632 3.233 -0.598 1.00 88.31 355 LEU A C 1
ATOM 2774 O O . LEU A 1 355 ? 2.670 4.316 -1.164 1.00 88.31 355 LEU A O 1
ATOM 2778 N N . GLU A 1 356 ? 3.608 2.336 -0.676 1.00 85.44 356 GLU A N 1
ATOM 2779 C CA . GLU A 1 356 ? 4.841 2.560 -1.428 1.00 85.44 356 GLU A CA 1
ATOM 2780 C C . GLU A 1 356 ? 5.103 1.361 -2.348 1.00 85.44 356 GLU A C 1
ATOM 2782 O O . GLU A 1 356 ? 5.630 0.334 -1.908 1.00 85.44 356 GLU A O 1
ATOM 2787 N N . VAL A 1 357 ? 4.683 1.483 -3.615 1.00 89.44 357 VAL A N 1
ATOM 2788 C CA . VAL A 1 357 ? 4.787 0.463 -4.681 1.00 89.44 357 VAL A CA 1
ATOM 2789 C C . VAL A 1 357 ? 4.370 -0.945 -4.244 1.00 89.44 357 VAL A C 1
ATOM 2791 O O . VAL A 1 357 ? 5.028 -1.944 -4.550 1.00 89.44 357 VAL A O 1
ATOM 2794 N N . VAL A 1 358 ? 3.264 -1.037 -3.509 1.00 93.12 358 VAL A N 1
ATOM 2795 C CA . VAL A 1 358 ? 2.763 -2.311 -2.976 1.00 93.12 358 VAL A CA 1
ATOM 2796 C C . VAL A 1 358 ? 2.032 -3.104 -4.057 1.00 93.12 358 VAL A C 1
ATOM 2798 O O . VAL A 1 358 ? 2.149 -4.330 -4.112 1.00 93.12 358 VAL A O 1
ATOM 2801 N N . PHE A 1 359 ? 1.261 -2.408 -4.896 1.00 95.44 359 PHE A N 1
ATOM 2802 C CA . PHE A 1 359 ? 0.332 -2.951 -5.883 1.00 95.44 359 PHE A CA 1
ATOM 2803 C C . PHE A 1 359 ? -0.464 -4.136 -5.311 1.00 95.44 359 PHE A C 1
ATOM 2805 O O . PHE A 1 359 ? -0.210 -5.283 -5.698 1.00 95.44 359 PHE A O 1
ATOM 2812 N N . PRO A 1 360 ? -1.391 -3.918 -4.352 1.00 96.25 360 PRO A N 1
ATOM 2813 C CA . PRO A 1 360 ? -2.139 -4.998 -3.705 1.00 96.25 360 PRO A CA 1
ATOM 2814 C C . PRO A 1 360 ? -2.851 -5.935 -4.683 1.00 96.25 360 PRO A C 1
ATOM 2816 O O . PRO A 1 360 ? -3.112 -5.595 -5.840 1.00 96.25 360 PRO A O 1
ATOM 2819 N N . PHE A 1 361 ? -3.163 -7.149 -4.230 1.00 97.62 361 PHE A N 1
ATOM 2820 C CA . PHE A 1 361 ? -3.774 -8.174 -5.076 1.00 97.62 361 PHE A CA 1
ATOM 2821 C C . PHE A 1 361 ? -5.285 -7.941 -5.259 1.00 97.62 361 PHE A C 1
ATOM 2823 O O . PHE A 1 361 ? -6.106 -8.759 -4.853 1.00 97.62 361 PHE A O 1
ATOM 2830 N N . TYR A 1 362 ? -5.649 -6.802 -5.860 1.00 98.25 362 TYR A N 1
ATOM 2831 C CA . TYR A 1 362 ? -7.018 -6.281 -5.896 1.00 98.25 362 TYR A CA 1
ATOM 2832 C C . TYR A 1 362 ? -8.041 -7.223 -6.530 1.00 98.25 362 TYR A C 1
ATOM 2834 O O . TYR A 1 362 ? -9.150 -7.296 -6.016 1.00 98.25 362 TYR A O 1
ATOM 2842 N N . ASP A 1 363 ? -7.689 -7.964 -7.588 1.00 98.12 363 ASP A N 1
ATOM 2843 C CA . ASP A 1 363 ? -8.591 -8.967 -8.173 1.00 98.12 363 ASP A CA 1
ATOM 2844 C C . ASP A 1 363 ? -9.011 -10.012 -7.126 1.00 98.12 363 ASP A C 1
ATOM 2846 O O . ASP A 1 363 ? -10.196 -10.268 -6.927 1.00 98.12 363 ASP A O 1
ATOM 2850 N N . PHE A 1 364 ? -8.035 -10.551 -6.390 1.00 98.69 364 PHE A N 1
ATOM 2851 C CA . PHE A 1 364 ? -8.288 -11.528 -5.337 1.00 98.69 364 PHE A CA 1
ATOM 2852 C C . PHE A 1 364 ? -9.015 -10.897 -4.151 1.00 98.69 364 PHE A C 1
ATOM 2854 O O . PHE A 1 364 ? -10.002 -11.447 -3.676 1.00 98.69 364 PHE A O 1
ATOM 2861 N N . TRP A 1 365 ? -8.590 -9.714 -3.691 1.00 98.50 365 TRP A N 1
ATOM 2862 C CA . TRP A 1 365 ? -9.273 -8.998 -2.607 1.00 98.50 365 TRP A CA 1
ATOM 2863 C C . TRP A 1 365 ? -10.742 -8.735 -2.935 1.00 98.50 365 TRP A C 1
ATOM 2865 O O . TRP A 1 365 ? -11.595 -8.891 -2.062 1.00 98.50 365 TRP A O 1
ATOM 2875 N N . TYR A 1 366 ? -11.051 -8.378 -4.182 1.00 98.69 366 TYR A N 1
ATOM 2876 C CA . TYR A 1 366 ? -12.417 -8.153 -4.637 1.00 98.69 366 TYR A CA 1
ATOM 2877 C C . TYR A 1 366 ? -13.226 -9.453 -4.641 1.00 98.69 366 TYR A C 1
ATOM 2879 O O . TYR A 1 366 ? -14.375 -9.453 -4.207 1.00 98.69 366 TYR A O 1
ATOM 2887 N N . ASP A 1 367 ? -12.626 -10.581 -5.026 1.00 98.56 367 ASP A N 1
ATOM 2888 C CA . ASP A 1 367 ? -13.271 -11.891 -4.902 1.00 98.56 367 ASP A CA 1
ATOM 2889 C C . ASP A 1 367 ? -13.491 -12.311 -3.444 1.00 98.56 367 ASP A C 1
ATOM 2891 O O . ASP A 1 367 ? -14.522 -12.912 -3.131 1.00 98.56 367 ASP A O 1
ATOM 2895 N N . VAL A 1 368 ? -12.615 -11.924 -2.517 1.00 98.75 368 VAL A N 1
ATOM 2896 C CA . VAL A 1 368 ? -12.860 -12.102 -1.078 1.00 98.75 368 VAL A CA 1
ATOM 2897 C C . VAL A 1 368 ? -14.000 -11.191 -0.610 1.00 98.75 368 VAL A C 1
ATOM 2899 O O . VAL A 1 368 ? -14.986 -11.657 -0.040 1.00 98.75 368 VAL A O 1
ATOM 2902 N N . SER A 1 369 ? -13.907 -9.888 -0.875 1.00 98.19 369 SER A N 1
ATOM 2903 C CA . SER A 1 369 ? -14.910 -8.897 -0.492 1.00 98.19 369 SER A CA 1
ATOM 2904 C C . SER A 1 369 ? -14.919 -7.690 -1.442 1.00 98.19 369 SER A C 1
ATOM 2906 O O . SER A 1 369 ? -14.068 -6.796 -1.322 1.00 98.19 369 SER A O 1
ATOM 2908 N N . PRO A 1 370 ? -15.934 -7.586 -2.323 1.00 97.94 370 PRO A N 1
ATOM 2909 C CA . PRO A 1 370 ? -16.094 -6.438 -3.211 1.00 97.94 370 PRO A CA 1
ATOM 2910 C C . PRO A 1 370 ? -16.203 -5.113 -2.448 1.00 97.94 370 PRO A C 1
ATOM 2912 O O . PRO A 1 370 ? -15.499 -4.151 -2.751 1.00 97.94 370 PRO A O 1
ATOM 2915 N N . LEU A 1 371 ? -17.040 -5.082 -1.403 1.00 96.69 371 LEU A N 1
ATOM 2916 C CA . LEU A 1 371 ? -17.317 -3.877 -0.618 1.00 96.69 371 LEU A CA 1
ATOM 2917 C C . LEU A 1 371 ? -16.077 -3.371 0.129 1.00 96.69 371 LEU A C 1
ATOM 2919 O O . LEU A 1 371 ? -15.814 -2.169 0.150 1.00 96.69 371 LEU A O 1
ATOM 2923 N N . LYS A 1 372 ? -15.318 -4.268 0.768 1.00 97.44 372 LYS A N 1
ATOM 2924 C CA . LYS A 1 372 ? -14.125 -3.880 1.535 1.00 97.44 372 LYS A CA 1
ATOM 2925 C C . LYS A 1 372 ? -13.010 -3.405 0.612 1.00 97.44 372 LYS A C 1
ATOM 2927 O O . LYS A 1 372 ? -12.369 -2.404 0.915 1.00 97.44 372 LYS A O 1
ATOM 2932 N N . THR A 1 373 ? -12.849 -4.058 -0.537 1.00 98.50 373 THR A N 1
ATOM 2933 C CA . THR A 1 373 ? -11.894 -3.643 -1.570 1.00 98.50 373 THR A CA 1
ATOM 2934 C C . THR A 1 373 ? -12.244 -2.267 -2.127 1.00 98.50 373 THR A C 1
ATOM 2936 O O . THR A 1 373 ? -11.383 -1.392 -2.180 1.00 98.50 373 THR A O 1
ATOM 2939 N N . GLU A 1 374 ? -13.514 -2.029 -2.464 1.00 98.50 374 GLU A N 1
ATOM 2940 C CA . GLU A 1 374 ? -13.988 -0.717 -2.913 1.00 98.50 374 GLU A CA 1
ATOM 2941 C C . GLU A 1 374 ? -13.709 0.373 -1.873 1.00 98.50 374 GLU A C 1
ATOM 2943 O O . GLU A 1 374 ? -13.155 1.421 -2.213 1.00 98.50 374 GLU A O 1
ATOM 2948 N N . ARG A 1 375 ? -14.068 0.128 -0.606 1.00 97.69 375 ARG A N 1
ATOM 2949 C CA . ARG A 1 375 ? -13.835 1.083 0.484 1.00 97.69 375 ARG A CA 1
ATOM 2950 C C . ARG A 1 375 ? -12.354 1.355 0.701 1.00 97.69 375 ARG A C 1
ATOM 2952 O O . ARG A 1 375 ? -12.005 2.508 0.904 1.00 97.69 375 ARG A O 1
ATOM 2959 N N . PHE A 1 376 ? -11.492 0.346 0.614 1.00 97.88 376 PHE A N 1
ATOM 2960 C CA . PHE A 1 376 ? -10.050 0.544 0.730 1.00 97.88 376 PHE A CA 1
ATOM 2961 C C . PHE A 1 376 ? -9.505 1.434 -0.387 1.00 97.88 376 PHE A C 1
ATOM 2963 O O . PHE A 1 376 ? -8.821 2.414 -0.105 1.00 97.88 376 PHE A O 1
ATOM 2970 N N . VAL A 1 377 ? -9.846 1.147 -1.648 1.00 98.44 377 VAL A N 1
ATOM 2971 C CA . VAL A 1 377 ? -9.380 1.944 -2.796 1.00 98.44 377 VAL A CA 1
ATOM 2972 C C . VAL A 1 377 ? -9.895 3.380 -2.703 1.00 98.44 377 VAL A C 1
ATOM 2974 O O . VAL A 1 377 ? -9.106 4.320 -2.772 1.00 98.44 377 VAL A O 1
ATOM 2977 N N . LYS A 1 378 ? -11.200 3.574 -2.481 1.00 98.44 378 LYS A N 1
ATOM 2978 C CA . LYS A 1 378 ? -11.776 4.914 -2.284 1.00 98.44 378 LYS A CA 1
ATOM 2979 C C . LYS A 1 378 ? -11.166 5.626 -1.075 1.00 98.44 378 LYS A C 1
ATOM 2981 O O . LYS A 1 378 ? -10.901 6.821 -1.148 1.00 98.44 378 LYS A O 1
ATOM 2986 N N . GLY A 1 379 ? -10.914 4.877 -0.003 1.00 97.19 379 GLY A N 1
ATOM 2987 C CA . GLY A 1 379 ? -10.222 5.310 1.203 1.00 97.19 379 GLY A CA 1
ATOM 2988 C C . GLY A 1 379 ? -8.863 5.915 0.891 1.00 97.19 379 GLY A C 1
ATOM 2989 O O . GLY A 1 379 ? -8.628 7.079 1.200 1.00 97.19 379 GLY A O 1
ATOM 2990 N N . CYS A 1 380 ? -8.010 5.159 0.196 1.00 96.81 380 CYS A N 1
ATOM 2991 C CA . CYS A 1 380 ? -6.678 5.599 -0.223 1.00 96.81 380 CYS A CA 1
ATOM 2992 C C . CYS A 1 380 ? -6.744 6.911 -1.013 1.00 96.81 380 CYS A C 1
ATOM 2994 O O . CYS A 1 380 ? -6.054 7.872 -0.679 1.00 96.81 380 CYS A O 1
ATOM 2996 N N . TRP A 1 381 ? -7.620 6.983 -2.017 1.00 97.81 381 TRP A N 1
ATOM 2997 C CA . TRP A 1 381 ? -7.792 8.190 -2.826 1.00 97.81 381 TRP A CA 1
ATOM 2998 C C . TRP A 1 381 ? -8.227 9.400 -1.993 1.00 97.81 381 TRP A C 1
ATOM 3000 O O . TRP A 1 381 ? -7.661 10.482 -2.129 1.00 97.81 381 TRP A O 1
ATOM 3010 N N . GLU A 1 382 ? -9.193 9.227 -1.097 1.00 96.88 382 GLU A N 1
ATOM 3011 C CA . GLU A 1 382 ? -9.703 10.310 -0.259 1.00 96.88 382 GLU A CA 1
ATOM 3012 C C . GLU A 1 382 ? -8.708 10.787 0.803 1.00 96.88 382 GLU A C 1
ATOM 3014 O O . GLU A 1 382 ? -8.701 11.978 1.122 1.00 96.88 382 GLU A O 1
ATOM 3019 N N . VAL A 1 383 ? -7.882 9.908 1.376 1.00 93.25 383 VAL A N 1
ATOM 3020 C CA . VAL A 1 383 ? -6.908 10.328 2.398 1.00 93.25 383 VAL A CA 1
ATOM 3021 C C . VAL A 1 383 ? -5.652 10.959 1.800 1.00 93.25 383 VAL A C 1
ATOM 3023 O O . VAL A 1 383 ? -5.078 11.856 2.420 1.00 93.25 383 VAL A O 1
ATOM 3026 N N . TYR A 1 384 ? -5.232 10.524 0.608 1.00 94.62 384 TYR A N 1
ATOM 3027 C CA . TYR A 1 384 ? -4.031 11.038 -0.045 1.00 94.62 384 TYR A CA 1
ATOM 3028 C C . TYR A 1 384 ? -4.299 12.312 -0.841 1.00 94.62 384 TYR A C 1
ATOM 3030 O O . TYR A 1 384 ? -3.559 13.289 -0.697 1.00 94.62 384 TYR A O 1
ATOM 3038 N N . VAL A 1 385 ? -5.337 12.314 -1.685 1.00 94.38 385 VAL A N 1
ATOM 3039 C CA . VAL A 1 385 ? -5.565 13.381 -2.666 1.00 94.38 385 VAL A CA 1
ATOM 3040 C C . VAL A 1 385 ? -6.254 14.573 -2.005 1.00 94.38 385 VAL A C 1
ATOM 3042 O O . VAL A 1 385 ? -7.446 14.549 -1.690 1.00 94.38 385 VAL A O 1
ATOM 3045 N N . ARG A 1 386 ? -5.486 15.649 -1.821 1.00 91.88 386 ARG A N 1
ATOM 3046 C CA . ARG A 1 386 ? -5.927 16.914 -1.214 1.00 91.88 386 ARG A CA 1
ATOM 3047 C C . ARG A 1 386 ? -6.531 17.858 -2.245 1.00 91.88 386 ARG A C 1
ATOM 3049 O O . ARG A 1 386 ? -7.543 18.494 -1.970 1.00 91.88 386 ARG A O 1
ATOM 3056 N N . ASP A 1 387 ? -5.933 17.914 -3.432 1.00 93.62 387 ASP A N 1
ATOM 3057 C CA . ASP A 1 387 ? -6.494 18.597 -4.597 1.00 93.62 387 ASP A CA 1
ATOM 3058 C C . ASP A 1 387 ? -6.542 17.631 -5.783 1.00 93.62 387 ASP A C 1
ATOM 3060 O O . ASP A 1 387 ? -5.528 17.143 -6.283 1.00 93.62 387 ASP A O 1
ATOM 3064 N N . TRP A 1 388 ? -7.768 17.352 -6.218 1.00 94.81 388 TRP A N 1
ATOM 3065 C CA . TRP A 1 388 ? -8.066 16.422 -7.295 1.00 94.81 388 TRP A CA 1
ATOM 3066 C C . TRP A 1 388 ? -7.758 17.016 -8.676 1.00 94.81 388 TRP A C 1
ATOM 3068 O O . TRP A 1 388 ? -7.472 16.279 -9.613 1.00 94.81 388 TRP A O 1
ATOM 3078 N N . HIS A 1 389 ? -7.755 18.337 -8.854 1.00 92.56 389 HIS A N 1
ATOM 3079 C CA . HIS A 1 389 ? -7.328 18.908 -10.127 1.00 92.56 389 HIS A CA 1
ATOM 3080 C C . HIS A 1 389 ? -5.834 18.652 -10.344 1.00 92.56 389 HIS A C 1
ATOM 3082 O O . HIS A 1 389 ? -5.443 18.021 -11.325 1.00 92.56 389 HIS A O 1
ATOM 3088 N N . THR A 1 390 ? -5.005 19.069 -9.401 1.00 94.31 390 THR A N 1
ATOM 3089 C CA . THR A 1 390 ? -3.552 18.980 -9.543 1.00 94.31 390 THR A CA 1
ATOM 3090 C C . THR A 1 390 ? -2.976 17.622 -9.133 1.00 94.31 390 THR A C 1
ATOM 3092 O O . THR A 1 390 ? -1.781 17.413 -9.253 1.00 94.31 390 THR A O 1
ATOM 3095 N N . MET A 1 391 ? -3.793 16.674 -8.655 1.00 95.38 391 MET A N 1
ATOM 3096 C CA . MET A 1 391 ? -3.290 15.443 -8.021 1.00 95.38 391 MET A CA 1
ATOM 3097 C C . MET A 1 391 ? -2.286 15.770 -6.906 1.00 95.38 391 MET A C 1
ATOM 3099 O O . MET A 1 391 ? -1.247 15.138 -6.765 1.00 95.38 391 MET A O 1
ATOM 3103 N N . HIS A 1 392 ? -2.592 16.787 -6.103 1.00 92.25 392 HIS A N 1
ATOM 3104 C CA . HIS A 1 392 ? -1.790 17.158 -4.947 1.00 92.25 392 HIS A CA 1
ATOM 3105 C C . HIS A 1 392 ? -1.993 16.128 -3.828 1.00 92.25 392 HIS A C 1
ATOM 3107 O O . HIS A 1 392 ? -3.078 16.046 -3.243 1.00 92.25 392 HIS A O 1
ATOM 3113 N N . TYR A 1 393 ? -0.946 15.371 -3.503 1.00 93.06 393 TYR A N 1
ATOM 3114 C CA . TYR A 1 393 ? -0.921 14.435 -2.377 1.00 93.06 393 TYR A CA 1
ATOM 3115 C C . TYR A 1 393 ? 0.435 14.446 -1.668 1.00 93.06 393 TYR A C 1
ATOM 3117 O O . TYR A 1 393 ? 1.449 14.890 -2.204 1.00 93.06 393 TYR A O 1
ATOM 3125 N N . ASN A 1 394 ? 0.444 13.940 -0.438 1.00 91.25 394 ASN A N 1
ATOM 3126 C CA . ASN A 1 394 ? 1.656 13.634 0.315 1.00 91.25 394 ASN A CA 1
ATOM 3127 C C . ASN A 1 394 ? 1.770 12.110 0.443 1.00 91.25 394 ASN A C 1
ATOM 3129 O O . ASN A 1 394 ? 0.741 11.456 0.570 1.00 91.25 394 ASN A O 1
ATOM 3133 N N . ARG A 1 395 ? 2.984 11.548 0.449 1.00 89.56 395 ARG A N 1
ATOM 3134 C CA . ARG A 1 395 ? 3.193 10.103 0.667 1.00 89.56 395 ARG A CA 1
ATOM 3135 C C . ARG A 1 395 ? 2.629 9.570 1.989 1.00 89.56 395 ARG A C 1
ATOM 3137 O O . ARG A 1 395 ? 2.306 8.395 2.093 1.00 89.56 395 ARG A O 1
ATOM 3144 N N . HIS A 1 396 ? 2.485 10.437 2.990 1.00 89.88 396 HIS A N 1
ATOM 3145 C CA . HIS A 1 396 ? 1.890 10.106 4.276 1.00 89.88 396 HIS A CA 1
ATOM 3146 C C . HIS A 1 396 ? 0.442 10.598 4.333 1.00 89.88 396 HIS A C 1
ATOM 3148 O O . HIS A 1 396 ? 0.154 11.774 4.077 1.00 89.88 396 HIS A O 1
ATOM 3154 N N . ALA A 1 397 ? -0.452 9.719 4.771 1.00 87.56 397 ALA A N 1
ATOM 3155 C CA . ALA A 1 397 ? -1.833 10.040 5.102 1.00 87.56 397 ALA A CA 1
ATOM 3156 C C . ALA A 1 397 ? -2.189 9.576 6.522 1.00 87.56 397 ALA A C 1
ATOM 3158 O O . ALA A 1 397 ? -1.482 8.773 7.127 1.00 87.56 397 ALA A O 1
ATOM 3159 N N . GLY A 1 398 ? -3.283 10.108 7.067 1.00 83.19 398 GLY A N 1
ATOM 3160 C CA . GLY A 1 398 ? -3.829 9.674 8.354 1.00 83.19 398 GLY A CA 1
ATOM 3161 C C . GLY A 1 398 ? -4.953 8.655 8.177 1.00 83.19 398 GLY A C 1
ATOM 3162 O O . GLY A 1 398 ? -5.714 8.729 7.213 1.00 83.19 398 GLY A O 1
ATOM 3163 N N . PHE A 1 399 ? -5.107 7.753 9.148 1.00 81.94 399 PHE A N 1
ATOM 3164 C CA . PHE A 1 399 ? -6.178 6.748 9.156 1.00 81.94 399 PHE A CA 1
ATOM 3165 C C . PHE A 1 399 ? -7.585 7.313 9.387 1.00 81.94 399 PHE A C 1
ATOM 3167 O O . PHE A 1 399 ? -8.572 6.641 9.096 1.00 81.94 399 PHE A O 1
ATOM 3174 N N . ASN A 1 400 ? -7.674 8.546 9.884 1.00 78.00 400 ASN A N 1
ATOM 3175 C CA . ASN A 1 400 ? -8.817 9.012 10.670 1.00 78.00 400 ASN A CA 1
ATOM 3176 C C . ASN A 1 400 ? -9.742 9.961 9.891 1.00 78.00 400 ASN A C 1
ATOM 3178 O O . ASN A 1 400 ? -10.377 10.840 10.467 1.00 78.00 400 ASN A O 1
ATOM 3182 N N . LYS A 1 401 ? -9.780 9.844 8.558 1.00 83.56 401 LYS A N 1
ATOM 3183 C CA . LYS A 1 401 ? -10.705 10.629 7.730 1.00 83.56 401 LYS A CA 1
ATOM 3184 C C . LYS A 1 401 ? -12.048 9.907 7.655 1.00 83.56 401 LYS A C 1
ATOM 3186 O O . LYS A 1 401 ? -12.114 8.799 7.130 1.00 83.56 401 LYS A O 1
ATOM 3191 N N . ASN A 1 402 ? -13.121 10.554 8.097 1.00 85.56 402 ASN A N 1
ATOM 3192 C CA . ASN A 1 402 ? -14.477 10.089 7.811 1.00 85.56 402 ASN A CA 1
ATOM 3193 C C . ASN A 1 402 ? -14.799 10.303 6.332 1.00 85.56 402 ASN A C 1
ATOM 3195 O O . ASN A 1 402 ? -14.744 11.432 5.835 1.00 85.56 402 ASN A O 1
ATOM 3199 N N . ILE A 1 403 ? -15.119 9.223 5.622 1.00 91.12 403 ILE A N 1
ATOM 3200 C CA . ILE A 1 403 ? -15.296 9.253 4.172 1.00 91.12 403 ILE A CA 1
ATOM 3201 C C . ILE A 1 403 ? -16.735 8.914 3.789 1.00 91.12 403 ILE A C 1
ATOM 3203 O O . ILE A 1 403 ? -17.253 7.837 4.075 1.00 91.12 403 ILE A O 1
ATOM 3207 N N . ASP A 1 404 ? -17.357 9.824 3.039 1.00 93.62 404 ASP A N 1
ATOM 3208 C CA . ASP A 1 404 ? -18.562 9.529 2.269 1.00 93.62 404 ASP A CA 1
ATOM 3209 C C . ASP A 1 404 ? -18.167 8.840 0.953 1.00 93.62 404 ASP A C 1
ATOM 3211 O O . ASP A 1 404 ? -17.950 9.478 -0.083 1.00 93.62 404 ASP A O 1
ATOM 3215 N N . PHE A 1 405 ? -18.068 7.509 0.996 1.00 95.50 405 PHE A N 1
ATOM 3216 C CA . PHE A 1 405 ? -17.652 6.689 -0.148 1.00 95.50 405 PHE A CA 1
ATOM 3217 C C . PHE A 1 405 ? -18.559 6.841 -1.378 1.00 95.50 405 PHE A C 1
ATOM 3219 O O . PHE A 1 405 ? -18.154 6.484 -2.489 1.00 95.50 405 PHE A O 1
ATOM 3226 N N . SER A 1 406 ? -19.789 7.339 -1.219 1.00 95.44 406 SER A N 1
ATOM 3227 C CA . SER A 1 406 ? -20.701 7.549 -2.348 1.00 95.44 406 SER A CA 1
ATOM 3228 C C . SER A 1 406 ? -20.253 8.712 -3.240 1.00 95.44 406 SER A C 1
ATOM 3230 O O . SER A 1 406 ? -20.500 8.694 -4.448 1.00 95.44 406 SER A O 1
ATOM 3232 N N . LYS A 1 407 ? -19.526 9.682 -2.672 1.00 95.88 407 LYS A N 1
ATOM 3233 C CA . LYS A 1 407 ? -19.104 10.918 -3.343 1.00 95.88 407 LYS A CA 1
ATOM 3234 C C . LYS A 1 407 ? -17.673 10.897 -3.868 1.00 95.88 407 LYS A C 1
ATOM 3236 O O . LYS A 1 407 ? -17.315 11.812 -4.602 1.00 95.88 407 LYS A O 1
ATOM 3241 N N . THR A 1 408 ? -16.876 9.869 -3.561 1.00 96.88 408 THR A N 1
ATOM 3242 C CA . THR A 1 408 ? -15.434 9.829 -3.880 1.00 96.88 408 THR A CA 1
ATOM 3243 C C . THR A 1 408 ? -15.119 10.226 -5.323 1.00 96.88 408 THR A C 1
ATOM 3245 O O . THR A 1 408 ? -14.271 11.080 -5.567 1.00 96.88 408 THR A O 1
ATOM 3248 N N . TRP A 1 409 ? -15.857 9.664 -6.284 1.00 96.94 409 TRP A N 1
ATOM 3249 C CA . TRP A 1 409 ? -15.640 9.915 -7.712 1.00 96.94 409 TRP A CA 1
ATOM 3250 C C . TRP A 1 409 ? -16.523 11.028 -8.298 1.00 96.94 409 TRP A C 1
ATOM 3252 O O . TRP A 1 409 ? -16.376 11.354 -9.476 1.00 96.94 409 TRP A O 1
ATOM 3262 N N . GLN A 1 410 ? -17.433 11.615 -7.510 1.00 94.75 410 GLN A N 1
ATOM 3263 C CA . GLN A 1 410 ? -18.394 12.641 -7.945 1.00 94.75 410 GLN A CA 1
ATOM 3264 C C . GLN A 1 410 ? -17.746 14.031 -7.956 1.00 94.75 410 GLN A C 1
ATOM 3266 O O . GLN A 1 410 ? -18.134 14.944 -7.229 1.00 94.75 410 GLN A O 1
ATOM 3271 N N . ARG A 1 411 ? -16.697 14.173 -8.763 1.00 94.19 411 ARG A N 1
ATOM 3272 C CA . ARG A 1 411 ? -15.860 15.371 -8.838 1.00 94.19 411 ARG A CA 1
ATOM 3273 C C . ARG A 1 411 ? -15.638 15.748 -10.304 1.00 94.19 411 ARG A C 1
ATOM 3275 O O . ARG A 1 411 ? -15.519 14.851 -11.141 1.00 94.19 411 ARG A O 1
ATOM 3282 N N . PRO A 1 412 ? -15.569 17.046 -10.643 1.00 92.88 412 PRO A N 1
ATOM 3283 C CA . PRO A 1 412 ? -15.325 17.462 -12.016 1.00 92.88 412 PRO A CA 1
ATOM 3284 C C . PRO A 1 412 ? -13.912 17.059 -12.458 1.00 92.88 412 PRO A C 1
ATOM 3286 O O . PRO A 1 412 ? -12.916 17.436 -11.838 1.00 92.88 412 PRO A O 1
ATOM 3289 N N . LEU A 1 413 ? -13.829 16.312 -13.558 1.00 93.94 413 LEU A N 1
ATOM 3290 C CA . LEU A 1 413 ? -12.573 16.025 -14.245 1.00 93.94 413 LEU A CA 1
ATOM 3291 C C . LEU A 1 413 ? -12.226 17.204 -15.151 1.00 93.94 413 LEU A C 1
ATOM 3293 O O . LEU A 1 413 ? -12.927 17.477 -16.121 1.00 93.94 413 LEU A O 1
ATOM 3297 N N . GLN A 1 414 ? -11.143 17.900 -14.827 1.00 91.69 414 GLN A N 1
ATOM 3298 C CA . GLN A 1 414 ? -10.660 19.029 -15.623 1.00 91.69 414 GLN A CA 1
ATOM 3299 C C . GLN A 1 414 ? -9.640 18.568 -16.672 1.00 91.69 414 GLN A C 1
ATOM 3301 O O . GLN A 1 414 ? -9.125 17.454 -16.613 1.00 91.69 414 GLN A O 1
ATOM 3306 N N . GLU A 1 415 ? -9.289 19.419 -17.623 1.00 92.19 415 GLU A N 1
ATOM 3307 C CA . GLU A 1 415 ? -8.165 19.135 -18.517 1.00 92.19 415 GLU A CA 1
ATOM 3308 C C . GLU A 1 415 ? -6.832 19.107 -17.738 1.00 92.19 415 GLU A C 1
ATOM 3310 O O . GLU A 1 415 ? -6.715 19.705 -16.666 1.00 92.19 415 GLU A O 1
ATOM 3315 N N . VAL A 1 416 ? -5.836 18.372 -18.242 1.00 95.12 416 VAL A N 1
ATOM 3316 C CA . VAL A 1 416 ? -4.465 18.384 -17.705 1.00 95.12 416 VAL A CA 1
ATOM 3317 C C . VAL A 1 416 ? -3.682 19.466 -18.444 1.00 95.12 416 VAL A C 1
ATOM 3319 O O . VAL A 1 416 ? -3.087 19.210 -19.488 1.00 95.12 416 VAL A O 1
ATOM 3322 N N . LYS A 1 417 ? -3.740 20.685 -17.915 1.00 94.12 417 LYS A N 1
ATOM 3323 C CA . LYS A 1 417 ? -3.026 21.868 -18.402 1.00 94.12 417 LYS A CA 1
ATOM 3324 C C . LYS A 1 417 ? -2.809 22.841 -17.249 1.00 94.12 417 LYS A C 1
ATOM 3326 O O . LYS A 1 417 ? -3.431 22.678 -16.204 1.00 94.12 417 LYS A O 1
ATOM 3331 N N . ASP A 1 418 ? -1.935 23.823 -17.450 1.00 91.69 418 ASP A N 1
ATOM 3332 C CA . ASP A 1 418 ? -1.702 24.920 -16.499 1.00 91.69 418 ASP A CA 1
ATOM 3333 C C . ASP A 1 418 ? -1.339 24.440 -15.076 1.00 91.69 418 ASP A C 1
ATOM 3335 O O . ASP A 1 418 ? -1.611 25.106 -14.078 1.00 91.69 418 ASP A O 1
ATOM 3339 N N . LEU A 1 419 ? -0.711 23.260 -14.982 1.00 94.62 419 LEU A N 1
ATOM 3340 C CA . LEU A 1 419 ? -0.305 22.668 -13.712 1.00 94.62 419 LEU A CA 1
ATOM 3341 C C . LEU A 1 419 ? 0.892 23.418 -13.107 1.00 94.62 419 LEU A C 1
ATOM 3343 O O . LEU A 1 419 ? 1.797 23.833 -13.841 1.00 94.62 419 LEU A O 1
ATOM 3347 N N . PRO A 1 420 ? 0.954 23.548 -11.770 1.00 92.62 420 PRO A N 1
ATOM 3348 C CA . PRO A 1 420 ? 2.066 24.209 -11.101 1.00 92.62 420 PRO A CA 1
ATOM 3349 C C . PRO A 1 420 ? 3.374 23.430 -11.280 1.00 92.62 420 PRO A C 1
ATOM 3351 O O . PRO A 1 420 ? 3.393 22.252 -11.614 1.00 92.62 420 PRO A O 1
ATOM 3354 N N . THR A 1 421 ? 4.502 24.081 -11.020 1.00 88.50 421 THR A N 1
ATOM 3355 C CA . THR A 1 421 ? 5.827 23.430 -11.024 1.00 88.50 421 THR A CA 1
ATOM 3356 C C . THR A 1 421 ? 6.367 23.181 -9.615 1.00 88.50 421 THR A C 1
ATOM 3358 O O . THR A 1 421 ? 7.302 22.395 -9.431 1.00 88.50 421 THR A O 1
ATOM 3361 N N . LYS A 1 422 ? 5.764 23.829 -8.609 1.00 91.25 422 LYS A N 1
ATOM 3362 C CA . LYS A 1 422 ? 6.148 23.754 -7.198 1.00 91.25 422 LYS A CA 1
ATOM 3363 C C . LYS A 1 422 ? 4.937 23.504 -6.308 1.00 91.25 422 LYS A C 1
ATOM 3365 O O . LYS A 1 422 ? 3.901 24.136 -6.499 1.00 91.25 422 LYS A O 1
ATOM 3370 N N . MET A 1 423 ? 5.103 22.629 -5.321 1.00 89.94 423 MET A N 1
ATOM 3371 C CA . MET A 1 423 ? 4.147 22.407 -4.235 1.00 89.94 423 MET A CA 1
ATOM 3372 C C . MET A 1 423 ? 4.872 21.930 -2.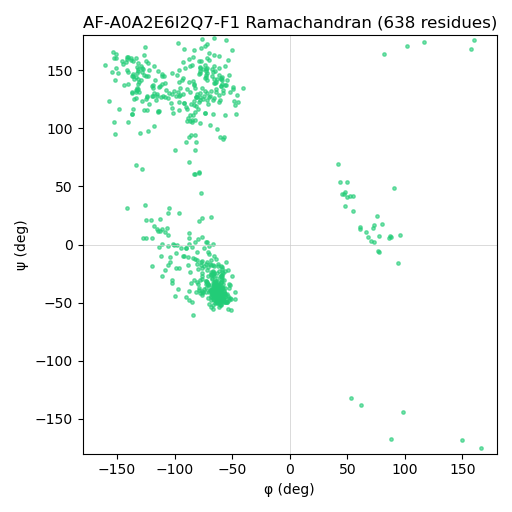982 1.00 89.94 423 MET A C 1
ATOM 3374 O O . MET A 1 423 ? 5.771 21.096 -3.058 1.00 89.94 423 MET A O 1
ATOM 3378 N N . GLU A 1 424 ? 4.426 22.406 -1.821 1.00 88.81 424 GLU A N 1
ATOM 3379 C CA . GLU A 1 424 ? 5.032 22.097 -0.521 1.00 88.81 424 GLU A CA 1
ATOM 3380 C C . GLU A 1 424 ? 4.549 20.766 0.068 1.00 88.81 424 GLU A C 1
ATOM 3382 O O . GLU A 1 424 ? 3.965 20.705 1.150 1.00 88.81 424 GLU A O 1
ATOM 3387 N N . VAL A 1 425 ? 4.804 19.677 -0.658 1.00 85.19 425 VAL A N 1
ATOM 3388 C CA . VAL A 1 425 ? 4.581 18.296 -0.217 1.00 85.19 425 VAL A CA 1
ATOM 3389 C C . VAL A 1 425 ? 5.568 17.339 -0.877 1.00 85.19 425 VAL A C 1
ATOM 3391 O O . VAL A 1 425 ? 6.168 17.635 -1.906 1.00 85.19 425 VAL A O 1
ATOM 3394 N N . LEU A 1 426 ? 5.686 16.142 -0.309 1.00 88.75 426 LEU A N 1
ATOM 3395 C CA . LEU A 1 426 ? 6.434 15.040 -0.904 1.00 88.75 426 LEU A CA 1
ATOM 3396 C C . LEU A 1 426 ? 5.453 14.079 -1.586 1.00 88.75 426 LEU A C 1
ATOM 3398 O O . LEU A 1 426 ? 5.037 13.084 -0.992 1.00 88.75 426 LEU A O 1
ATOM 3402 N N . GLY A 1 427 ? 5.044 14.427 -2.807 1.00 92.31 427 GLY A N 1
ATOM 3403 C CA . GLY A 1 427 ? 4.206 13.592 -3.672 1.00 92.31 427 GLY A CA 1
ATOM 3404 C C . GLY A 1 427 ? 5.062 12.651 -4.514 1.00 92.31 427 GLY A C 1
ATOM 3405 O O . GLY A 1 427 ? 5.230 12.887 -5.710 1.00 92.31 427 GLY A O 1
ATOM 3406 N N . PHE A 1 428 ? 5.666 11.645 -3.879 1.00 93.50 428 PHE A N 1
ATOM 3407 C CA . PHE A 1 428 ? 6.501 10.661 -4.569 1.00 93.50 428 PHE A CA 1
ATOM 3408 C C . PHE A 1 428 ? 5.684 9.819 -5.557 1.00 93.50 428 PHE A C 1
ATOM 3410 O O . PHE A 1 428 ? 4.477 9.606 -5.393 1.00 93.50 428 PHE A O 1
ATOM 3417 N N . ILE A 1 429 ? 6.348 9.391 -6.630 1.00 94.88 429 ILE A N 1
ATOM 3418 C CA . ILE A 1 429 ? 5.744 8.604 -7.710 1.00 94.88 429 ILE A CA 1
ATOM 3419 C C . ILE A 1 429 ? 5.224 7.238 -7.233 1.00 94.88 429 ILE A C 1
ATOM 3421 O O . ILE A 1 429 ? 4.206 6.770 -7.731 1.00 94.88 429 ILE A O 1
ATOM 3425 N N . ASP A 1 430 ? 5.874 6.626 -6.247 1.00 93.38 430 ASP A N 1
ATOM 3426 C CA . ASP A 1 430 ? 5.507 5.335 -5.650 1.00 93.38 430 ASP A CA 1
ATOM 3427 C C . ASP A 1 430 ? 4.030 5.246 -5.218 1.00 93.38 430 ASP A C 1
ATOM 3429 O O . ASP A 1 430 ? 3.290 4.392 -5.710 1.00 93.38 430 ASP A O 1
ATOM 3433 N N . VAL A 1 431 ? 3.579 6.168 -4.370 1.00 94.25 431 VAL A N 1
ATOM 3434 C CA . VAL A 1 431 ? 2.221 6.247 -3.818 1.00 94.25 431 VAL A CA 1
ATOM 3435 C C . VAL A 1 431 ? 1.218 6.520 -4.926 1.00 94.25 431 VAL A C 1
ATOM 3437 O O . VAL A 1 431 ? 0.125 5.956 -4.966 1.00 94.25 431 VAL A O 1
ATOM 3440 N N . GLY A 1 432 ? 1.576 7.408 -5.848 1.00 95.69 432 GLY A N 1
ATOM 3441 C CA . GLY A 1 432 ? 0.673 7.785 -6.918 1.00 95.69 432 GLY A CA 1
ATOM 3442 C C . GLY A 1 432 ? 0.487 6.673 -7.957 1.00 95.69 432 GLY A C 1
ATOM 3443 O O . GLY A 1 432 ? -0.620 6.497 -8.468 1.00 95.69 432 GLY A O 1
ATOM 3444 N N . LEU A 1 433 ? 1.510 5.853 -8.213 1.00 97.44 433 LEU A N 1
ATOM 3445 C CA . LEU A 1 433 ? 1.362 4.643 -9.023 1.00 97.44 433 LEU A CA 1
ATOM 3446 C C . LEU A 1 433 ? 0.463 3.606 -8.337 1.00 97.44 433 LEU A C 1
ATOM 3448 O O . LEU A 1 433 ? -0.355 2.989 -9.019 1.00 97.44 433 LEU A O 1
ATOM 3452 N N . ASP A 1 434 ? 0.542 3.451 -7.012 1.00 97.25 434 ASP A N 1
ATOM 3453 C CA . ASP A 1 434 ? -0.419 2.641 -6.248 1.00 97.25 434 ASP A CA 1
ATOM 3454 C C . ASP A 1 434 ? -1.855 3.189 -6.374 1.00 97.25 434 ASP A C 1
ATOM 3456 O O . ASP A 1 434 ? -2.802 2.426 -6.596 1.00 97.25 434 ASP A O 1
ATOM 3460 N N . LEU A 1 435 ? -2.043 4.513 -6.305 1.00 97.38 435 LEU A N 1
ATOM 3461 C CA . LEU A 1 435 ? -3.345 5.157 -6.527 1.00 97.38 435 LEU A CA 1
ATOM 3462 C C . LEU A 1 435 ? -3.886 4.875 -7.934 1.00 97.38 435 LEU A C 1
ATOM 3464 O O . LEU A 1 435 ? -5.048 4.484 -8.076 1.00 97.38 435 LEU A O 1
ATOM 3468 N N . ALA A 1 436 ? -3.062 5.020 -8.971 1.00 97.94 436 ALA A N 1
ATOM 3469 C CA . ALA A 1 436 ? -3.472 4.743 -10.343 1.00 97.94 436 ALA A CA 1
ATOM 3470 C C . ALA A 1 436 ? -3.816 3.266 -10.552 1.00 97.94 436 ALA A C 1
ATOM 3472 O O . ALA A 1 436 ? -4.907 2.956 -11.033 1.00 97.94 436 ALA A O 1
ATOM 3473 N N . PHE A 1 437 ? -2.942 2.352 -10.128 1.00 98.50 437 PHE A N 1
ATOM 3474 C CA . PHE A 1 437 ? -3.179 0.918 -10.265 1.00 98.50 437 PHE A CA 1
ATOM 3475 C C . PHE A 1 437 ? -4.448 0.477 -9.522 1.00 98.50 437 PHE A C 1
ATOM 3477 O O . PHE A 1 437 ? -5.256 -0.284 -10.062 1.00 98.50 437 PHE A O 1
ATOM 3484 N N . SER A 1 438 ? -4.665 0.990 -8.308 1.00 98.06 438 SER A N 1
ATOM 3485 C CA . SER A 1 438 ? -5.836 0.673 -7.484 1.00 98.06 438 SER A CA 1
ATOM 3486 C C . SER A 1 438 ? -7.141 1.230 -8.050 1.00 98.06 438 SER A C 1
ATOM 3488 O O . SER A 1 438 ? -8.120 0.491 -8.173 1.00 98.06 438 SER A O 1
ATOM 3490 N N . GLY A 1 439 ? -7.155 2.506 -8.447 1.00 98.38 439 GLY A N 1
ATOM 3491 C CA . GLY A 1 439 ? -8.318 3.150 -9.053 1.00 98.38 439 GLY A CA 1
ATOM 3492 C C . GLY A 1 439 ? -8.703 2.474 -10.366 1.00 98.38 439 GLY A C 1
ATOM 3493 O O . GLY A 1 439 ? -9.868 2.138 -10.577 1.00 98.38 439 GLY A O 1
ATOM 3494 N N . TYR A 1 440 ? -7.722 2.185 -11.221 1.00 98.69 440 TYR A N 1
ATOM 3495 C CA . TYR A 1 440 ? -7.988 1.525 -12.493 1.00 98.69 440 TYR A CA 1
ATOM 3496 C C . TYR A 1 440 ? -8.480 0.086 -12.293 1.00 98.69 440 TYR A C 1
ATOM 3498 O O . TYR A 1 440 ? -9.497 -0.293 -12.871 1.00 98.69 440 TYR A O 1
ATOM 3506 N N . SER A 1 441 ? -7.834 -0.688 -11.410 1.00 98.62 441 SER A N 1
ATOM 3507 C CA . SER A 1 441 ? -8.253 -2.061 -11.091 1.00 98.62 441 SER A CA 1
ATOM 3508 C C . SER A 1 441 ? -9.679 -2.113 -10.544 1.00 98.62 441 SER A C 1
ATOM 3510 O O . SER A 1 441 ? -10.482 -2.905 -11.031 1.00 98.62 441 SER A O 1
ATOM 3512 N N . LEU A 1 442 ? -10.034 -1.246 -9.585 1.00 98.75 442 LEU A N 1
ATOM 3513 C CA . LEU A 1 442 ? -11.404 -1.166 -9.067 1.00 98.75 442 LEU A CA 1
ATOM 3514 C C . LEU A 1 442 ? -12.400 -0.833 -10.184 1.00 98.75 442 LEU A C 1
ATOM 3516 O O . LEU A 1 442 ? -13.472 -1.429 -10.263 1.00 98.75 442 LEU A O 1
ATOM 3520 N N . GLY A 1 443 ? -12.042 0.114 -11.047 1.00 98.62 443 GLY A N 1
ATOM 3521 C CA . GLY A 1 443 ? -12.873 0.505 -12.171 1.00 98.62 443 GLY A CA 1
ATOM 3522 C C . GLY A 1 443 ? -13.099 -0.605 -13.188 1.00 98.62 443 GLY A C 1
ATOM 3523 O O . GLY A 1 443 ? -14.201 -0.702 -13.718 1.00 98.62 443 GLY A O 1
ATOM 3524 N N . CYS A 1 444 ? -12.110 -1.459 -13.446 1.00 98.62 444 CYS A N 1
ATOM 3525 C CA . CYS A 1 444 ? -12.304 -2.672 -14.240 1.00 98.62 444 CYS A CA 1
ATOM 3526 C C . CYS A 1 444 ? -13.220 -3.670 -13.517 1.00 98.62 444 CYS A C 1
ATOM 3528 O O . CYS A 1 444 ? -14.240 -4.075 -14.058 1.00 98.62 444 CYS A O 1
ATOM 3530 N N . LEU A 1 445 ? -12.919 -3.997 -12.257 1.00 98.31 445 LEU A N 1
ATOM 3531 C CA . LEU A 1 445 ? -13.665 -4.989 -11.469 1.00 98.31 445 LEU A CA 1
ATOM 3532 C C . LEU A 1 445 ? -15.153 -4.643 -11.285 1.00 98.31 445 LEU A C 1
ATOM 3534 O O . LEU A 1 445 ? -15.980 -5.541 -11.143 1.00 98.31 445 LEU A O 1
ATOM 3538 N N . GLN A 1 446 ? -15.494 -3.352 -11.274 1.00 98.19 446 GLN A N 1
ATOM 3539 C CA . GLN A 1 446 ? -16.866 -2.851 -11.138 1.00 98.19 446 GLN A CA 1
ATOM 3540 C C . GLN A 1 446 ? -17.495 -2.401 -12.461 1.00 98.19 446 GLN A C 1
ATOM 3542 O O . GLN A 1 446 ? -18.614 -1.889 -12.443 1.00 98.19 446 GLN A O 1
ATOM 3547 N N . GLU A 1 447 ? -16.774 -2.508 -13.581 1.00 97.88 447 GLU A N 1
ATOM 3548 C CA . GLU A 1 447 ? -17.160 -1.906 -14.862 1.00 97.88 447 GLU A CA 1
ATOM 3549 C C . GLU A 1 447 ? -17.595 -0.432 -14.728 1.00 97.88 447 GLU A C 1
ATOM 3551 O O . GLU A 1 447 ? -18.572 0.037 -15.311 1.00 97.88 447 GLU A O 1
ATOM 3556 N N . ASN A 1 448 ? -16.836 0.330 -13.936 1.00 97.69 448 ASN A N 1
ATOM 3557 C CA . ASN A 1 448 ? -17.095 1.730 -13.632 1.00 97.69 448 ASN A CA 1
ATOM 3558 C C . ASN A 1 448 ? -15.993 2.630 -14.204 1.00 97.69 448 ASN A C 1
ATOM 3560 O O . ASN A 1 448 ? -14.848 2.619 -13.749 1.00 97.69 448 ASN A O 1
ATOM 3564 N N . ALA A 1 449 ? -16.362 3.479 -15.162 1.00 98.00 449 ALA A N 1
ATOM 3565 C CA . ALA A 1 449 ? -15.427 4.386 -15.818 1.00 98.00 449 ALA A CA 1
ATOM 3566 C C . ALA A 1 449 ? -14.897 5.506 -14.903 1.00 98.00 449 ALA A C 1
ATOM 3568 O O . ALA A 1 449 ? -13.827 6.047 -15.165 1.00 98.00 449 ALA A O 1
ATOM 3569 N N . ALA A 1 450 ? -15.621 5.899 -13.849 1.00 97.94 450 ALA A N 1
ATOM 3570 C CA . ALA A 1 450 ? -15.227 7.028 -13.004 1.00 97.94 450 ALA A CA 1
ATOM 3571 C C . ALA A 1 450 ? -13.863 6.828 -12.301 1.00 97.94 450 ALA A C 1
ATOM 3573 O O . ALA A 1 450 ? -12.985 7.673 -12.494 1.00 97.94 450 ALA A O 1
ATOM 3574 N N . PRO A 1 451 ? -13.616 5.732 -11.554 1.00 98.38 451 PRO A N 1
ATOM 3575 C CA . PRO A 1 451 ? -12.298 5.461 -10.978 1.00 98.38 451 PRO A CA 1
ATOM 3576 C C . PRO A 1 451 ? -11.202 5.252 -12.042 1.00 98.38 451 PRO A C 1
ATOM 3578 O O . PRO A 1 451 ? -10.087 5.737 -11.849 1.00 98.38 451 PRO A O 1
ATOM 3581 N N . ARG A 1 452 ? -11.508 4.640 -13.203 1.00 98.50 452 ARG A N 1
ATOM 3582 C CA . ARG A 1 452 ? -10.538 4.497 -14.313 1.00 98.50 452 ARG A CA 1
ATOM 3583 C C . ARG A 1 452 ? -10.084 5.846 -14.863 1.00 98.50 452 ARG A C 1
ATOM 3585 O O . ARG A 1 452 ? -8.891 6.062 -15.052 1.00 98.50 452 ARG A O 1
ATOM 3592 N N . LYS A 1 453 ? -11.015 6.789 -15.046 1.00 98.19 453 LYS A N 1
ATOM 3593 C CA . LYS A 1 453 ? -10.708 8.158 -15.491 1.00 98.19 453 LYS A CA 1
ATOM 3594 C C . LYS A 1 453 ? -9.852 8.927 -14.483 1.00 98.19 453 LYS A C 1
ATOM 3596 O O . LYS A 1 453 ? -9.001 9.709 -14.896 1.00 98.19 453 LYS A O 1
ATOM 3601 N N . TRP A 1 454 ? -10.056 8.723 -13.181 1.00 98.25 454 TRP A N 1
ATOM 3602 C CA . TRP A 1 454 ? -9.206 9.331 -12.150 1.00 98.25 454 TRP A CA 1
ATOM 3603 C C . TRP A 1 454 ? -7.802 8.716 -12.120 1.00 98.25 454 TRP A C 1
ATOM 3605 O O . TRP A 1 454 ? -6.823 9.456 -12.046 1.00 98.25 454 TRP A O 1
ATOM 3615 N N . ALA A 1 455 ? -7.679 7.398 -12.274 1.00 98.19 455 ALA A N 1
ATOM 3616 C CA . ALA A 1 455 ? -6.382 6.739 -12.414 1.00 98.19 455 ALA A CA 1
ATOM 3617 C C . ALA A 1 455 ? -5.613 7.203 -13.667 1.00 98.19 455 ALA A C 1
ATOM 3619 O O . ALA A 1 455 ? -4.445 7.581 -13.574 1.00 98.19 455 ALA A O 1
ATOM 3620 N N . ASP A 1 456 ? -6.278 7.259 -14.823 1.00 97.88 456 ASP A N 1
ATOM 3621 C CA . ASP A 1 456 ? -5.716 7.814 -16.062 1.00 97.88 456 ASP A CA 1
ATOM 3622 C C . ASP A 1 456 ? -5.320 9.291 -15.892 1.00 97.88 456 ASP A C 1
ATOM 3624 O O . ASP A 1 456 ? -4.246 9.709 -16.328 1.00 97.88 456 ASP A O 1
ATOM 3628 N N . ARG A 1 457 ? -6.130 10.085 -15.174 1.00 97.06 457 ARG A N 1
ATOM 3629 C CA . ARG A 1 457 ? -5.772 11.466 -14.829 1.00 97.06 457 ARG A CA 1
ATOM 3630 C C . ARG A 1 457 ? -4.444 11.530 -14.085 1.00 97.06 457 ARG A C 1
ATOM 3632 O O . ARG A 1 457 ? -3.612 12.346 -14.474 1.00 97.06 457 ARG A O 1
ATOM 3639 N N . TYR A 1 458 ? -4.241 10.719 -13.047 1.00 97.62 458 TYR A N 1
ATOM 3640 C CA . TYR A 1 458 ? -2.970 10.714 -12.320 1.00 97.62 458 TYR A CA 1
ATOM 3641 C C . TYR A 1 458 ? -1.788 10.473 -13.270 1.00 97.62 458 TYR A C 1
ATOM 3643 O O . TYR A 1 458 ? -0.845 11.262 -13.290 1.00 97.62 458 TYR A O 1
ATOM 3651 N N . LEU A 1 459 ? -1.870 9.445 -14.121 1.00 97.88 459 LEU A N 1
ATOM 3652 C CA . LEU A 1 459 ? -0.798 9.099 -15.064 1.00 97.88 459 LEU A CA 1
ATOM 3653 C C . LEU A 1 459 ? -0.548 10.219 -16.089 1.00 97.88 459 LEU A C 1
ATOM 3655 O O . LEU A 1 459 ? 0.597 10.504 -16.452 1.00 97.88 459 LEU A O 1
ATOM 3659 N N . LYS A 1 460 ? -1.600 10.917 -16.526 1.00 97.25 460 LYS A N 1
ATOM 3660 C CA . LYS A 1 460 ? -1.486 12.103 -17.388 1.00 97.25 460 LYS A CA 1
ATOM 3661 C C . LYS A 1 460 ? -0.827 13.282 -16.679 1.00 97.25 460 LYS A C 1
ATOM 3663 O O . LYS A 1 460 ? 0.012 13.935 -17.286 1.00 97.25 460 LYS A O 1
ATOM 3668 N N . VAL A 1 461 ? -1.176 13.545 -15.421 1.00 96.81 461 VAL A N 1
ATOM 3669 C CA . VAL A 1 461 ? -0.572 14.613 -14.606 1.00 96.81 461 VAL A CA 1
ATOM 3670 C C . VAL A 1 461 ? 0.907 14.309 -14.339 1.00 96.81 461 VAL A C 1
ATOM 3672 O O . VAL A 1 461 ? 1.755 15.167 -14.553 1.00 96.81 461 VAL A O 1
ATOM 3675 N N . LEU A 1 462 ? 1.251 13.068 -13.996 1.00 96.38 462 LEU A N 1
ATOM 3676 C CA . LEU A 1 462 ? 2.638 12.638 -13.819 1.00 96.38 462 LEU A CA 1
ATOM 3677 C C . LEU A 1 462 ? 3.466 12.792 -15.104 1.00 96.38 462 LEU A C 1
ATOM 3679 O O . LEU A 1 462 ? 4.511 13.442 -15.111 1.00 96.38 462 LEU A O 1
ATOM 3683 N N . SER A 1 463 ? 2.972 12.250 -16.218 1.00 96.69 463 SER A N 1
ATOM 3684 C CA . SER A 1 463 ? 3.665 12.314 -17.512 1.00 96.69 463 SER A CA 1
ATOM 3685 C C . SER A 1 463 ? 3.654 13.708 -18.157 1.00 96.69 463 SER A C 1
ATOM 3687 O O . SER A 1 463 ? 4.443 13.968 -19.072 1.00 96.69 463 SER A O 1
ATOM 3689 N N . TYR A 1 464 ? 2.799 14.629 -17.700 1.00 96.06 464 TYR A N 1
ATOM 3690 C CA . TYR A 1 464 ? 2.838 16.043 -18.089 1.00 96.06 464 TYR A CA 1
ATOM 3691 C C . TYR A 1 464 ? 4.158 16.697 -17.661 1.00 96.06 464 TYR A C 1
ATOM 3693 O O . TYR A 1 464 ? 4.719 17.484 -18.418 1.00 96.06 464 TYR A O 1
ATOM 3701 N N . HIS A 1 465 ? 4.696 16.307 -16.502 1.00 93.94 465 HIS A N 1
ATOM 3702 C CA . HIS A 1 465 ? 5.944 16.833 -15.941 1.00 93.94 465 HIS A CA 1
ATOM 3703 C C . HIS A 1 465 ? 7.211 16.096 -16.411 1.00 93.94 465 HIS A C 1
ATOM 3705 O O . HIS A 1 465 ? 8.292 16.326 -15.863 1.00 93.94 465 HIS A O 1
ATOM 3711 N N . ARG A 1 466 ? 7.102 15.213 -17.413 1.00 96.69 466 ARG A N 1
ATOM 3712 C CA . ARG A 1 466 ? 8.260 14.512 -17.985 1.00 96.69 466 ARG A CA 1
ATOM 3713 C C . ARG A 1 466 ? 9.267 15.486 -18.591 1.00 96.69 466 ARG A C 1
ATOM 3715 O O . ARG A 1 466 ? 8.907 16.559 -19.075 1.00 96.69 466 ARG A O 1
ATOM 3722 N N . ASP A 1 467 ? 10.529 15.086 -18.606 1.00 97.69 467 ASP A N 1
ATOM 3723 C CA . ASP A 1 467 ? 11.571 15.865 -19.255 1.00 97.69 467 ASP A CA 1
ATOM 3724 C C . ASP A 1 467 ? 11.338 15.955 -20.777 1.00 97.69 467 ASP A C 1
ATOM 3726 O O . ASP A 1 467 ? 11.114 14.927 -21.414 1.00 97.69 467 ASP A O 1
ATOM 3730 N N . PRO A 1 468 ? 11.392 17.146 -21.399 1.00 96.44 468 PRO A N 1
ATOM 3731 C CA . PRO A 1 468 ? 11.092 17.290 -22.824 1.00 96.44 468 PRO A CA 1
ATOM 3732 C C . PRO A 1 468 ? 12.158 16.687 -23.750 1.00 96.44 468 PRO A C 1
ATOM 3734 O O . PRO A 1 468 ? 11.861 16.438 -24.916 1.00 96.44 468 PRO A O 1
ATOM 3737 N N . LYS A 1 469 ? 13.390 16.464 -23.272 1.00 96.69 469 LYS A N 1
ATOM 3738 C CA . LYS A 1 469 ? 14.490 15.917 -24.076 1.00 96.69 469 LYS A CA 1
ATOM 3739 C C . LYS A 1 469 ? 14.522 14.395 -24.011 1.00 96.69 469 LYS A C 1
ATOM 3741 O O . LYS A 1 469 ? 14.699 13.747 -25.037 1.00 96.69 469 LYS A O 1
ATOM 3746 N N . THR A 1 470 ? 14.380 13.825 -22.820 1.00 98.25 470 THR A N 1
ATOM 3747 C CA . THR A 1 470 ? 14.505 12.372 -22.610 1.00 98.25 470 THR A CA 1
ATOM 3748 C C . THR A 1 470 ? 13.167 11.665 -22.431 1.00 98.25 470 THR A C 1
ATOM 3750 O O . THR A 1 470 ? 13.132 10.443 -22.433 1.00 98.25 470 THR A O 1
ATOM 3753 N N . SER A 1 471 ? 12.067 12.400 -22.253 1.00 98.19 471 SER A N 1
ATOM 3754 C CA . SER A 1 471 ? 10.747 11.870 -21.875 1.00 98.19 471 SER A CA 1
ATOM 3755 C C . SER A 1 471 ? 10.703 11.154 -20.521 1.00 98.19 471 SER A C 1
ATOM 3757 O O . SER A 1 471 ? 9.701 10.512 -20.205 1.00 98.19 471 SER A O 1
ATOM 3759 N N . ILE A 1 472 ? 11.740 11.285 -19.685 1.00 98.50 472 ILE A N 1
ATOM 3760 C CA . ILE A 1 472 ? 11.790 10.633 -18.373 1.00 98.50 472 ILE A CA 1
ATOM 3761 C C . ILE A 1 472 ? 10.815 11.313 -17.408 1.00 98.50 472 ILE A C 1
ATOM 3763 O O . ILE A 1 472 ? 10.803 12.539 -17.286 1.00 98.50 472 ILE A O 1
ATOM 3767 N N . TRP A 1 473 ? 9.985 10.520 -16.725 1.00 97.69 473 TRP A N 1
ATOM 3768 C CA . TRP A 1 473 ? 9.017 11.027 -15.748 1.00 97.69 473 TRP A CA 1
ATOM 3769 C C . TRP A 1 473 ? 9.707 11.375 -14.419 1.00 97.69 473 TRP A C 1
ATOM 3771 O O . TRP A 1 473 ? 10.712 10.749 -14.068 1.00 97.69 473 TRP A O 1
ATOM 3781 N N . PRO A 1 474 ? 9.201 12.370 -13.672 1.00 95.94 474 PRO A N 1
ATOM 3782 C CA . PRO A 1 474 ? 9.841 12.814 -12.441 1.00 95.94 474 PRO A CA 1
ATOM 3783 C C . PRO A 1 474 ? 9.572 11.874 -11.255 1.00 95.94 474 PRO A C 1
ATOM 3785 O O . PRO A 1 474 ? 8.539 11.213 -11.186 1.00 95.94 474 PRO A O 1
ATOM 3788 N N . MET A 1 475 ? 10.502 11.835 -10.294 1.00 94.12 475 MET A N 1
ATOM 3789 C CA . MET A 1 475 ? 10.415 10.992 -9.085 1.00 94.12 475 MET A CA 1
ATOM 3790 C C . MET A 1 475 ? 9.434 11.540 -8.040 1.00 94.12 475 MET A C 1
ATOM 3792 O O . MET A 1 475 ? 8.956 10.815 -7.167 1.00 94.12 475 MET A O 1
ATOM 3796 N N . LEU A 1 476 ? 9.128 12.834 -8.131 1.00 93.25 476 LEU A N 1
ATOM 3797 C CA . LEU A 1 476 ? 8.062 13.501 -7.394 1.00 93.25 476 LEU A CA 1
ATOM 3798 C C . LEU A 1 476 ? 7.190 14.250 -8.392 1.00 93.25 476 LEU A C 1
ATOM 3800 O O . LEU A 1 476 ? 7.682 14.737 -9.407 1.00 93.25 476 LEU A O 1
ATOM 3804 N N . LEU A 1 477 ? 5.912 14.412 -8.080 1.00 92.62 477 LEU A N 1
ATOM 3805 C CA . LEU A 1 477 ? 5.005 15.085 -8.998 1.00 92.62 477 LEU A CA 1
ATOM 3806 C C . LEU A 1 477 ? 5.320 16.584 -9.165 1.00 92.62 477 LEU A C 1
ATOM 3808 O O . LEU A 1 477 ? 5.252 17.117 -10.269 1.00 92.62 477 LEU A O 1
ATOM 3812 N N . TYR A 1 478 ? 5.721 17.246 -8.077 1.00 93.88 478 TYR A N 1
ATOM 3813 C CA . TYR A 1 478 ? 6.028 18.677 -8.030 1.00 93.88 478 TYR A CA 1
ATOM 3814 C C . TYR A 1 478 ? 7.310 18.937 -7.239 1.00 93.88 478 TYR A C 1
ATOM 3816 O O . TYR A 1 478 ? 7.706 18.124 -6.405 1.00 93.88 478 TYR A O 1
ATOM 3824 N N . THR A 1 479 ? 7.960 20.080 -7.477 1.00 92.25 479 THR A N 1
ATOM 3825 C CA . THR A 1 479 ? 9.182 20.455 -6.745 1.00 92.25 479 THR A CA 1
ATOM 3826 C C . THR A 1 479 ? 8.837 21.065 -5.376 1.00 92.25 479 THR A C 1
ATOM 3828 O O . THR A 1 479 ? 8.204 22.125 -5.359 1.00 92.25 479 THR A O 1
ATOM 3831 N N . PRO A 1 480 ? 9.266 20.475 -4.243 1.00 89.81 480 PRO A N 1
ATOM 3832 C CA . PRO A 1 480 ? 9.099 21.081 -2.920 1.00 89.81 480 PRO A CA 1
ATOM 3833 C C . PRO A 1 480 ? 10.214 22.092 -2.602 1.00 89.81 480 PRO A C 1
ATOM 3835 O O . PRO A 1 480 ? 11.259 22.107 -3.258 1.00 89.81 480 PRO A O 1
ATOM 3838 N N . SER A 1 481 ? 10.048 22.899 -1.548 1.00 83.38 481 SER A N 1
ATOM 3839 C CA . SER A 1 481 ? 11.111 23.778 -1.021 1.00 83.38 481 SER A CA 1
ATOM 3840 C C . SER A 1 481 ? 12.151 23.064 -0.139 1.00 83.38 481 SER A C 1
ATOM 3842 O O . SER A 1 481 ? 13.045 23.706 0.421 1.00 83.38 481 SER A O 1
ATOM 3844 N N . ILE A 1 482 ? 12.062 21.737 -0.004 1.00 76.81 482 ILE A N 1
ATOM 3845 C CA . ILE A 1 482 ? 12.912 20.949 0.894 1.00 76.81 482 ILE A CA 1
ATOM 3846 C C . ILE A 1 482 ? 14.387 21.071 0.497 1.00 76.81 482 ILE A C 1
ATOM 3848 O O . ILE A 1 482 ? 14.791 20.847 -0.646 1.00 76.81 482 ILE A O 1
ATOM 3852 N N . ARG A 1 483 ? 15.226 21.401 1.486 1.00 73.19 483 ARG A N 1
ATOM 3853 C CA . ARG A 1 483 ? 16.668 21.568 1.288 1.00 73.19 483 ARG A CA 1
ATOM 3854 C C . ARG A 1 483 ? 17.389 20.232 1.323 1.00 73.19 483 ARG A C 1
ATOM 3856 O O . ARG A 1 483 ? 17.812 19.724 2.355 1.00 73.19 483 ARG A O 1
ATOM 3863 N N . ARG A 1 484 ? 17.560 19.715 0.120 1.00 86.44 484 ARG A N 1
ATOM 3864 C CA . ARG A 1 484 ? 18.303 18.510 -0.238 1.00 86.44 484 ARG A CA 1
ATOM 3865 C C . ARG A 1 484 ? 19.793 18.749 -0.506 1.00 86.44 484 ARG A C 1
ATOM 3867 O O . ARG A 1 484 ? 20.528 17.813 -0.800 1.00 86.44 484 ARG A O 1
ATOM 3874 N N . HIS A 1 485 ? 20.211 20.005 -0.364 1.00 92.00 485 HIS A N 1
ATOM 3875 C CA . HIS A 1 485 ? 21.532 20.516 -0.704 1.00 92.00 485 HIS A CA 1
ATOM 3876 C C . HIS A 1 485 ? 21.936 20.231 -2.164 1.00 92.00 485 HIS A C 1
ATOM 3878 O O . HIS A 1 485 ? 23.058 19.847 -2.479 1.00 92.00 485 HIS A O 1
ATOM 3884 N N . LEU A 1 486 ? 20.974 20.398 -3.080 1.00 92.88 486 LEU A N 1
ATOM 3885 C CA . LEU A 1 486 ? 21.156 20.163 -4.517 1.00 92.88 486 LEU A CA 1
ATOM 3886 C C . LEU A 1 486 ? 22.057 21.208 -5.189 1.00 92.88 486 LEU A C 1
ATOM 3888 O O . LEU A 1 486 ? 22.424 21.041 -6.350 1.00 92.88 486 LEU A O 1
ATOM 3892 N N . GLU A 1 487 ? 22.425 22.274 -4.477 1.00 92.38 487 GLU A N 1
ATOM 3893 C CA . GLU A 1 487 ? 23.405 23.275 -4.901 1.00 92.38 487 GLU A CA 1
ATOM 3894 C C . GLU A 1 487 ? 24.721 22.614 -5.327 1.00 92.38 487 GLU A C 1
ATOM 3896 O O . GLU A 1 487 ? 25.307 23.032 -6.317 1.00 92.38 487 GLU A O 1
ATOM 3901 N N . VAL A 1 488 ? 25.109 21.510 -4.678 1.00 93.50 488 VAL A N 1
ATOM 3902 C CA . VAL A 1 488 ? 26.283 20.702 -5.043 1.00 93.50 488 VAL A CA 1
ATOM 3903 C C . VAL A 1 488 ? 26.252 20.279 -6.514 1.00 93.50 488 VAL A C 1
ATOM 3905 O O . VAL A 1 488 ? 27.240 20.433 -7.229 1.00 93.50 488 VAL A O 1
ATOM 3908 N N . TYR A 1 489 ? 25.105 19.795 -6.990 1.00 95.25 489 TYR A N 1
ATOM 3909 C CA . TYR A 1 489 ? 24.940 19.419 -8.391 1.00 95.25 489 TYR A CA 1
ATOM 3910 C C . TYR A 1 489 ? 24.695 20.616 -9.302 1.00 95.25 489 TYR A C 1
ATOM 3912 O O . TYR A 1 489 ? 25.194 20.607 -10.418 1.00 95.25 489 TYR A O 1
ATOM 3920 N N . ARG A 1 490 ? 23.999 21.665 -8.853 1.00 95.44 490 ARG A N 1
ATOM 3921 C CA . ARG A 1 490 ? 23.825 22.882 -9.671 1.00 95.44 490 ARG A CA 1
ATOM 3922 C C . ARG A 1 490 ? 25.152 23.578 -9.963 1.00 95.44 490 ARG A C 1
ATOM 3924 O O . ARG A 1 490 ? 25.333 24.102 -11.050 1.00 95.44 490 ARG A O 1
ATOM 3931 N N . GLU A 1 491 ? 26.080 23.575 -9.013 1.00 95.00 491 GLU A N 1
ATOM 3932 C CA . GLU A 1 491 ? 27.421 24.133 -9.205 1.00 95.00 491 GLU A CA 1
ATOM 3933 C C . GLU A 1 491 ? 28.288 23.255 -10.114 1.00 95.00 491 GLU A C 1
ATOM 3935 O O . GLU A 1 491 ? 29.033 23.773 -10.942 1.00 95.00 491 GLU A O 1
ATOM 3940 N N . ALA A 1 492 ? 28.210 21.930 -9.957 1.00 95.81 492 ALA A N 1
ATOM 3941 C CA . ALA A 1 492 ? 29.000 20.988 -10.748 1.00 95.81 492 ALA A CA 1
ATOM 3942 C C . ALA A 1 492 ? 28.473 20.810 -12.182 1.00 95.81 492 ALA A C 1
ATOM 3944 O O . ALA A 1 492 ? 29.251 20.540 -13.095 1.00 95.81 492 ALA A O 1
ATOM 3945 N N . PHE A 1 493 ? 27.164 20.973 -12.370 1.00 96.88 493 PHE A N 1
ATOM 3946 C CA . PHE A 1 493 ? 26.440 20.753 -13.618 1.00 96.88 493 PHE A CA 1
ATOM 3947 C C . PHE A 1 493 ? 25.485 21.935 -13.885 1.00 96.88 493 PHE A C 1
ATOM 3949 O O . PHE A 1 493 ? 24.267 21.769 -13.814 1.00 96.88 493 PHE A O 1
ATOM 3956 N N . PRO A 1 494 ? 26.010 23.141 -14.180 1.00 96.06 494 PRO A N 1
ATOM 3957 C CA . PRO A 1 494 ? 25.212 24.372 -14.264 1.00 96.06 494 PRO A CA 1
ATOM 3958 C C . PRO A 1 494 ? 24.152 24.369 -15.373 1.00 96.06 494 PRO A C 1
ATOM 3960 O O . PRO A 1 494 ? 23.139 25.050 -15.249 1.00 96.06 494 PRO A O 1
ATOM 3963 N N . GLU A 1 495 ? 24.355 23.569 -16.421 1.00 95.62 495 GLU A N 1
ATOM 3964 C CA . GLU A 1 495 ? 23.401 23.415 -17.528 1.00 95.62 495 GLU A CA 1
ATOM 3965 C C . GLU A 1 495 ? 22.271 22.416 -17.219 1.00 95.62 495 GLU A C 1
ATOM 3967 O O . GLU A 1 495 ? 21.287 22.339 -17.955 1.00 95.62 495 GLU A O 1
ATOM 3972 N N . ALA A 1 496 ? 22.401 21.628 -16.146 1.00 95.75 496 ALA A N 1
ATOM 3973 C CA . ALA A 1 496 ? 21.404 20.640 -15.763 1.00 95.75 496 ALA A CA 1
ATOM 3974 C C . ALA A 1 496 ? 20.275 21.288 -14.956 1.00 95.75 496 ALA A C 1
ATOM 3976 O O . ALA A 1 496 ? 20.496 22.068 -14.024 1.00 95.75 496 ALA A O 1
ATOM 3977 N N . ASN A 1 497 ? 19.033 20.902 -15.242 1.00 92.88 497 ASN A N 1
ATOM 3978 C CA . ASN A 1 497 ? 17.888 21.370 -14.464 1.00 92.88 497 ASN A CA 1
ATOM 3979 C C . ASN A 1 497 ? 17.743 20.523 -13.189 1.00 92.88 497 ASN A C 1
ATOM 3981 O O . ASN A 1 497 ? 16.971 19.562 -13.143 1.00 92.88 497 ASN A O 1
ATOM 3985 N N . VAL A 1 498 ? 18.526 20.855 -12.159 1.00 94.75 498 VAL A N 1
ATOM 3986 C CA . VAL A 1 498 ? 18.588 20.086 -10.908 1.00 94.75 498 VAL A CA 1
ATOM 3987 C C . VAL A 1 498 ? 17.507 20.530 -9.916 1.00 94.75 498 VAL A C 1
ATOM 3989 O O . VAL A 1 498 ? 17.617 21.547 -9.214 1.00 94.75 498 VAL A O 1
ATOM 3992 N N . THR A 1 499 ? 16.492 19.684 -9.778 1.00 93.25 499 THR A N 1
ATOM 3993 C CA . THR A 1 499 ? 15.477 19.732 -8.718 1.00 93.25 499 THR A CA 1
ATOM 3994 C C . THR A 1 499 ? 15.280 18.335 -8.127 1.00 93.25 499 THR A C 1
ATOM 3996 O O . THR A 1 499 ? 15.643 17.346 -8.756 1.00 93.25 499 THR A O 1
ATOM 3999 N N . GLU A 1 500 ? 14.719 18.228 -6.918 1.00 91.62 500 GLU A N 1
ATOM 4000 C CA . GLU A 1 500 ? 14.500 16.922 -6.265 1.00 91.62 500 GLU A CA 1
ATOM 4001 C C . GLU A 1 500 ? 13.704 15.929 -7.137 1.00 91.62 500 GLU A C 1
ATOM 4003 O O . GLU A 1 500 ? 14.153 14.791 -7.264 1.00 91.62 500 GLU A O 1
ATOM 4008 N N . PRO A 1 501 ? 12.620 16.331 -7.838 1.00 94.12 501 PRO A N 1
ATOM 4009 C CA . PRO A 1 501 ? 11.920 15.444 -8.770 1.00 94.12 501 PRO A CA 1
ATOM 4010 C C . PRO A 1 501 ? 12.779 14.911 -9.920 1.00 94.12 501 PRO A C 1
ATOM 4012 O O . PRO A 1 501 ? 12.377 13.958 -10.585 1.00 94.12 501 PRO A O 1
ATOM 4015 N N . ARG A 1 502 ? 13.917 15.556 -10.205 1.00 95.56 502 ARG A N 1
ATOM 4016 C CA . ARG A 1 502 ? 14.693 15.336 -11.423 1.00 95.56 502 ARG A CA 1
ATOM 4017 C C . ARG A 1 502 ? 15.979 14.532 -11.238 1.00 95.56 502 ARG A C 1
ATOM 4019 O O . ARG A 1 502 ? 16.676 14.293 -12.220 1.00 95.56 502 ARG A O 1
ATOM 4026 N N . VAL A 1 503 ? 16.308 14.128 -10.015 1.00 95.38 503 VAL A N 1
ATOM 4027 C CA . VAL A 1 503 ? 17.570 13.450 -9.684 1.00 95.38 503 VAL A CA 1
ATOM 4028 C C . VAL A 1 503 ? 17.316 11.949 -9.511 1.00 95.38 503 VAL A C 1
ATOM 4030 O O . VAL A 1 503 ? 16.530 11.557 -8.652 1.00 95.38 503 VAL A O 1
ATOM 4033 N N . ILE A 1 504 ? 18.002 11.105 -10.289 1.00 95.50 504 ILE A N 1
ATOM 4034 C CA . ILE A 1 504 ? 17.945 9.636 -10.187 1.00 95.50 504 ILE A CA 1
ATOM 4035 C C . ILE A 1 504 ? 19.340 9.115 -9.834 1.00 95.50 504 ILE A C 1
ATOM 4037 O O . ILE A 1 504 ? 20.221 9.008 -10.685 1.00 95.50 504 ILE A O 1
ATOM 4041 N N . ILE A 1 505 ? 19.524 8.777 -8.560 1.00 93.81 505 ILE A N 1
ATOM 4042 C CA . ILE A 1 505 ? 20.787 8.321 -7.963 1.00 93.81 505 ILE A CA 1
ATOM 4043 C C . I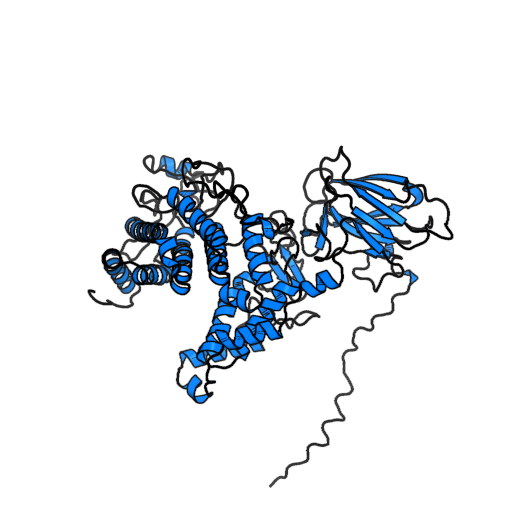LE A 1 505 ? 20.526 7.198 -6.957 1.00 93.81 505 ILE A C 1
ATOM 4045 O O . ILE A 1 505 ? 19.420 7.091 -6.420 1.00 93.81 505 ILE A O 1
ATOM 4049 N N . SER A 1 506 ? 21.560 6.423 -6.614 1.00 86.56 506 SER A N 1
ATOM 4050 C CA . SER A 1 506 ? 21.497 5.447 -5.514 1.00 86.56 506 SER A CA 1
ATOM 4051 C C . SER A 1 506 ? 20.305 4.476 -5.664 1.00 86.56 506 SER A C 1
ATOM 4053 O O . SER A 1 506 ? 20.070 3.942 -6.749 1.00 86.56 506 SER A O 1
ATOM 4055 N N . SER A 1 507 ? 19.522 4.263 -4.602 1.00 85.81 507 SER A N 1
ATOM 4056 C CA . SER A 1 507 ? 18.345 3.385 -4.562 1.00 85.81 507 SER A CA 1
ATOM 4057 C C . SER A 1 507 ? 17.265 3.705 -5.602 1.00 85.81 507 SER A C 1
ATOM 4059 O O . SER A 1 507 ? 16.505 2.806 -5.972 1.00 85.81 507 SER A O 1
ATOM 4061 N N . TRP A 1 508 ? 17.201 4.935 -6.126 1.00 90.44 508 TRP A N 1
ATOM 4062 C CA . TRP A 1 508 ? 16.242 5.282 -7.179 1.00 90.44 508 TRP A CA 1
ATOM 4063 C C . TRP A 1 508 ? 16.489 4.480 -8.456 1.00 90.44 508 TRP A C 1
ATOM 4065 O O . TRP A 1 508 ? 15.524 4.036 -9.069 1.00 90.44 508 TRP A O 1
ATOM 4075 N N . ILE A 1 509 ? 17.751 4.194 -8.802 1.00 93.75 509 ILE A N 1
ATOM 4076 C CA . ILE A 1 509 ? 18.104 3.368 -9.972 1.00 93.75 509 ILE A CA 1
ATOM 4077 C C . ILE A 1 509 ? 17.425 1.996 -9.879 1.00 93.75 509 ILE A C 1
ATOM 4079 O O . ILE A 1 509 ? 16.814 1.534 -10.838 1.00 93.75 509 ILE A O 1
ATOM 4083 N N . TYR A 1 510 ? 17.470 1.370 -8.703 1.00 92.44 510 TYR A N 1
ATOM 4084 C CA . TYR A 1 510 ? 16.876 0.052 -8.472 1.00 92.44 510 TYR A CA 1
ATOM 4085 C C . TYR A 1 510 ? 15.351 0.077 -8.320 1.00 92.44 510 TYR A C 1
ATOM 4087 O O . TYR A 1 510 ? 14.715 -0.971 -8.427 1.00 92.44 510 TYR A O 1
ATOM 4095 N N . SER A 1 511 ? 14.765 1.256 -8.109 1.00 93.88 511 SER A N 1
ATOM 4096 C CA . SER A 1 511 ? 13.314 1.446 -8.009 1.00 93.88 511 SER A CA 1
ATOM 4097 C C . SER A 1 511 ? 12.659 1.666 -9.378 1.00 93.88 511 SER A C 1
ATOM 4099 O O . SER A 1 511 ? 11.487 1.336 -9.558 1.00 93.88 511 SER A O 1
ATOM 4101 N N . MET A 1 512 ? 13.420 2.141 -10.375 1.00 95.94 512 MET A N 1
ATOM 4102 C CA . MET A 1 512 ? 12.921 2.409 -11.732 1.00 95.94 512 MET A CA 1
ATOM 4103 C C . MET A 1 512 ? 12.163 1.236 -12.370 1.00 95.94 512 MET A C 1
ATOM 4105 O O . MET A 1 512 ? 11.060 1.470 -12.872 1.00 95.94 512 MET A O 1
ATOM 4109 N N . PRO A 1 513 ? 12.654 -0.022 -12.328 1.00 97.00 513 PRO A N 1
ATOM 4110 C CA . PRO A 1 513 ? 11.907 -1.143 -12.888 1.00 97.00 513 PRO A CA 1
ATOM 4111 C C . PRO A 1 513 ? 10.536 -1.322 -12.243 1.00 97.00 513 PRO A C 1
ATOM 4113 O O . PRO A 1 513 ? 9.569 -1.620 -12.936 1.00 97.00 513 PRO A O 1
ATOM 4116 N N . THR A 1 514 ? 10.429 -1.103 -10.932 1.00 96.00 514 THR A N 1
ATOM 4117 C CA . THR A 1 514 ? 9.159 -1.196 -10.206 1.00 96.00 514 THR A CA 1
ATOM 4118 C C . THR A 1 514 ? 8.191 -0.101 -10.643 1.00 96.00 514 THR A C 1
ATOM 4120 O O . THR A 1 514 ? 7.009 -0.382 -10.828 1.00 96.00 514 THR A O 1
ATOM 4123 N N . PHE A 1 515 ? 8.665 1.124 -10.890 1.00 97.31 515 PHE A N 1
ATOM 4124 C CA . PHE A 1 515 ? 7.805 2.203 -11.389 1.00 97.31 515 PHE A CA 1
ATOM 4125 C C . PHE A 1 515 ? 7.312 1.948 -12.816 1.00 97.31 515 PHE A C 1
ATOM 4127 O O . PHE A 1 515 ? 6.137 2.180 -13.122 1.00 97.31 515 PHE A O 1
ATOM 4134 N N . PHE A 1 516 ? 8.178 1.400 -13.674 1.00 98.12 516 PHE A N 1
ATOM 4135 C CA . PHE A 1 516 ? 7.777 0.937 -15.000 1.00 98.12 516 PHE A CA 1
ATOM 4136 C C . PHE A 1 516 ? 6.700 -0.140 -14.886 1.00 98.12 516 PHE A C 1
ATOM 4138 O O . PHE A 1 516 ? 5.628 -0.011 -15.472 1.00 98.12 516 PHE A O 1
ATOM 4145 N N . LEU A 1 517 ? 6.952 -1.168 -14.075 1.00 97.38 517 LEU A N 1
ATOM 4146 C CA . LEU A 1 517 ? 6.023 -2.272 -13.854 1.00 97.38 517 LEU A CA 1
ATOM 4147 C C . LEU A 1 517 ? 4.693 -1.814 -13.244 1.00 97.38 517 LEU A C 1
ATOM 4149 O O . LEU A 1 517 ? 3.665 -2.366 -13.615 1.00 97.38 517 LEU A O 1
ATOM 4153 N N . GLY A 1 518 ? 4.677 -0.794 -12.384 1.00 95.81 518 GLY A N 1
ATOM 4154 C CA . GLY A 1 518 ? 3.441 -0.221 -11.841 1.00 95.81 518 GLY A CA 1
ATOM 4155 C C . GLY A 1 518 ? 2.541 0.384 -12.921 1.00 95.81 518 GLY A C 1
ATOM 4156 O O . GLY A 1 518 ? 1.335 0.124 -12.972 1.00 95.81 518 GLY A O 1
ATOM 4157 N N . THR A 1 519 ? 3.136 1.137 -13.850 1.00 97.75 519 THR A N 1
ATOM 4158 C CA . THR A 1 519 ? 2.395 1.723 -14.979 1.00 97.75 519 THR A CA 1
ATOM 4159 C C . THR A 1 519 ? 1.979 0.650 -15.988 1.00 97.75 519 THR A C 1
ATOM 4161 O O . THR A 1 519 ? 0.815 0.592 -16.386 1.00 97.75 519 THR A O 1
ATOM 4164 N N . LEU A 1 520 ? 2.898 -0.249 -16.358 1.00 98.19 520 LEU A N 1
ATOM 4165 C CA . LEU A 1 520 ? 2.616 -1.367 -17.267 1.00 98.19 520 LEU A CA 1
ATOM 4166 C C . LEU A 1 520 ? 1.551 -2.310 -16.693 1.00 98.19 520 LEU A C 1
ATOM 4168 O O . LEU A 1 520 ? 0.699 -2.781 -17.437 1.00 98.19 520 LEU A O 1
ATOM 4172 N N . GLY A 1 521 ? 1.534 -2.528 -15.376 1.00 97.12 521 GLY A N 1
ATOM 4173 C CA . GLY A 1 521 ? 0.505 -3.308 -14.691 1.00 97.12 521 GLY A CA 1
ATOM 4174 C C . GLY A 1 521 ? -0.886 -2.688 -14.825 1.00 97.12 521 GLY A C 1
ATOM 4175 O O . GLY A 1 521 ? -1.866 -3.405 -15.005 1.00 97.12 521 GLY A O 1
ATOM 4176 N N . THR A 1 522 ? -0.986 -1.356 -14.830 1.00 97.94 522 THR A N 1
ATOM 4177 C CA . THR A 1 522 ? -2.254 -0.655 -15.100 1.00 97.94 522 THR A CA 1
ATOM 4178 C C . THR A 1 522 ? -2.720 -0.882 -16.546 1.00 97.94 522 THR A C 1
ATOM 4180 O O . THR A 1 522 ? -3.899 -1.135 -16.787 1.00 97.94 522 THR A O 1
ATOM 4183 N N . ILE A 1 523 ? -1.792 -0.874 -17.509 1.00 98.19 523 ILE A N 1
ATOM 4184 C CA . ILE A 1 523 ? -2.076 -1.173 -18.924 1.00 98.19 523 ILE A CA 1
ATOM 4185 C C . ILE A 1 523 ? -2.500 -2.638 -19.110 1.00 98.19 523 ILE A C 1
ATOM 4187 O O . ILE A 1 523 ? -3.439 -2.918 -19.853 1.00 98.19 523 ILE A O 1
ATOM 4191 N N . GLU A 1 524 ? -1.858 -3.577 -18.412 1.00 97.12 524 GLU A N 1
ATOM 4192 C CA . GLU A 1 524 ? -2.247 -4.992 -18.405 1.00 97.12 524 GLU A CA 1
ATOM 4193 C C . GLU A 1 524 ? -3.657 -5.187 -17.844 1.00 97.12 524 GLU A C 1
ATOM 4195 O O . GLU A 1 524 ? -4.434 -5.940 -18.428 1.00 97.12 524 GLU A O 1
ATOM 4200 N N . GLN A 1 525 ? -4.020 -4.482 -16.767 1.00 96.62 525 GLN A N 1
ATOM 4201 C CA . GLN A 1 525 ? -5.388 -4.512 -16.242 1.00 96.62 525 GLN A CA 1
ATOM 4202 C C . GLN A 1 525 ? -6.389 -3.967 -17.265 1.00 96.62 525 GLN A C 1
ATOM 4204 O O . GLN A 1 525 ? -7.465 -4.537 -17.424 1.00 96.62 525 GLN A O 1
ATOM 4209 N N . ALA A 1 526 ? -6.039 -2.917 -18.009 1.00 97.44 526 ALA A N 1
ATOM 4210 C CA . ALA A 1 526 ? -6.883 -2.432 -19.096 1.00 97.44 526 ALA A CA 1
ATOM 4211 C C . ALA A 1 526 ? -7.081 -3.497 -20.183 1.00 97.44 526 ALA A C 1
ATOM 4213 O O . ALA A 1 526 ? -8.219 -3.789 -20.531 1.00 97.44 526 ALA A O 1
ATOM 4214 N N . GLN A 1 527 ? -6.012 -4.146 -20.655 1.00 97.31 527 GLN A N 1
ATOM 4215 C CA . GLN A 1 527 ? -6.107 -5.222 -21.655 1.00 97.31 527 GLN A CA 1
ATOM 4216 C C . GLN A 1 527 ? -6.901 -6.432 -21.152 1.00 97.31 527 GLN A C 1
ATOM 4218 O O . GLN A 1 527 ? -7.735 -6.968 -21.878 1.00 97.31 527 GLN A O 1
ATOM 4223 N N . LYS A 1 528 ? -6.664 -6.858 -19.905 1.00 96.94 528 LYS A N 1
ATOM 4224 C CA . LYS A 1 528 ? -7.349 -7.998 -19.278 1.00 96.94 528 LYS A CA 1
ATOM 4225 C C . LYS A 1 528 ? -8.869 -7.823 -19.280 1.00 96.94 528 LYS A C 1
ATOM 4227 O O . LYS A 1 528 ? -9.584 -8.803 -19.462 1.00 96.94 528 LYS A O 1
ATOM 4232 N N . TYR A 1 529 ? -9.340 -6.593 -19.079 1.00 97.75 529 TYR A N 1
ATOM 4233 C CA . TYR A 1 529 ? -10.760 -6.260 -18.972 1.00 97.75 529 TYR A CA 1
ATOM 4234 C C . TYR A 1 529 ? -11.329 -5.545 -20.216 1.00 97.75 529 TYR A C 1
ATOM 4236 O O . TYR A 1 529 ? -12.475 -5.114 -20.194 1.00 97.75 529 TYR A O 1
ATOM 4244 N N . GLY A 1 530 ? -10.571 -5.443 -21.317 1.00 97.75 530 GLY A N 1
ATOM 4245 C CA . GLY A 1 530 ? -11.052 -4.883 -22.591 1.00 97.75 530 GLY A CA 1
ATOM 4246 C C . GLY A 1 530 ? -11.182 -3.353 -22.640 1.00 97.75 530 GLY A C 1
ATOM 4247 O O . GLY A 1 530 ? -11.975 -2.823 -23.421 1.00 97.75 530 GLY A O 1
ATOM 4248 N N . HIS A 1 531 ? -10.422 -2.637 -21.808 1.00 98.00 531 HIS A N 1
ATOM 4249 C CA . HIS A 1 531 ? -10.409 -1.170 -21.697 1.00 98.00 531 HIS A CA 1
ATOM 4250 C C . HIS A 1 531 ? -9.107 -0.535 -22.217 1.00 98.00 531 HIS A C 1
ATOM 4252 O O . HIS A 1 531 ? -8.849 0.645 -21.990 1.00 98.00 531 HIS A O 1
ATOM 4258 N N . GLU A 1 532 ? -8.262 -1.267 -22.947 1.00 94.69 532 GLU A N 1
ATOM 4259 C CA . GLU A 1 532 ? -6.923 -0.820 -23.365 1.00 94.69 532 GLU A CA 1
ATOM 4260 C C . GLU A 1 532 ? -6.914 0.462 -24.212 1.00 94.69 532 GLU A C 1
ATOM 4262 O O . GLU A 1 532 ? -5.947 1.227 -24.187 1.00 94.69 532 GLU A O 1
ATOM 4267 N N . LYS A 1 533 ? -8.014 0.738 -24.924 1.00 96.69 533 LYS A N 1
ATOM 4268 C CA . LYS A 1 533 ? -8.193 1.968 -25.709 1.00 96.69 533 LYS A CA 1
ATOM 4269 C C . LYS A 1 533 ? -8.284 3.224 -24.839 1.00 96.69 533 LYS A C 1
ATOM 4271 O O . LYS A 1 533 ? -7.989 4.312 -25.324 1.00 96.69 533 LYS A O 1
ATOM 4276 N N . GLU A 1 534 ? -8.666 3.096 -23.568 1.00 97.50 534 GLU A N 1
ATOM 4277 C CA . GLU A 1 534 ? -8.721 4.226 -22.634 1.00 97.50 534 GLU A CA 1
ATOM 4278 C C . GLU A 1 534 ? -7.313 4.762 -22.307 1.00 97.50 534 GLU A C 1
ATOM 4280 O O . GLU A 1 534 ? -7.158 5.955 -22.052 1.00 97.50 534 GLU A O 1
ATOM 4285 N N . LEU A 1 535 ? -6.281 3.907 -22.364 1.00 97.31 535 LEU A N 1
ATOM 4286 C CA . LEU A 1 535 ? -4.912 4.226 -21.938 1.00 97.31 535 LEU A CA 1
ATOM 4287 C C . LEU A 1 535 ? -3.907 4.384 -23.086 1.00 97.31 535 LEU A C 1
ATOM 4289 O O . LEU A 1 535 ? -2.712 4.490 -22.822 1.00 97.31 535 LEU A O 1
ATOM 4293 N N . THR A 1 536 ? -4.333 4.455 -24.353 1.00 96.56 536 THR A N 1
ATOM 4294 C CA . THR A 1 536 ? -3.411 4.540 -25.508 1.00 96.56 536 THR A CA 1
ATOM 4295 C C . THR A 1 536 ? -2.375 5.663 -25.368 1.00 96.56 536 THR A C 1
ATOM 4297 O O . THR A 1 536 ? -1.183 5.437 -25.557 1.00 96.56 536 THR A O 1
ATOM 4300 N N . GLY A 1 537 ? -2.808 6.863 -24.968 1.00 96.25 537 GLY A N 1
ATOM 4301 C CA . GLY A 1 537 ? -1.904 8.005 -24.796 1.00 96.25 537 GLY A CA 1
ATOM 4302 C C . GLY A 1 537 ? -0.978 7.908 -23.578 1.00 96.25 537 GLY A C 1
ATOM 4303 O O . GLY A 1 537 ? 0.045 8.586 -23.549 1.00 96.25 537 GLY A O 1
ATOM 4304 N N . VAL A 1 538 ? -1.325 7.103 -22.570 1.00 97.38 538 VAL A N 1
ATOM 4305 C CA . VAL A 1 538 ? -0.446 6.804 -21.429 1.00 97.38 538 VAL A CA 1
ATOM 4306 C C . VAL A 1 538 ? 0.547 5.708 -21.807 1.00 97.38 538 VAL A C 1
ATOM 4308 O O . VAL A 1 538 ? 1.723 5.847 -21.492 1.00 97.38 538 VAL A O 1
ATOM 4311 N N . HIS A 1 539 ? 0.099 4.680 -22.535 1.00 98.31 539 HIS A N 1
ATOM 4312 C CA . HIS A 1 539 ? 0.936 3.590 -23.041 1.00 98.31 539 HIS A CA 1
ATOM 4313 C C . HIS A 1 539 ? 2.101 4.126 -23.879 1.00 98.31 539 HIS A C 1
ATOM 4315 O O . HIS A 1 539 ? 3.255 3.848 -23.577 1.00 98.31 539 HIS A O 1
ATOM 4321 N N . GLN A 1 540 ? 1.816 5.016 -24.832 1.00 98.06 540 GLN A N 1
ATOM 4322 C CA . GLN A 1 540 ? 2.868 5.664 -25.614 1.00 98.06 540 GLN A CA 1
ATOM 4323 C C . GLN A 1 540 ? 3.896 6.393 -24.724 1.00 98.06 540 GLN A C 1
ATOM 4325 O O . GLN A 1 540 ? 5.100 6.287 -24.939 1.00 98.06 540 GLN A O 1
ATOM 4330 N N . ARG A 1 541 ? 3.445 7.116 -23.690 1.00 98.25 541 ARG A N 1
ATOM 4331 C CA . ARG A 1 541 ? 4.342 7.894 -22.818 1.00 98.25 541 ARG A CA 1
ATOM 4332 C C . ARG A 1 541 ? 5.184 7.034 -21.882 1.00 98.25 541 ARG A C 1
ATOM 4334 O O . ARG A 1 541 ? 6.279 7.463 -21.524 1.00 98.25 541 ARG A O 1
ATOM 4341 N N . ILE A 1 542 ? 4.684 5.879 -21.432 1.00 98.44 542 ILE A N 1
ATOM 4342 C CA . ILE A 1 542 ? 5.507 4.944 -20.651 1.00 98.44 542 ILE A CA 1
ATOM 4343 C C . ILE A 1 542 ? 6.549 4.281 -21.554 1.00 98.44 542 ILE A C 1
ATOM 4345 O O . ILE A 1 542 ? 7.685 4.109 -21.118 1.00 98.44 542 ILE A O 1
ATOM 4349 N N . ASP A 1 543 ? 6.218 4.010 -22.820 1.00 98.62 543 ASP A N 1
ATOM 4350 C CA . ASP A 1 543 ? 7.199 3.493 -23.772 1.00 98.62 543 ASP A CA 1
ATOM 4351 C C . ASP A 1 543 ? 8.333 4.503 -24.009 1.00 98.62 543 ASP A C 1
ATOM 4353 O O . ASP A 1 543 ? 9.517 4.170 -23.886 1.00 98.62 543 ASP A O 1
ATOM 4357 N N . GLU A 1 544 ? 7.972 5.769 -24.246 1.00 98.69 544 GLU A N 1
ATOM 4358 C CA . GLU A 1 544 ? 8.907 6.897 -24.348 1.00 98.69 544 GLU A CA 1
ATOM 4359 C C . GLU A 1 544 ? 9.772 7.043 -23.085 1.00 98.69 544 GLU A C 1
ATOM 4361 O O . GLU A 1 544 ? 10.983 7.241 -23.189 1.00 98.69 544 GLU A O 1
ATOM 4366 N N . TRP A 1 545 ? 9.185 6.898 -21.890 1.00 98.62 545 TRP A N 1
ATOM 4367 C CA . TRP A 1 545 ? 9.921 6.978 -20.626 1.00 98.62 545 TRP A CA 1
ATOM 4368 C C . TRP A 1 545 ? 10.940 5.849 -20.479 1.00 98.62 545 TRP A C 1
ATOM 4370 O O . TRP A 1 545 ? 12.107 6.121 -20.194 1.00 98.62 545 TRP A O 1
ATOM 4380 N N . ILE A 1 546 ? 10.541 4.590 -20.679 1.00 98.75 546 ILE A N 1
ATOM 4381 C CA . ILE A 1 546 ? 11.448 3.447 -20.519 1.00 98.75 546 ILE A CA 1
ATOM 4382 C C . ILE A 1 546 ? 12.589 3.549 -21.533 1.00 98.75 546 ILE A C 1
ATOM 4384 O O . ILE A 1 546 ? 13.755 3.442 -21.154 1.00 98.75 546 ILE A O 1
ATOM 4388 N N . LEU A 1 547 ? 12.280 3.787 -22.811 1.00 98.69 547 LEU A N 1
ATOM 4389 C CA . LEU A 1 547 ? 13.296 3.906 -23.859 1.00 98.69 547 LEU A CA 1
ATOM 4390 C C . LEU A 1 547 ? 14.231 5.095 -23.601 1.00 98.69 547 LEU A C 1
ATOM 4392 O O . LEU A 1 547 ? 15.448 4.950 -23.718 1.00 98.69 547 LEU A O 1
ATOM 4396 N N . GLY A 1 548 ? 13.683 6.238 -23.189 1.00 98.44 548 GLY A N 1
ATOM 4397 C CA . GLY A 1 548 ? 14.442 7.438 -22.852 1.00 98.44 548 GLY A CA 1
ATOM 4398 C C . GLY A 1 548 ? 15.351 7.266 -21.636 1.00 98.44 548 GLY A C 1
ATOM 4399 O O . GLY A 1 548 ? 16.530 7.619 -21.688 1.00 98.44 548 GLY A O 1
ATOM 4400 N N . TYR A 1 549 ? 14.845 6.652 -20.562 1.00 98.38 549 TYR A N 1
ATOM 4401 C CA . TYR A 1 549 ? 15.636 6.341 -19.371 1.00 98.38 549 TYR A CA 1
ATOM 4402 C C . TYR A 1 549 ? 16.765 5.367 -19.693 1.00 98.38 549 TYR A C 1
ATOM 4404 O O . TYR A 1 549 ? 17.911 5.608 -19.322 1.00 98.38 549 TYR A O 1
ATOM 4412 N N . MET A 1 550 ? 16.471 4.292 -20.426 1.00 98.12 550 MET A N 1
ATOM 4413 C CA . MET A 1 550 ? 17.482 3.301 -20.787 1.00 98.12 550 MET A CA 1
ATOM 4414 C C . MET A 1 550 ? 18.533 3.891 -21.733 1.00 98.12 550 MET A C 1
ATOM 4416 O O . MET A 1 550 ? 19.712 3.598 -21.574 1.00 98.12 550 MET A O 1
ATOM 4420 N N . ALA A 1 551 ? 18.154 4.783 -22.651 1.00 98.00 551 ALA A N 1
ATOM 4421 C CA . ALA A 1 551 ? 19.114 5.503 -23.487 1.00 98.00 551 ALA A CA 1
ATOM 4422 C C . ALA A 1 551 ? 20.027 6.445 -22.677 1.00 98.00 551 ALA A C 1
ATOM 4424 O O . ALA A 1 551 ? 21.213 6.555 -22.984 1.00 98.00 551 ALA A O 1
ATOM 4425 N N . ALA A 1 552 ? 19.495 7.109 -21.646 1.00 97.50 552 ALA A N 1
ATOM 4426 C CA . ALA A 1 552 ? 20.255 8.036 -20.808 1.00 97.50 552 ALA A CA 1
ATOM 4427 C C . ALA A 1 552 ? 21.145 7.326 -19.770 1.00 97.50 552 ALA A C 1
ATOM 4429 O O . ALA A 1 552 ? 22.287 7.733 -19.548 1.00 97.50 552 ALA A O 1
ATOM 4430 N N . ALA A 1 553 ? 20.635 6.273 -19.127 1.00 97.25 553 ALA A N 1
ATOM 4431 C CA . ALA A 1 553 ? 21.256 5.670 -17.951 1.00 97.25 553 ALA A CA 1
ATOM 4432 C C . ALA A 1 553 ? 22.021 4.367 -18.236 1.00 97.25 553 ALA A C 1
ATOM 4434 O O . ALA A 1 553 ? 23.031 4.119 -17.578 1.00 97.25 553 ALA A O 1
ATOM 4435 N N . TYR A 1 554 ? 21.591 3.530 -19.188 1.00 97.62 554 TYR A N 1
ATOM 4436 C CA . TYR A 1 554 ? 22.173 2.195 -19.384 1.00 97.62 554 TYR A CA 1
ATOM 4437 C C . TYR A 1 554 ? 23.371 2.214 -20.349 1.00 97.62 554 TYR A C 1
ATOM 4439 O O . TYR A 1 554 ? 23.245 2.495 -21.542 1.00 97.62 554 TYR A O 1
ATOM 4447 N N . LYS A 1 555 ? 24.561 1.863 -19.848 1.00 95.94 555 LYS A N 1
ATOM 4448 C CA . LYS A 1 555 ? 25.761 1.583 -20.650 1.00 95.94 555 LYS A CA 1
ATOM 4449 C C . LYS A 1 555 ? 25.789 0.101 -21.018 1.00 95.94 555 LYS A C 1
ATOM 4451 O O . LYS A 1 555 ? 26.111 -0.737 -20.179 1.00 95.94 555 LYS A O 1
ATOM 4456 N N . SER A 1 556 ? 25.504 -0.226 -22.279 1.00 92.12 556 SER A N 1
ATOM 4457 C CA . SER A 1 556 ? 25.482 -1.626 -22.726 1.00 92.12 556 SER A CA 1
ATOM 4458 C C . SER A 1 556 ? 26.842 -2.312 -22.690 1.00 92.12 556 SER A C 1
ATOM 4460 O O . SER A 1 556 ? 26.903 -3.495 -22.381 1.00 92.12 556 SER A O 1
ATOM 4462 N N . ASP A 1 557 ? 27.915 -1.575 -22.970 1.00 91.50 557 ASP A N 1
ATOM 4463 C CA . ASP A 1 557 ? 29.253 -2.156 -23.141 1.00 91.50 557 ASP A CA 1
ATOM 4464 C C . ASP A 1 557 ? 29.852 -2.607 -21.804 1.00 91.50 557 ASP A C 1
ATOM 4466 O O . ASP A 1 557 ? 30.536 -3.622 -21.739 1.00 91.50 557 ASP A O 1
ATOM 4470 N N . SER A 1 558 ? 29.548 -1.875 -20.729 1.00 93.44 558 SER A N 1
ATOM 4471 C CA . SER A 1 558 ? 29.939 -2.203 -19.354 1.00 93.44 558 SER A CA 1
ATOM 4472 C C . SER A 1 558 ? 28.820 -2.856 -18.542 1.00 93.44 558 SER A C 1
ATOM 4474 O O . SER A 1 558 ? 29.021 -3.128 -17.365 1.00 93.44 558 SER A O 1
ATOM 4476 N N . HIS A 1 559 ? 27.640 -3.048 -19.143 1.00 95.69 559 HIS A N 1
ATOM 4477 C CA . HIS A 1 559 ? 26.413 -3.500 -18.485 1.00 95.69 559 HIS A CA 1
ATOM 4478 C C . HIS A 1 559 ? 26.166 -2.804 -17.131 1.00 95.69 559 HIS A C 1
ATOM 4480 O O . HIS A 1 559 ? 25.982 -3.438 -16.097 1.00 95.69 559 HIS A O 1
ATOM 4486 N N . THR A 1 560 ? 26.176 -1.468 -17.138 1.00 96.19 560 THR A N 1
ATOM 4487 C CA . THR A 1 560 ? 25.978 -0.653 -15.929 1.00 96.19 560 THR A CA 1
ATOM 4488 C C . THR A 1 560 ? 24.947 0.456 -16.130 1.00 96.19 560 THR A C 1
ATOM 4490 O O . THR A 1 560 ? 24.701 0.915 -17.243 1.00 96.19 560 THR A O 1
ATOM 4493 N N . MET A 1 561 ? 24.352 0.900 -15.029 1.00 97.19 561 MET A N 1
ATOM 4494 C CA . MET A 1 561 ? 23.407 1.998 -14.893 1.00 97.19 561 MET A CA 1
ATOM 4495 C C . MET A 1 561 ? 24.115 3.204 -14.275 1.00 97.19 561 MET A C 1
ATOM 4497 O O . MET A 1 561 ? 24.785 3.083 -13.247 1.00 97.19 561 MET A O 1
ATOM 4501 N N . ARG A 1 562 ? 23.952 4.364 -14.909 1.00 96.25 562 ARG A N 1
ATOM 4502 C CA . ARG A 1 562 ? 24.464 5.661 -14.458 1.00 96.25 562 ARG A CA 1
ATOM 4503 C C . ARG A 1 562 ? 23.516 6.323 -13.463 1.00 96.25 562 ARG A C 1
ATOM 4505 O O . ARG A 1 562 ? 22.301 6.134 -13.523 1.00 96.25 562 ARG A O 1
ATOM 4512 N N . SER A 1 563 ? 24.088 7.176 -12.624 1.00 96.62 563 SER A N 1
ATOM 4513 C CA . SER A 1 563 ? 23.356 8.208 -11.891 1.00 96.62 563 SER A CA 1
ATOM 4514 C C . SER A 1 563 ? 23.112 9.399 -12.820 1.00 96.62 563 SER A C 1
ATOM 4516 O O . SER A 1 563 ? 24.054 9.870 -13.457 1.00 96.62 563 SER A O 1
ATOM 4518 N N . ILE A 1 564 ? 21.872 9.886 -12.922 1.00 97.69 564 ILE A N 1
ATOM 4519 C CA . ILE A 1 564 ? 21.505 10.927 -13.897 1.00 97.69 564 ILE A CA 1
ATOM 4520 C C . ILE A 1 564 ? 20.582 12.015 -13.330 1.00 97.69 564 ILE A C 1
ATOM 4522 O O . ILE A 1 564 ? 19.846 11.801 -12.365 1.00 97.69 564 ILE A O 1
ATOM 4526 N N . ILE A 1 565 ? 20.569 13.170 -13.997 1.00 97.94 565 ILE A N 1
ATOM 4527 C CA . ILE A 1 565 ? 19.438 14.113 -13.993 1.00 97.94 565 ILE A CA 1
ATOM 4528 C C . ILE A 1 565 ? 18.504 13.757 -15.163 1.00 97.94 565 ILE A C 1
ATOM 4530 O O . ILE A 1 565 ? 18.969 13.218 -16.168 1.00 97.94 565 ILE A O 1
ATOM 4534 N N . LEU A 1 566 ? 17.195 14.040 -15.078 1.00 97.31 566 LEU A N 1
ATOM 4535 C CA . LEU A 1 566 ? 16.243 13.609 -16.124 1.00 97.31 566 LEU A CA 1
ATOM 4536 C C . LEU A 1 566 ? 16.568 14.141 -17.521 1.00 97.31 566 LEU A C 1
ATOM 4538 O O . LEU A 1 566 ? 16.162 13.518 -18.484 1.00 97.31 566 LEU A O 1
ATOM 4542 N N . ASP A 1 567 ? 17.297 15.247 -17.673 1.00 97.31 567 ASP A N 1
ATOM 4543 C CA . ASP A 1 567 ? 17.747 15.740 -18.992 1.00 97.31 567 ASP A CA 1
ATOM 4544 C C . ASP A 1 567 ? 18.879 14.892 -19.622 1.00 97.31 567 ASP A C 1
ATOM 4546 O O . ASP A 1 567 ? 19.371 15.191 -20.721 1.00 97.31 567 ASP A O 1
ATOM 4550 N N . GLY A 1 568 ? 19.283 13.816 -18.942 1.00 97.44 568 GLY A N 1
ATOM 4551 C CA . GLY A 1 568 ? 20.333 12.888 -19.341 1.00 97.44 568 GLY A CA 1
ATOM 4552 C C . GLY A 1 568 ? 21.728 13.292 -18.874 1.00 97.44 568 GLY A C 1
ATOM 4553 O O . GLY A 1 568 ? 22.693 12.645 -19.277 1.00 97.44 568 GLY A O 1
ATOM 4554 N N . THR A 1 569 ? 21.863 14.343 -18.058 1.00 98.38 569 THR A N 1
ATOM 4555 C CA . THR A 1 569 ? 23.157 14.710 -17.469 1.00 98.38 569 THR A CA 1
ATOM 4556 C C . THR A 1 569 ? 23.670 13.573 -16.595 1.00 98.38 569 THR A C 1
ATOM 4558 O O . THR A 1 569 ? 22.996 13.164 -15.651 1.00 98.38 569 THR A O 1
ATOM 4561 N N . ASP A 1 570 ? 24.864 13.078 -16.912 1.00 97.25 570 ASP A N 1
ATOM 4562 C CA . ASP A 1 570 ? 25.551 12.031 -16.159 1.00 97.25 570 ASP A CA 1
ATOM 4563 C C . ASP A 1 570 ? 26.212 12.639 -14.918 1.00 97.25 570 ASP A C 1
ATOM 4565 O O . ASP A 1 570 ? 27.095 13.489 -15.031 1.00 97.25 570 ASP A O 1
ATOM 4569 N N . VAL A 1 571 ? 25.767 12.211 -13.738 1.00 97.00 571 VAL A N 1
ATOM 4570 C CA . VAL A 1 571 ? 26.324 12.630 -12.441 1.00 97.00 571 VAL A CA 1
ATOM 4571 C C . VAL A 1 571 ? 27.026 11.475 -11.723 1.00 97.00 571 VAL A C 1
ATOM 4573 O O . VAL A 1 571 ? 27.342 11.575 -10.535 1.00 97.00 571 VAL A O 1
ATOM 4576 N N . THR A 1 572 ? 27.251 10.367 -12.434 1.00 96.00 572 THR A N 1
ATOM 4577 C CA . THR A 1 572 ? 27.986 9.203 -11.934 1.00 96.00 572 THR A CA 1
ATOM 4578 C C . THR A 1 572 ? 29.399 9.608 -11.531 1.00 96.00 572 THR A C 1
ATOM 4580 O O . THR A 1 572 ? 30.025 10.436 -12.189 1.00 96.00 572 THR A O 1
ATOM 4583 N N . ASP A 1 573 ? 29.892 9.034 -10.437 1.00 95.19 573 ASP A N 1
ATOM 4584 C CA . ASP A 1 573 ? 31.251 9.248 -9.923 1.00 95.19 573 ASP A CA 1
ATOM 4585 C C . ASP A 1 573 ? 31.572 10.712 -9.534 1.00 95.19 573 ASP A C 1
ATOM 4587 O O . ASP A 1 573 ? 32.730 11.070 -9.306 1.00 95.19 573 ASP A O 1
ATOM 4591 N N . HIS A 1 574 ? 30.563 11.585 -9.401 1.00 96.25 574 HIS A N 1
ATOM 4592 C CA . HIS A 1 574 ? 30.767 12.930 -8.860 1.00 96.25 574 HIS A CA 1
ATOM 4593 C C . HIS A 1 574 ? 31.167 12.864 -7.379 1.00 96.25 574 HIS A C 1
ATOM 4595 O O . HIS A 1 574 ? 30.354 12.497 -6.529 1.00 96.25 574 HIS A O 1
ATOM 4601 N N . VAL A 1 575 ? 32.409 13.253 -7.073 1.00 96.38 575 VAL A N 1
ATOM 4602 C CA . VAL A 1 575 ? 32.966 13.211 -5.713 1.00 96.38 575 VAL A CA 1
ATOM 4603 C C . VAL A 1 575 ? 32.478 14.390 -4.873 1.00 96.38 575 VAL A C 1
ATOM 4605 O O . VAL A 1 575 ? 32.727 15.555 -5.200 1.00 96.38 575 VAL A O 1
ATOM 4608 N N . PHE A 1 576 ? 31.839 14.089 -3.743 1.00 95.69 576 PHE A N 1
ATOM 4609 C CA . PHE A 1 576 ? 31.334 15.098 -2.816 1.00 95.69 576 PHE A CA 1
ATOM 4610 C C . PHE A 1 576 ? 32.465 15.752 -2.017 1.00 95.69 576 PHE A C 1
ATOM 4612 O O . PHE A 1 576 ? 33.274 15.083 -1.372 1.00 95.69 576 PHE A O 1
ATOM 4619 N N . LYS A 1 577 ? 32.514 17.087 -2.030 1.00 93.94 577 LYS A N 1
ATOM 4620 C CA . LYS A 1 577 ? 33.529 17.869 -1.304 1.00 93.94 577 LYS A CA 1
ATOM 4621 C C . LYS A 1 577 ? 33.124 18.084 0.163 1.00 93.94 577 LYS A C 1
ATOM 4623 O O . LYS A 1 577 ? 31.934 17.995 0.474 1.00 93.94 577 LYS A O 1
ATOM 4628 N N . PRO A 1 578 ? 34.074 18.434 1.052 1.00 92.06 578 PRO A N 1
ATOM 4629 C CA . PRO A 1 578 ? 33.753 18.807 2.425 1.00 92.06 578 PRO A CA 1
ATOM 4630 C C . PRO A 1 578 ? 32.684 19.901 2.503 1.00 92.06 578 PRO A C 1
ATOM 4632 O O . PRO A 1 578 ? 32.751 20.896 1.776 1.00 92.06 578 PRO A O 1
ATOM 4635 N N . GLY A 1 579 ? 31.668 19.691 3.338 1.00 87.44 579 GLY A N 1
ATOM 4636 C CA . GLY A 1 579 ? 30.507 20.566 3.476 1.00 87.44 579 GLY A CA 1
ATOM 4637 C C . GLY A 1 579 ? 29.576 20.611 2.260 1.00 87.44 579 GLY A C 1
ATOM 4638 O O . GLY A 1 579 ? 28.662 21.426 2.262 1.00 87.44 579 GLY A O 1
ATOM 4639 N N . LYS A 1 580 ? 29.783 19.774 1.230 1.00 90.94 580 LYS A N 1
ATOM 4640 C CA . LYS A 1 580 ? 29.041 19.741 -0.047 1.00 90.94 580 LYS A CA 1
ATOM 4641 C C . LYS A 1 580 ? 28.525 18.332 -0.369 1.00 90.94 580 LYS A C 1
ATOM 4643 O O . LYS A 1 580 ? 28.921 17.723 -1.359 1.00 90.94 580 LYS A O 1
ATOM 4648 N N . VAL A 1 581 ? 27.616 17.830 0.471 1.00 92.69 581 VAL A N 1
ATOM 4649 C CA . VAL A 1 581 ? 26.951 16.517 0.325 1.00 92.69 581 VAL A CA 1
ATOM 4650 C C . VAL A 1 581 ? 25.437 16.655 0.157 1.00 92.69 581 VAL A C 1
ATOM 4652 O O . VAL A 1 581 ? 24.846 17.614 0.652 1.00 92.69 581 VAL A O 1
ATOM 4655 N N . LEU A 1 582 ? 24.801 15.674 -0.494 1.00 91.88 582 LEU A N 1
ATOM 4656 C CA . LEU A 1 582 ? 23.341 15.610 -0.630 1.00 91.88 582 LEU A CA 1
ATOM 4657 C C . LEU A 1 582 ? 22.669 15.098 0.650 1.00 91.88 582 LEU A C 1
ATOM 4659 O O . LEU A 1 582 ? 22.998 14.028 1.168 1.00 91.88 582 LEU A O 1
ATOM 4663 N N . HIS A 1 583 ? 21.653 15.811 1.129 1.00 88.81 583 HIS A N 1
ATOM 4664 C CA . HIS A 1 583 ? 20.958 15.451 2.364 1.00 88.81 583 HIS A CA 1
ATOM 4665 C C . HIS A 1 583 ? 19.874 14.391 2.138 1.00 88.81 583 HIS A C 1
ATOM 4667 O O . HIS A 1 583 ? 18.915 14.598 1.396 1.00 88.81 583 HIS A O 1
ATOM 4673 N N . GLY A 1 584 ? 19.975 13.268 2.851 1.00 83.38 584 GLY A N 1
ATOM 4674 C CA . GLY A 1 584 ? 18.955 12.214 2.835 1.00 83.38 584 GLY A CA 1
ATOM 4675 C C . GLY A 1 584 ? 19.011 11.255 1.638 1.00 83.38 584 GLY A C 1
ATOM 4676 O O . GLY A 1 584 ? 18.034 10.551 1.415 1.00 83.38 584 GLY A O 1
ATOM 4677 N N . TRP A 1 585 ? 20.137 11.198 0.911 1.00 86.69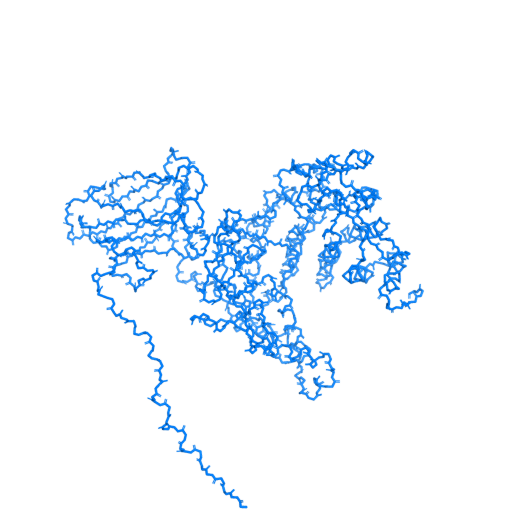 585 TRP A N 1
ATOM 4678 C CA . TRP A 1 585 ? 20.467 10.120 -0.049 1.00 86.69 585 TRP A CA 1
ATOM 4679 C C . TRP A 1 585 ? 21.685 9.287 0.371 1.00 86.69 585 TRP A C 1
ATOM 4681 O O . TRP A 1 585 ? 22.224 8.522 -0.422 1.00 86.69 585 TRP A O 1
ATOM 4691 N N . GLY A 1 586 ? 22.145 9.448 1.616 1.00 85.69 586 GLY A N 1
ATOM 4692 C CA . GLY A 1 586 ? 23.304 8.718 2.135 1.00 85.69 586 GLY A CA 1
ATOM 4693 C C . GLY A 1 586 ? 24.656 9.174 1.575 1.00 85.69 586 GLY A C 1
ATOM 4694 O O . GLY A 1 586 ? 25.638 8.466 1.768 1.00 85.69 586 GLY A O 1
ATOM 4695 N N . ALA A 1 587 ? 24.722 10.337 0.915 1.00 90.56 587 ALA A N 1
ATOM 4696 C CA . ALA A 1 587 ? 25.971 10.908 0.418 1.00 90.56 587 ALA A CA 1
ATOM 4697 C C . ALA A 1 587 ? 26.915 11.284 1.573 1.00 90.56 587 ALA A C 1
ATOM 4699 O O . ALA A 1 587 ? 26.481 11.837 2.588 1.00 90.56 587 ALA A O 1
ATOM 4700 N N . LYS A 1 588 ? 28.210 11.010 1.398 1.00 92.69 588 LYS A N 1
ATOM 4701 C CA . LYS A 1 588 ? 29.277 11.326 2.355 1.00 92.69 588 LYS A CA 1
ATOM 4702 C C . LYS A 1 588 ? 30.401 12.080 1.663 1.00 92.69 588 LYS A C 1
ATOM 4704 O O . LYS A 1 588 ? 30.618 11.921 0.466 1.00 92.69 588 LYS A O 1
ATOM 4709 N N . GLU A 1 589 ? 31.113 12.899 2.427 1.00 94.69 589 GLU A N 1
ATOM 4710 C CA . GLU A 1 589 ? 32.291 13.610 1.934 1.00 94.69 589 GLU A CA 1
ATOM 4711 C C . GLU A 1 589 ? 33.350 12.612 1.448 1.00 94.69 589 GLU A C 1
ATOM 4713 O O . GLU A 1 589 ? 33.597 11.597 2.098 1.00 94.69 589 GLU A O 1
ATOM 4718 N N . GLY A 1 590 ? 33.960 12.895 0.297 1.00 94.62 590 GLY A N 1
ATOM 4719 C CA . GLY A 1 590 ? 34.937 12.020 -0.354 1.00 94.62 590 GLY A CA 1
ATOM 4720 C C . GLY A 1 590 ? 34.339 10.827 -1.107 1.00 94.62 590 GLY A C 1
ATOM 4721 O O . GLY A 1 590 ? 35.085 10.141 -1.801 1.00 94.62 590 GLY A O 1
ATOM 4722 N N . ASP A 1 591 ? 33.029 10.592 -1.008 1.00 94.56 591 ASP A N 1
ATOM 4723 C CA . ASP A 1 591 ? 32.328 9.509 -1.706 1.00 94.56 591 ASP A CA 1
ATOM 4724 C C . ASP A 1 591 ? 31.664 10.002 -3.007 1.00 94.56 591 ASP A C 1
ATOM 4726 O O . ASP A 1 591 ? 31.642 11.202 -3.297 1.00 94.56 591 ASP A O 1
ATOM 4730 N N . SER A 1 592 ? 31.108 9.079 -3.793 1.00 94.38 592 SER A N 1
ATOM 4731 C CA . SER A 1 592 ? 30.343 9.360 -5.012 1.00 94.38 592 SER A CA 1
ATOM 4732 C C . SER A 1 592 ? 29.281 8.285 -5.277 1.00 94.38 592 SER A C 1
ATOM 4734 O O . SER A 1 592 ? 29.367 7.167 -4.773 1.00 94.38 592 SER A O 1
ATOM 4736 N N . PHE A 1 593 ? 28.271 8.596 -6.096 1.00 95.06 593 PHE A N 1
ATOM 4737 C CA . PHE A 1 593 ? 27.335 7.571 -6.566 1.00 95.06 593 PHE A CA 1
ATOM 4738 C C . PHE A 1 593 ? 27.893 6.866 -7.800 1.00 95.06 593 PHE A C 1
ATOM 4740 O O . PHE A 1 593 ? 27.880 7.416 -8.904 1.00 95.06 593 PHE A O 1
ATOM 4747 N N . LEU A 1 594 ? 28.362 5.639 -7.585 1.00 92.62 594 LEU A N 1
ATOM 4748 C CA . LEU A 1 594 ? 28.987 4.812 -8.611 1.00 92.62 594 LEU A CA 1
ATOM 4749 C C . LEU A 1 594 ? 27.980 4.279 -9.636 1.00 92.62 594 LEU A C 1
ATOM 4751 O O . LEU A 1 594 ? 26.776 4.165 -9.374 1.00 92.62 594 LEU A O 1
ATOM 4755 N N . ALA A 1 595 ? 28.498 3.880 -10.797 1.00 92.44 595 ALA A N 1
ATOM 4756 C CA . ALA A 1 595 ? 27.744 3.061 -11.735 1.00 92.44 595 ALA A CA 1
ATOM 4757 C C . ALA A 1 595 ? 27.431 1.693 -11.108 1.00 92.44 595 ALA A C 1
ATOM 4759 O O . ALA A 1 595 ? 28.281 1.084 -10.460 1.00 92.44 595 ALA A O 1
ATOM 4760 N N . ASN A 1 596 ? 26.221 1.190 -11.330 1.00 89.25 596 ASN A N 1
ATOM 4761 C CA . ASN A 1 596 ? 25.750 -0.064 -10.742 1.00 89.25 596 ASN A CA 1
ATOM 4762 C C . ASN A 1 596 ? 25.275 -1.032 -11.830 1.00 89.25 596 ASN A C 1
ATOM 4764 O O . ASN A 1 596 ? 24.703 -0.562 -12.808 1.00 89.25 596 ASN A O 1
ATOM 4768 N N . PRO A 1 597 ? 25.450 -2.357 -11.709 1.00 92.50 597 PRO A N 1
ATOM 4769 C CA . PRO A 1 597 ? 24.810 -3.281 -12.643 1.00 92.50 597 PRO A CA 1
ATOM 4770 C C . PRO A 1 597 ? 23.280 -3.102 -12.597 1.00 92.50 597 PRO A C 1
ATOM 4772 O O . PRO A 1 597 ? 22.733 -2.815 -11.524 1.00 92.50 597 PRO A O 1
ATOM 4775 N N . PRO A 1 598 ? 22.563 -3.227 -13.729 1.00 93.38 598 PRO A N 1
ATOM 4776 C CA . PRO A 1 598 ? 21.109 -3.271 -13.684 1.00 93.38 598 PRO A CA 1
ATOM 4777 C C . PRO A 1 598 ? 20.672 -4.472 -12.835 1.00 93.38 598 PRO A C 1
ATOM 4779 O O . PRO A 1 598 ? 21.293 -5.530 -12.858 1.00 93.38 598 PRO A O 1
ATOM 4782 N N . SER A 1 599 ? 19.608 -4.315 -12.050 1.00 92.06 599 SER A N 1
ATOM 4783 C CA . SER A 1 599 ? 18.982 -5.468 -11.403 1.00 92.06 599 SER A CA 1
ATOM 4784 C C . SER A 1 599 ? 18.204 -6.293 -12.430 1.00 92.06 599 SER A C 1
ATOM 4786 O O . SER A 1 599 ? 17.665 -5.741 -13.392 1.00 92.06 599 SER A O 1
ATOM 4788 N N . ALA A 1 600 ? 18.023 -7.591 -12.165 1.00 89.56 600 ALA A N 1
ATOM 4789 C CA . ALA A 1 600 ? 17.208 -8.480 -13.004 1.00 89.56 600 ALA A CA 1
ATOM 4790 C C . ALA A 1 600 ? 15.771 -7.958 -13.246 1.00 89.56 600 ALA A C 1
ATOM 4792 O O . ALA A 1 600 ? 15.120 -8.309 -14.232 1.00 89.56 600 ALA A O 1
ATOM 4793 N N . SER A 1 601 ? 15.269 -7.069 -12.384 1.00 93.81 601 SER A N 1
ATOM 4794 C CA . SER A 1 601 ? 13.979 -6.402 -12.572 1.00 93.81 601 SER A CA 1
ATOM 4795 C C . SER A 1 601 ? 13.933 -5.519 -13.825 1.00 93.81 601 SER A C 1
ATOM 4797 O O . SER A 1 601 ? 12.861 -5.381 -14.411 1.00 93.81 601 SER A O 1
ATOM 4799 N N . PHE A 1 602 ? 15.058 -4.953 -14.285 1.00 96.38 602 PHE A N 1
ATOM 4800 C CA . PHE A 1 602 ? 15.111 -4.221 -15.558 1.00 96.38 602 PHE A CA 1
ATOM 4801 C C . PHE A 1 602 ? 14.784 -5.128 -16.738 1.00 96.38 602 PHE A C 1
ATOM 4803 O O . PHE A 1 602 ? 13.998 -4.739 -17.602 1.00 96.38 602 PHE A O 1
ATOM 4810 N N . LEU A 1 603 ? 15.331 -6.347 -16.750 1.00 95.12 603 LEU A N 1
ATOM 4811 C CA . LEU A 1 603 ? 15.012 -7.335 -17.772 1.00 95.12 603 LEU A CA 1
ATOM 4812 C C . LEU A 1 603 ? 13.508 -7.635 -17.782 1.00 95.12 603 LEU A C 1
ATOM 4814 O O . LEU A 1 603 ? 12.883 -7.597 -18.840 1.00 95.12 603 LEU A O 1
ATOM 4818 N N . ALA A 1 604 ? 12.909 -7.847 -16.606 1.00 94.44 604 ALA A N 1
ATOM 4819 C CA . ALA A 1 604 ? 11.475 -8.097 -16.475 1.00 94.44 604 ALA A CA 1
ATOM 4820 C C . ALA A 1 604 ? 10.615 -6.911 -16.956 1.00 94.44 604 ALA A C 1
ATOM 4822 O O . ALA A 1 604 ? 9.642 -7.112 -17.685 1.00 94.44 604 ALA A O 1
ATOM 4823 N N . ALA A 1 605 ? 10.978 -5.680 -16.586 1.00 97.50 605 ALA A N 1
ATOM 4824 C CA . ALA A 1 605 ? 10.259 -4.471 -16.981 1.00 97.50 605 ALA A CA 1
ATOM 4825 C C . ALA A 1 605 ? 10.334 -4.223 -18.496 1.00 97.50 605 ALA A C 1
ATOM 4827 O O . ALA A 1 605 ? 9.305 -4.016 -19.137 1.00 97.50 605 ALA A O 1
ATOM 4828 N N . VAL A 1 606 ? 11.531 -4.309 -19.085 1.00 98.00 606 VAL A N 1
ATOM 4829 C CA . VAL A 1 606 ? 11.741 -4.094 -20.526 1.00 98.00 606 VAL A CA 1
ATOM 4830 C C . VAL A 1 606 ? 11.106 -5.212 -21.354 1.00 98.00 606 VAL A C 1
ATOM 4832 O O . VAL A 1 606 ? 10.479 -4.929 -22.372 1.00 98.00 606 VAL A O 1
ATOM 4835 N N . ALA A 1 607 ? 11.195 -6.471 -20.915 1.00 96.75 607 ALA A N 1
ATOM 4836 C CA . ALA A 1 607 ? 10.517 -7.583 -21.583 1.00 96.75 607 ALA A CA 1
ATOM 4837 C C . ALA A 1 607 ? 8.989 -7.417 -21.557 1.00 96.75 607 ALA A C 1
ATOM 4839 O O . ALA A 1 607 ? 8.311 -7.690 -22.551 1.00 96.75 607 ALA A O 1
ATOM 4840 N N . ARG A 1 608 ? 8.432 -6.933 -20.438 1.00 97.75 608 ARG A N 1
ATOM 4841 C CA . ARG A 1 608 ? 6.997 -6.652 -20.324 1.00 97.75 608 ARG A CA 1
ATOM 4842 C C . ARG A 1 608 ? 6.569 -5.493 -21.221 1.00 97.75 608 ARG A C 1
ATOM 4844 O O . ARG A 1 608 ? 5.558 -5.627 -21.904 1.00 97.75 608 ARG A O 1
ATOM 4851 N N . ALA A 1 609 ? 7.349 -4.414 -21.274 1.00 98.31 609 ALA A N 1
ATOM 4852 C CA . ALA A 1 609 ? 7.106 -3.300 -22.189 1.00 98.31 609 ALA A CA 1
ATOM 4853 C C . ALA A 1 609 ? 7.137 -3.764 -23.654 1.00 98.31 609 ALA A C 1
ATOM 4855 O O . ALA A 1 609 ? 6.180 -3.542 -24.387 1.00 98.31 609 ALA A O 1
ATOM 4856 N N . TYR A 1 610 ? 8.154 -4.540 -24.052 1.00 98.06 610 TYR A N 1
ATOM 4857 C CA . TYR A 1 610 ? 8.231 -5.152 -25.384 1.00 98.06 610 TYR A CA 1
ATOM 4858 C C . TYR A 1 610 ? 6.975 -5.966 -25.733 1.00 98.06 610 TYR A C 1
ATOM 4860 O O . TYR A 1 610 ? 6.444 -5.855 -26.837 1.00 98.06 610 TYR A O 1
ATOM 4868 N N . ARG A 1 611 ? 6.469 -6.774 -24.794 1.00 97.06 611 ARG A N 1
ATOM 4869 C CA . ARG A 1 611 ? 5.264 -7.590 -25.005 1.00 97.06 611 ARG A CA 1
ATOM 4870 C C . ARG A 1 611 ? 4.012 -6.737 -25.247 1.00 97.06 611 ARG A C 1
ATOM 4872 O O . ARG A 1 611 ? 3.156 -7.136 -26.035 1.00 97.06 611 ARG A O 1
ATOM 4879 N N . LEU A 1 612 ? 3.890 -5.613 -24.544 1.00 97.00 612 LEU A N 1
ATOM 4880 C CA . LEU A 1 612 ? 2.723 -4.728 -24.589 1.00 97.00 612 LEU A CA 1
ATOM 4881 C C . LEU A 1 612 ? 2.767 -3.745 -25.763 1.00 97.00 612 LEU A C 1
ATOM 4883 O O . LEU A 1 612 ? 1.712 -3.412 -26.304 1.00 97.00 612 LEU A O 1
ATOM 4887 N N . ALA A 1 613 ? 3.967 -3.352 -26.180 1.00 96.31 613 ALA A N 1
ATOM 4888 C CA . ALA A 1 613 ? 4.217 -2.391 -27.238 1.00 96.31 613 ALA A CA 1
ATOM 4889 C C . ALA A 1 613 ? 3.563 -2.777 -28.576 1.00 96.31 613 ALA A C 1
ATOM 4891 O O . ALA A 1 613 ? 3.369 -3.956 -28.911 1.00 96.31 613 ALA A O 1
ATOM 4892 N N . ASP A 1 614 ? 3.273 -1.765 -29.389 1.00 94.88 614 ASP A N 1
ATOM 4893 C CA . ASP A 1 614 ? 2.866 -1.947 -30.778 1.00 94.88 614 ASP A CA 1
ATOM 4894 C C . ASP A 1 614 ? 4.042 -2.392 -31.675 1.00 94.88 614 ASP A C 1
ATOM 4896 O O . ASP A 1 614 ? 5.200 -2.472 -31.257 1.00 94.88 614 ASP A O 1
ATOM 4900 N N . ALA A 1 615 ? 3.751 -2.742 -32.931 1.00 96.06 615 ALA A N 1
ATOM 4901 C CA . ALA A 1 615 ? 4.769 -3.275 -33.837 1.00 96.06 615 ALA A CA 1
ATOM 4902 C C . ALA A 1 615 ? 5.938 -2.299 -34.117 1.00 96.06 615 ALA A C 1
ATOM 4904 O O . ALA A 1 615 ? 7.082 -2.762 -34.141 1.00 96.06 615 ALA A O 1
ATOM 4905 N N . PRO A 1 616 ? 5.720 -0.983 -34.324 1.00 96.62 616 PRO A N 1
ATOM 4906 C CA . PRO A 1 616 ? 6.812 -0.013 -34.416 1.00 96.62 616 PRO A CA 1
ATOM 4907 C C . PRO A 1 616 ? 7.674 0.055 -33.150 1.00 96.62 616 PRO A C 1
ATOM 4909 O O . PRO A 1 616 ? 8.898 -0.033 -33.244 1.00 96.62 616 PRO A O 1
ATOM 4912 N N . THR A 1 617 ? 7.057 0.148 -31.974 1.00 97.12 617 THR A N 1
ATOM 4913 C CA . THR A 1 617 ? 7.763 0.352 -30.703 1.00 97.12 617 THR A CA 1
ATOM 4914 C C . THR A 1 617 ? 8.524 -0.901 -30.267 1.00 97.12 617 THR A C 1
ATOM 4916 O O . THR A 1 617 ? 9.650 -0.808 -29.775 1.00 97.12 617 THR A O 1
ATOM 4919 N N . ARG A 1 618 ? 8.010 -2.103 -30.566 1.00 96.94 618 ARG A N 1
ATOM 4920 C CA . ARG A 1 618 ? 8.743 -3.371 -30.373 1.00 96.94 618 ARG A CA 1
ATOM 4921 C C . ARG A 1 618 ? 10.118 -3.381 -31.034 1.00 96.94 618 ARG A C 1
ATOM 4923 O O . ARG A 1 618 ? 11.067 -3.905 -30.452 1.00 96.94 618 ARG A O 1
ATOM 4930 N N . LYS A 1 619 ? 10.254 -2.771 -32.216 1.00 96.88 619 LYS A N 1
ATOM 4931 C CA . LYS A 1 619 ? 11.543 -2.685 -32.927 1.00 96.88 619 LYS A CA 1
ATOM 4932 C C . LYS A 1 619 ? 12.572 -1.842 -32.172 1.00 96.88 619 LYS A C 1
ATOM 4934 O O . LYS A 1 619 ? 13.765 -2.076 -32.333 1.00 96.88 619 LYS A O 1
ATOM 4939 N N . LEU A 1 620 ? 12.124 -0.890 -31.352 1.00 97.31 620 LEU A N 1
ATOM 4940 C CA . LEU A 1 620 ? 12.990 -0.064 -30.507 1.00 97.31 620 LEU A CA 1
ATOM 4941 C C . LEU A 1 620 ? 13.427 -0.820 -29.248 1.00 97.31 620 LEU A C 1
ATOM 4943 O O . LEU A 1 620 ? 14.576 -0.716 -28.823 1.00 97.31 620 LEU A O 1
ATOM 4947 N N . TYR A 1 621 ? 12.529 -1.626 -28.682 1.00 98.12 621 TYR A N 1
ATOM 4948 C CA . TYR A 1 621 ? 12.812 -2.429 -27.497 1.00 98.12 621 TYR A CA 1
ATOM 4949 C C . TYR A 1 621 ? 13.726 -3.622 -27.758 1.00 98.12 621 TYR A C 1
ATOM 4951 O O . TYR A 1 621 ? 14.554 -3.945 -26.908 1.00 98.12 621 TYR A O 1
ATOM 4959 N N . TRP A 1 622 ? 13.599 -4.290 -28.906 1.00 97.44 622 TRP A N 1
ATOM 4960 C CA . TRP A 1 622 ? 14.314 -5.545 -29.143 1.00 97.44 622 TRP A CA 1
ATOM 4961 C C . TRP A 1 622 ? 15.848 -5.436 -29.017 1.00 97.44 622 TRP A C 1
ATOM 4963 O O . TRP A 1 622 ? 16.440 -6.236 -28.287 1.00 97.44 622 TRP A O 1
ATOM 4973 N N . PRO A 1 623 ? 16.528 -4.429 -29.609 1.00 96.19 623 PRO A N 1
ATOM 4974 C CA . PRO A 1 623 ? 17.970 -4.260 -29.425 1.00 96.19 623 PRO A CA 1
ATOM 4975 C C . PRO A 1 623 ? 18.372 -4.037 -27.964 1.00 96.19 623 PRO A C 1
ATOM 4977 O O . PRO A 1 623 ? 19.419 -4.522 -27.532 1.00 96.19 623 PRO A O 1
ATOM 4980 N N . LEU A 1 624 ? 17.550 -3.310 -27.202 1.00 96.25 624 LEU A N 1
ATOM 4981 C CA . LEU A 1 624 ? 17.766 -3.083 -25.777 1.00 96.25 624 LEU A CA 1
ATOM 4982 C C . LEU A 1 624 ? 17.622 -4.389 -24.988 1.00 96.25 624 LEU A C 1
ATOM 4984 O O . LEU A 1 624 ? 18.496 -4.718 -24.189 1.00 96.25 624 LEU A O 1
ATOM 4988 N N . LEU A 1 625 ? 16.562 -5.156 -25.248 1.00 96.00 625 LEU A N 1
ATOM 4989 C CA . LEU A 1 625 ? 16.316 -6.430 -24.584 1.00 96.00 625 LEU A CA 1
ATOM 4990 C C . LEU A 1 625 ? 17.456 -7.419 -24.856 1.00 96.00 625 LEU A C 1
ATOM 4992 O O . LEU A 1 625 ? 18.006 -7.998 -23.925 1.00 96.00 625 LEU A O 1
ATOM 4996 N N . ARG A 1 626 ? 17.900 -7.527 -26.112 1.00 96.00 626 ARG A N 1
ATOM 4997 C CA . ARG A 1 626 ? 19.052 -8.349 -26.507 1.00 96.00 626 ARG A CA 1
ATOM 4998 C C . ARG A 1 626 ? 20.336 -7.961 -25.764 1.00 96.00 626 ARG A C 1
ATOM 5000 O O . ARG A 1 626 ? 21.099 -8.836 -25.360 1.00 96.00 626 ARG A O 1
ATOM 5007 N N . LYS A 1 627 ? 20.584 -6.659 -25.572 1.00 95.62 627 LYS A N 1
ATOM 5008 C CA . LYS A 1 627 ? 21.730 -6.154 -24.793 1.00 95.62 627 LYS A CA 1
ATOM 5009 C C . LYS A 1 627 ? 21.627 -6.531 -23.315 1.00 95.62 627 LYS A C 1
ATOM 5011 O O . LYS A 1 627 ? 22.629 -6.956 -22.751 1.00 95.62 627 LYS A O 1
ATOM 5016 N N . LEU A 1 628 ? 20.436 -6.429 -22.722 1.00 95.56 628 LEU A N 1
ATOM 5017 C CA . LEU A 1 628 ? 20.200 -6.858 -21.342 1.00 95.56 628 LEU A CA 1
ATOM 5018 C C . LEU A 1 628 ? 20.440 -8.364 -21.182 1.00 95.56 628 LEU A C 1
ATOM 5020 O O . LEU A 1 628 ? 21.235 -8.740 -20.336 1.00 95.56 628 LEU A O 1
ATOM 5024 N N . PHE A 1 629 ? 19.872 -9.214 -22.044 1.00 94.94 629 PHE A N 1
ATOM 5025 C CA . PHE A 1 629 ? 20.112 -10.668 -22.013 1.00 94.94 629 PHE A CA 1
ATOM 5026 C C . PHE A 1 629 ? 21.603 -11.027 -22.043 1.00 94.94 629 PHE A C 1
ATOM 5028 O O . PHE A 1 629 ? 22.072 -11.829 -21.235 1.00 94.94 629 PHE A O 1
ATOM 5035 N N . ARG A 1 630 ? 22.357 -10.407 -22.958 1.00 93.94 630 ARG A N 1
ATOM 5036 C CA . ARG A 1 630 ? 23.803 -10.630 -23.071 1.00 93.94 630 ARG A CA 1
ATOM 5037 C C . ARG A 1 630 ? 24.555 -10.145 -21.835 1.00 93.94 630 ARG A C 1
ATOM 5039 O O . ARG A 1 630 ? 25.457 -10.838 -21.381 1.00 93.94 630 ARG A O 1
ATOM 5046 N N . GLY A 1 631 ? 24.191 -8.976 -21.311 1.00 92.25 631 GLY A N 1
ATOM 5047 C CA . GLY A 1 631 ? 24.813 -8.397 -20.123 1.00 92.25 631 GLY A CA 1
ATOM 5048 C C . GLY A 1 631 ? 24.577 -9.217 -18.852 1.00 92.25 631 GLY A C 1
ATOM 5049 O O . GLY A 1 631 ? 25.505 -9.396 -18.073 1.00 92.25 631 GLY A O 1
ATOM 5050 N N . GLU A 1 632 ? 23.388 -9.808 -18.716 1.00 91.88 632 GLU A N 1
ATOM 5051 C CA . GLU A 1 632 ? 23.022 -10.730 -17.628 1.00 91.88 632 GLU A CA 1
ATOM 5052 C C . GLU A 1 632 ? 23.654 -12.129 -17.787 1.00 91.88 632 GLU A C 1
ATOM 5054 O O . GLU A 1 632 ? 23.454 -13.012 -16.956 1.00 91.88 632 GLU A O 1
ATOM 5059 N N . GLY A 1 633 ? 24.392 -12.380 -18.876 1.00 92.69 633 GLY A N 1
ATOM 5060 C CA . GLY A 1 633 ? 25.010 -13.680 -19.143 1.00 92.69 633 GLY A CA 1
ATOM 5061 C C . GLY A 1 633 ? 24.029 -14.774 -19.579 1.00 92.69 633 GLY A C 1
ATOM 5062 O O . GLY A 1 633 ? 24.387 -15.949 -19.579 1.00 92.69 633 GLY A O 1
ATOM 5063 N N . LEU A 1 634 ? 22.813 -14.412 -20.000 1.00 94.38 634 LEU A N 1
ATOM 5064 C CA . LEU A 1 634 ? 21.776 -15.349 -20.462 1.00 94.38 634 LEU A CA 1
ATOM 5065 C C . LEU A 1 634 ? 21.948 -15.772 -21.933 1.00 94.38 634 LEU A C 1
ATOM 5067 O O . LEU A 1 634 ? 21.126 -16.510 -22.474 1.00 94.38 634 LEU A O 1
ATOM 5071 N N . GLY A 1 635 ? 23.008 -15.300 -22.592 1.00 94.56 635 GLY A N 1
ATOM 5072 C CA . GLY A 1 635 ? 23.277 -15.541 -24.007 1.00 94.56 635 GLY A CA 1
ATOM 5073 C C . GLY A 1 635 ? 22.619 -14.516 -24.934 1.00 94.56 635 GLY A C 1
ATOM 5074 O O . GLY A 1 635 ? 22.187 -13.442 -24.518 1.00 94.56 635 GLY A O 1
ATOM 5075 N N . ASP A 1 636 ? 22.600 -14.825 -26.230 1.00 95.50 636 ASP A N 1
ATOM 5076 C CA . ASP A 1 636 ? 21.974 -13.986 -27.250 1.00 95.50 636 ASP A CA 1
ATOM 5077 C C . ASP A 1 636 ? 20.606 -14.561 -27.647 1.00 95.50 636 ASP A C 1
ATOM 5079 O O . ASP A 1 636 ? 20.574 -15.628 -28.263 1.00 95.50 636 ASP A O 1
ATOM 5083 N N . PRO A 1 637 ? 19.485 -13.874 -27.352 1.00 94.19 637 PRO A N 1
ATOM 5084 C CA . PRO A 1 637 ? 18.149 -14.363 -27.690 1.00 94.19 637 PRO A CA 1
ATOM 5085 C C . PRO A 1 637 ? 17.849 -14.331 -29.198 1.00 94.19 637 PRO A C 1
ATOM 5087 O O . PRO A 1 637 ? 16.812 -14.835 -29.618 1.00 94.19 637 PRO A O 1
ATOM 5090 N N . GLY A 1 638 ? 18.737 -13.757 -30.018 1.00 94.69 638 GLY A N 1
ATOM 5091 C CA . GLY A 1 638 ? 18.602 -13.707 -31.472 1.00 94.69 638 GLY A CA 1
ATOM 5092 C C . GLY A 1 638 ? 18.467 -12.288 -32.021 1.00 94.69 638 GLY A C 1
ATOM 5093 O O . GLY A 1 638 ? 18.418 -11.294 -31.295 1.00 94.69 638 GLY A O 1
ATOM 5094 N N . ALA A 1 639 ? 18.462 -12.177 -33.350 1.00 90.25 639 ALA A N 1
ATOM 5095 C CA . ALA A 1 639 ? 18.429 -10.888 -34.040 1.00 90.25 639 ALA A CA 1
ATOM 5096 C C . ALA A 1 639 ? 17.027 -10.261 -34.128 1.00 90.25 639 ALA A C 1
ATOM 5098 O O . ALA A 1 639 ? 16.941 -9.055 -34.360 1.00 90.25 639 ALA A O 1
ATOM 5099 N N . THR A 1 640 ? 15.960 -11.036 -33.912 1.00 82.00 640 THR A N 1
ATOM 5100 C CA . THR A 1 640 ? 14.553 -10.622 -34.071 1.00 82.00 640 THR A CA 1
ATOM 5101 C C . THR A 1 640 ? 13.638 -11.283 -33.066 1.00 82.00 640 THR A C 1
ATOM 5103 O O . THR A 1 640 ? 13.894 -12.482 -32.806 1.00 82.00 640 THR A O 1
#

Sequence (640 aa):
MKRLLPLSVLIALASCLAPSSPEQELLDPASSPPAWIHFTRFDRDVALYNGYYIYYTDRGTPLEFNIEVPPDPAHKLAFKWITKHGPIRSMTIEVNGGKKTVRHPSRGQGKESFFWDLLPVSDFGITGKEATGSYRMRISCPEDAEEDAVLAGIRLVTDQEQLSQPQFSQPAHKITLVSPGSMSQAEREATRIDRDAARRRIHDRWVGKRPLTDKEIKADEFLAAAAQYGDTVITHGLDVYGPTKTPMFTRYLHRELLRSPASVASMPPALGGAPRPIVQTQFDRTQNLLRTLAALSLATGDAKYAEAAMEATAHVFEEYAMPHSGLVVFGNHMTIDLLGDRSYSDGRSGDIFELEVVFPFYDFWYDVSPLKTERFVKGCWEVYVRDWHTMHYNRHAGFNKNIDFSKTWQRPLQEVKDLPTKMEVLGFIDVGLDLAFSGYSLGCLQENAAPRKWADRYLKVLSYHRDPKTSIWPMLLYTPSIRRHLEVYREAFPEANVTEPRVIISSWIYSMPTFFLGTLGTIEQAQKYGHEKELTGVHQRIDEWILGYMAAAYKSDSHTMRSIILDGTDVTDHVFKPGKVLHGWGAKEGDSFLANPPSASFLAAVARAYRLADAPTRKLYWPLLRKLFRGEGLGDPGAT

Secondary structure (DSSP, 8-state):
------SSSTTSS-SS------------GGGS-SEEEE--TTBTT-EEETTEEEEE--SSS-EEEEE-S---TT-EEEEEEE--SSS-EEEEEEETTEEEEEEE----SGGGGEEEEEEEGGGGT--S--SS--EEEEEE--TT-SEE-EEEEEEEESSGGGGS-S--SS-SS-EEEEETTBPPHHHHHTTS--HHHHHHHHHHHHS-SSPPPHHHHHTSHHHHHHHHHHHHHHHHSEE-SSSS-EEEEPS---TTT-S--GGG----GGGT--SS---EE-HHHHHHHHHHHHHHHHHH--THHHHHHHHHHHHHHHHSB-TTT--BS-STTEEEETTTTEEEE--SSS-EE---S----HHHHHHH-HHHHHHHHHHHHHHHEEETTTTEE-S-EES-----TTTTT-S----S-S--SB-SS--BHHHHHHHHHHHHHHHHHTT-HHHHHHHHHHHHHHHHTS-TTT-PPPSBSSB------THHHHHH-TTS---GGGEE-THHHHHHHHHHHHHHHHHHHHHHTT-GGGGHHHHHHHHHHHHHHHHHHEETTTTEE--EETT--B-TT-PPBTTB--TTTT--TT-----BPPPHHHHHHHHHHHHHS-HHHHHHHHHHHHHHHHHTTS------

pLDDT: mean 88.71, std 15.37, range [22.42, 98.88]

Foldseek 3Di:
DDDDDDDPPPPPPPPPDDPDDPPPPPPDLQLAFQDKDFDDLQWPLWFDWLQFTKDWLEAPWKWKKKWQDWDDQLKKKKFWWFAEPDAKAKKWKAKPRFIDIDIDHHQHDFPSRTDIDIGGCVNRVRPHTGPGDIIIMIMHGDPPGPGTIMTRMMTIHSDPSNVVDPDDDHRNIDMFGPVVGGDDPVRLVVLAFPLVQLLVLLLVPQAAPDADDPVRQVVDPVSVVLVVVLVLQQVQQFLPAAPDGALAGFLDADPPVSHQDLPPDFQPSSQSTDPGRFGKDAVLSCQVVQVSLSNSRRVRRDSPSNSSSLRNLSCQSSLAANPQLLAGQHADQWIAGSHVRGITGRRPPTSKHAQFLSLHPLVSSCSSPVVSLLSRLLSLQVFAQPDLALSDGARIGGNRDGDPSVCSLVDDHDDLDPHDQEDAHFQFLRSLLSNLSSLLLSCLVVVNVSSNSSSLSSLVLQQVCADPQLLATFRHSHFHPDPQLQVLVCVVPVVAPDTNRFWQFDCNLQCVLSSLCSLLSSCVSCVVRVNNVVCPVSLVSSLSNLLSLCVLFADLVQQWGFTAGSNSHGQAPPAADVVRFGPPNPTDHRDGGHTGHHDCSNLVSLVSSLVSDDPVSVVSSPVVNQSNCVSVVVDGPDDD

Solvent-accessible surface area (backbone atoms only — not comparable to full-atom values): 34690 Å² total; per-residue (Å²): 140,83,82,89,81,76,99,82,73,90,82,82,85,84,86,77,84,72,81,76,71,80,73,77,72,80,67,60,75,88,62,51,38,54,23,56,49,70,58,45,77,56,31,51,90,45,27,72,45,68,63,37,27,28,37,68,23,39,88,84,63,51,41,26,38,42,33,65,45,48,48,43,46,68,33,26,44,32,36,31,37,50,29,47,73,65,66,47,26,18,35,31,41,33,39,79,86,19,65,48,74,50,76,45,67,42,49,40,58,46,73,60,14,52,45,78,48,77,42,55,38,47,72,31,71,38,73,58,72,43,94,70,55,54,46,44,36,40,32,29,34,47,94,86,47,81,33,58,28,33,36,47,30,42,33,38,26,72,52,77,72,48,66,75,64,93,75,78,74,84,50,84,27,59,58,43,60,63,31,77,19,57,60,50,70,68,61,53,58,70,56,56,72,62,61,67,64,16,49,53,4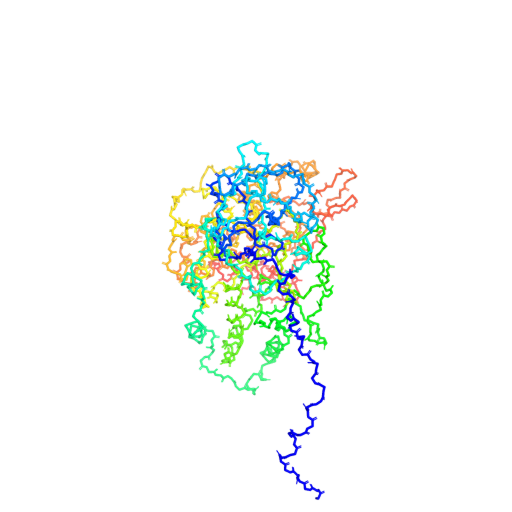3,41,50,73,75,31,26,24,95,59,66,59,50,74,68,61,40,62,71,35,70,66,56,33,52,51,49,51,50,49,54,46,43,67,74,41,27,41,36,74,70,20,94,64,70,50,63,40,56,43,69,50,62,37,92,87,76,50,39,57,60,32,76,82,53,63,47,55,36,82,27,32,22,53,93,51,62,33,36,44,28,40,64,54,80,37,39,66,58,39,51,51,24,25,48,46,2,38,75,35,20,47,51,66,38,29,48,48,39,40,47,22,52,50,48,44,58,58,74,41,38,37,76,55,23,26,39,51,77,34,28,84,38,33,40,34,26,46,52,76,74,38,45,32,17,68,34,88,83,51,43,44,37,24,59,68,66,57,67,69,56,56,74,60,44,32,43,47,34,52,68,60,41,51,35,27,45,50,20,53,51,63,52,30,46,77,35,79,84,77,62,40,34,38,49,64,24,61,68,64,49,81,56,67,76,88,50,70,69,75,61,89,85,71,80,92,66,95,70,77,70,62,42,92,45,59,28,41,43,43,34,52,40,34,48,23,35,41,28,31,47,51,12,56,79,66,75,34,64,58,40,29,53,52,15,51,46,49,55,52,54,42,56,67,59,25,29,92,84,27,38,23,60,38,56,22,69,37,36,45,86,74,83,38,47,58,60,53,52,35,71,74,37,69,89,50,83,77,46,80,25,30,61,39,48,71,71,47,62,74,42,47,31,56,55,50,40,39,54,50,49,40,50,49,52,22,52,77,68,74,44,42,81,80,42,49,78,55,53,54,49,51,52,43,18,54,54,27,43,44,69,54,28,48,40,70,91,77,41,25,30,48,18,29,35,43,79,46,48,77,52,42,60,50,66,22,45,85,99,38,44,42,57,91,74,82,55,45,66,77,36,53,48,61,67,38,66,71,55,74,54,46,54,54,32,52,53,49,49,38,70,71,42,54,79,74,55,27,66,66,39,48,65,54,50,38,44,47,36,43,58,73,67,74,41,77,86,62,97,119

Nearest PDB structures (foldseek):
  2v8k-assembly1_A  TM=8.741E-01  e=7.078E-20  Yersinia enterocolitica
  6ojl-assembly1_A  TM=8.584E-01  e=5.838E-20  Yersinia enterocolitica
  6ojk-assembly1_A  TM=8.577E-01  e=5.563E-20  Yersinia enterocolitica
  5a29-assembly1_A  TM=8.199E-01  e=6.126E-20  Vibrio vulnificus YJ016
  5z66-assembly1_A  TM=3.482E-01  e=5.271E+00  Enterobacter cloacae